Protein AF-0000000084342469 (afdb_homodimer)

Radius of gyration: 22.3 Å; Cα contacts (8 Å, |Δi|>4): 717; chains: 2; bounding box: 52×63×47 Å

Structure (mmCIF, N/CA/C/O backbone):
data_AF-0000000084342469-model_v1
#
loop_
_entity.id
_entity.type
_entity.pdbx_description
1 polymer 'Glutathione S-transferase'
#
loop_
_atom_site.group_PDB
_atom_site.id
_atom_site.type_symbol
_atom_site.label_atom_id
_atom_site.label_alt_id
_atom_site.label_comp_id
_atom_site.label_asym_id
_atom_site.label_entity_id
_atom_site.label_seq_id
_atom_site.pdbx_PDB_ins_code
_atom_site.Cartn_x
_atom_site.Cartn_y
_atom_site.Cartn_z
_atom_site.occupancy
_atom_site.B_iso_or_equiv
_atom_site.auth_seq_id
_atom_site.auth_comp_id
_atom_site.auth_asym_id
_atom_site.auth_atom_id
_atom_site.pdbx_PDB_model_num
ATOM 1 N N . MET A 1 1 ? -5.625 32.531 -3.549 1 92.88 1 MET A N 1
ATOM 2 C CA . MET A 1 1 ? -4.93 31.734 -2.551 1 92.88 1 MET A CA 1
ATOM 3 C C . MET A 1 1 ? -5.465 30.297 -2.545 1 92.88 1 MET A C 1
ATOM 5 O O . MET A 1 1 ? -6.641 30.062 -2.826 1 92.88 1 MET A O 1
ATOM 9 N N . ILE A 1 2 ? -4.566 29.328 -2.324 1 98.06 2 ILE A N 1
ATOM 10 C CA . ILE A 1 2 ? -4.965 27.938 -2.293 1 98.06 2 ILE A CA 1
ATOM 11 C C . ILE A 1 2 ? -5.77 27.656 -1.026 1 98.06 2 ILE A C 1
ATOM 13 O O . ILE A 1 2 ? -5.359 28.031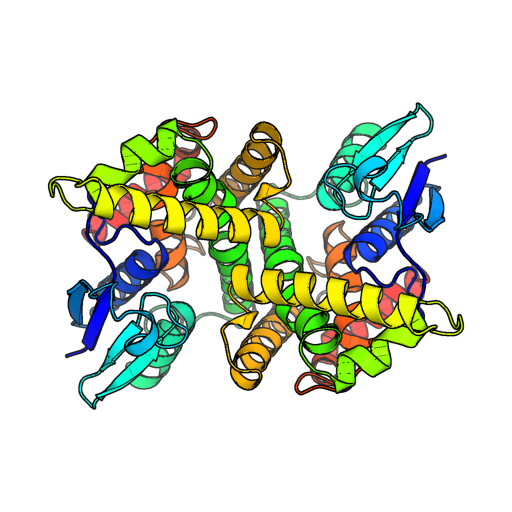 0.074 1 98.06 2 ILE A O 1
ATOM 17 N N . THR A 1 3 ? -6.941 27.078 -1.182 1 98.56 3 THR A N 1
ATOM 18 C CA . THR A 1 3 ? -7.719 26.625 -0.034 1 98.56 3 THR A CA 1
ATOM 19 C C . THR A 1 3 ? -7.637 25.109 0.113 1 98.56 3 THR A C 1
ATOM 21 O O . THR A 1 3 ? -7.938 24.375 -0.827 1 98.56 3 THR A O 1
ATOM 24 N N . VAL A 1 4 ? -7.184 24.688 1.25 1 98.5 4 VAL A N 1
ATOM 25 C CA . VAL A 1 4 ? -7.105 23.281 1.583 1 98.5 4 VAL A CA 1
ATOM 26 C C . VAL A 1 4 ? -8.305 22.875 2.443 1 98.5 4 VAL A C 1
ATOM 28 O O . VAL A 1 4 ? -8.531 23.453 3.51 1 98.5 4 VAL A O 1
ATOM 31 N N . TYR A 1 5 ? -9.07 21.938 1.986 1 98.19 5 TYR A N 1
ATOM 32 C CA . TYR A 1 5 ? -10.195 21.422 2.758 1 98.19 5 TYR A CA 1
ATOM 33 C C . TYR A 1 5 ? -9.812 20.125 3.457 1 98.19 5 TYR A C 1
ATOM 35 O O . TYR A 1 5 ? -9.32 19.188 2.822 1 98.19 5 TYR A O 1
ATOM 43 N N . GLY A 1 6 ? -9.969 20.094 4.758 1 97 6 GLY A N 1
ATOM 44 C CA . GLY A 1 6 ? -9.672 18.953 5.598 1 97 6 GLY A CA 1
ATOM 45 C C . GLY A 1 6 ? -10.727 18.703 6.664 1 97 6 GLY A C 1
ATOM 46 O O . GLY A 1 6 ? -11.867 19.141 6.523 1 97 6 GLY A O 1
ATOM 47 N N . TYR A 1 7 ? -10.383 17.891 7.609 1 94.56 7 TYR A N 1
ATOM 48 C CA . TYR A 1 7 ? -11.258 17.594 8.742 1 94.56 7 TYR A CA 1
ATOM 49 C C . TYR A 1 7 ? -11.078 18.625 9.852 1 94.56 7 TYR A C 1
ATOM 51 O O . TYR A 1 7 ? -11.352 19.812 9.664 1 94.56 7 TYR A O 1
ATOM 59 N N . VAL A 1 8 ? -10.586 18.219 10.977 1 93.25 8 VAL A N 1
ATOM 60 C CA . VAL A 1 8 ? -10.406 19.109 12.117 1 93.25 8 VAL A CA 1
ATOM 61 C C . VAL A 1 8 ? -9.023 18.891 12.734 1 93.25 8 VAL A C 1
ATOM 63 O O . VAL A 1 8 ? -8.453 17.797 12.617 1 93.25 8 VAL A O 1
ATOM 66 N N . PRO A 1 9 ? -8.461 19.922 13.336 1 93.69 9 PRO A N 1
ATOM 67 C CA . PRO A 1 9 ? -7.199 19.75 14.062 1 93.69 9 PRO A CA 1
ATOM 68 C C . PRO A 1 9 ? -7.371 18.922 15.336 1 93.69 9 PRO A C 1
ATOM 70 O O . PRO A 1 9 ? -8.469 18.859 15.891 1 93.69 9 PRO A O 1
ATOM 73 N N . ALA A 1 10 ? -6.348 18.188 15.711 1 92.12 10 ALA A N 1
ATOM 74 C CA . ALA A 1 10 ? -6.336 17.453 16.969 1 92.12 10 ALA A CA 1
ATOM 75 C C . ALA A 1 10 ? -4.91 17.094 17.375 1 92.12 10 ALA A C 1
ATOM 77 O O . ALA A 1 10 ? -4.027 16.953 16.531 1 92.12 10 ALA A O 1
ATOM 78 N N . TRP A 1 11 ? -4.633 17 18.703 1 90 11 TRP A N 1
ATOM 79 C CA . TRP A 1 11 ? -3.416 16.469 19.312 1 90 11 TRP A CA 1
ATOM 80 C C . TRP A 1 11 ? -2.186 17.219 18.812 1 90 11 TRP A C 1
ATOM 82 O O . TRP A 1 11 ? -1.151 16.609 18.531 1 90 11 TRP A O 1
ATOM 92 N N . GLY A 1 12 ? -2.355 18.438 18.469 1 90.94 12 GLY A N 1
ATOM 93 C CA . GLY A 1 12 ? -1.229 19.25 18.031 1 90.94 12 GLY A CA 1
ATOM 94 C C . GLY A 1 12 ? -0.952 19.109 16.531 1 90.94 12 GLY A C 1
ATOM 95 O O . GLY A 1 12 ? 0.059 19.594 16.047 1 90.94 12 GLY A O 1
ATOM 96 N N . LEU A 1 13 ? -1.823 18.359 15.852 1 95.12 13 LEU A N 1
ATOM 97 C CA . LEU A 1 13 ? -1.713 18.203 14.398 1 95.12 13 LEU A CA 1
ATOM 98 C C . LEU A 1 13 ? -2.697 19.125 13.68 1 95.12 13 LEU A C 1
ATOM 100 O O . LEU A 1 13 ? -3.764 19.438 14.211 1 95.12 13 LEU A O 1
ATOM 104 N N . PRO A 1 14 ? -2.307 19.531 12.523 1 95.38 14 PRO A N 1
ATOM 105 C CA . PRO A 1 14 ? -3.201 20.438 11.797 1 95.38 14 PRO A CA 1
ATOM 106 C C . PRO A 1 14 ? -4.508 19.766 11.375 1 95.38 14 PRO A C 1
ATOM 108 O O . PRO A 1 14 ? -5.492 20.453 11.086 1 95.38 14 PRO A O 1
ATOM 111 N N . ASP A 1 15 ? -4.477 18.5 11.352 1 96.81 15 ASP A N 1
ATOM 112 C CA . ASP A 1 15 ? -5.66 17.734 10.953 1 96.81 15 ASP A CA 1
ATOM 113 C C . ASP A 1 15 ? -5.59 16.297 11.484 1 96.81 15 ASP A C 1
ATOM 115 O O . ASP A 1 15 ? -4.5 15.758 11.656 1 96.81 15 ASP A O 1
ATOM 119 N N . ILE A 1 16 ? -6.734 15.641 11.68 1 94.88 16 ILE A N 1
ATOM 120 C CA . ILE A 1 16 ? -6.797 14.281 12.195 1 94.88 16 ILE A CA 1
ATOM 121 C C . ILE A 1 16 ? -6.441 13.289 11.094 1 94.88 16 ILE A C 1
ATOM 123 O O . ILE A 1 16 ? -6.227 12.102 11.367 1 94.88 16 ILE A O 1
ATOM 127 N N . SER A 1 17 ? -6.375 13.75 9.852 1 96.44 17 SER A N 1
ATOM 128 C CA . SER A 1 17 ? -6.02 12.906 8.711 1 96.44 17 SER A CA 1
ATOM 129 C C . SER A 1 17 ? -4.547 13.062 8.344 1 96.44 17 SER A C 1
ATOM 131 O O . SER A 1 17 ? -4.086 14.18 8.078 1 96.44 17 SER A O 1
ATOM 133 N N . PRO A 1 18 ? -3.816 11.977 8.266 1 98 18 PRO A N 1
ATOM 134 C CA . PRO A 1 18 ? -2.42 12.086 7.836 1 98 18 PRO A CA 1
ATOM 135 C C . PRO A 1 18 ? -2.281 12.586 6.402 1 98 18 PRO A C 1
ATOM 137 O O . PRO A 1 18 ? -1.241 13.141 6.039 1 98 18 PRO A O 1
ATOM 140 N N . TYR A 1 19 ? -3.293 12.445 5.605 1 98.25 19 TYR A N 1
ATOM 141 C CA . TYR A 1 19 ? -3.238 12.883 4.215 1 98.25 19 TYR A CA 1
ATOM 142 C C . TYR A 1 19 ? -3.398 14.398 4.113 1 98.25 19 TYR A C 1
ATOM 144 O O . TYR A 1 19 ? -2.754 15.039 3.281 1 98.25 19 TYR A O 1
ATOM 152 N N . VAL A 1 20 ? -4.281 14.93 4.961 1 98.38 20 VAL A N 1
ATOM 153 C CA . VAL A 1 20 ? -4.406 16.375 5.016 1 98.38 20 VAL A CA 1
ATOM 154 C C . VAL A 1 20 ? -3.145 16.984 5.629 1 98.38 20 VAL A C 1
ATOM 156 O O . VAL A 1 20 ? -2.611 17.969 5.117 1 98.38 20 VAL A O 1
ATOM 159 N N . THR A 1 21 ? -2.678 16.359 6.691 1 98.5 21 THR A N 1
ATOM 160 C CA . THR A 1 21 ? -1.466 16.828 7.355 1 98.5 21 THR A CA 1
ATOM 161 C C . THR A 1 21 ? -0.282 16.812 6.395 1 98.5 21 THR A C 1
ATOM 163 O O . THR A 1 21 ? 0.52 17.75 6.375 1 98.5 21 THR A O 1
ATOM 166 N N . LYS A 1 22 ? -0.146 15.773 5.594 1 98.75 22 LYS A N 1
ATOM 167 C CA . LYS A 1 22 ? 0.888 15.68 4.566 1 98.75 22 LYS A CA 1
ATOM 168 C C . LYS A 1 22 ? 0.844 16.891 3.639 1 98.75 22 LYS A C 1
ATOM 170 O O . LYS A 1 22 ? 1.885 17.453 3.299 1 98.75 22 LYS A O 1
ATOM 175 N N . LEU A 1 23 ? -0.344 17.234 3.205 1 98.69 23 LEU A N 1
ATOM 176 C CA . LEU A 1 23 ? -0.505 18.344 2.283 1 98.69 23 LEU A CA 1
ATOM 177 C C . LEU A 1 23 ? -0.127 19.656 2.953 1 98.69 23 LEU A C 1
ATOM 179 O O . LEU A 1 23 ? 0.561 20.5 2.355 1 98.69 23 LEU A O 1
ATOM 183 N N . VAL A 1 24 ? -0.57 19.828 4.184 1 98.44 24 VAL A N 1
ATOM 184 C CA . VAL A 1 24 ? -0.22 21.016 4.949 1 98.44 24 VAL A CA 1
ATOM 185 C C . VAL A 1 24 ? 1.298 21.109 5.102 1 98.44 24 VAL A C 1
ATOM 187 O O . VAL A 1 24 ? 1.886 22.172 4.895 1 98.44 24 VAL A O 1
ATOM 190 N N . ASN A 1 25 ? 1.95 19.969 5.465 1 98.62 25 ASN A N 1
ATOM 191 C CA . ASN A 1 25 ? 3.406 19.938 5.547 1 98.62 25 ASN A CA 1
ATOM 192 C C . ASN A 1 25 ? 4.055 20.344 4.23 1 98.62 25 ASN A C 1
ATOM 194 O O . ASN A 1 25 ? 4.949 21.203 4.215 1 98.62 25 ASN A O 1
ATOM 198 N N . TYR A 1 26 ? 3.57 19.812 3.111 1 98.75 26 TYR A N 1
ATOM 199 C CA . TYR A 1 26 ? 4.156 20.094 1.806 1 98.75 26 TYR A CA 1
ATOM 200 C C . TYR A 1 26 ? 4.062 21.578 1.476 1 98.75 26 TYR A C 1
ATOM 202 O O . TYR A 1 26 ? 5.039 22.188 1.028 1 98.75 26 TYR A O 1
ATOM 210 N N . LEU A 1 27 ? 2.865 22.125 1.712 1 98.62 27 LEU A N 1
ATOM 211 C CA . LEU A 1 27 ? 2.658 23.531 1.435 1 98.62 27 LEU A CA 1
ATOM 212 C C . LEU A 1 27 ? 3.553 24.406 2.314 1 98.62 27 LEU A C 1
ATOM 214 O O . LEU A 1 27 ? 4.094 25.406 1.857 1 98.62 27 LEU A O 1
ATOM 218 N N . THR A 1 28 ? 3.709 23.984 3.52 1 98.38 28 THR A N 1
ATOM 219 C CA . THR A 1 28 ? 4.59 24.703 4.438 1 98.38 28 THR A CA 1
ATOM 220 C C . THR A 1 28 ? 6.043 24.609 3.979 1 98.38 28 THR A C 1
ATOM 222 O O . THR A 1 28 ? 6.754 25.609 3.934 1 98.38 28 THR A O 1
ATOM 225 N N . PHE A 1 29 ? 6.504 23.375 3.596 1 98.56 29 PHE A N 1
ATOM 226 C CA . PHE A 1 29 ? 7.875 23.156 3.152 1 98.56 29 PHE A CA 1
ATOM 227 C C . PHE A 1 29 ? 8.203 24 1.934 1 98.56 29 PHE A C 1
ATOM 229 O O . PHE A 1 29 ? 9.336 24.469 1.776 1 98.56 29 PHE A O 1
ATOM 236 N N . THR A 1 30 ? 7.191 24.234 1.056 1 98.19 30 THR A N 1
ATOM 237 C CA . THR A 1 30 ? 7.426 24.922 -0.217 1 98.19 30 THR A CA 1
ATOM 238 C C . THR A 1 30 ? 7.152 26.406 -0.098 1 98.19 30 THR A C 1
ATOM 240 O O . THR A 1 30 ? 7.418 27.172 -1.029 1 98.19 30 THR A O 1
ATOM 243 N N . GLY A 1 31 ? 6.516 26.812 0.972 1 97.44 31 GLY A N 1
ATOM 244 C CA . GLY A 1 31 ? 6.234 28.219 1.194 1 97.44 31 GLY A CA 1
ATOM 245 C C . GLY A 1 31 ? 5.012 28.703 0.445 1 97.44 31 GLY A C 1
ATOM 246 O O . GLY A 1 31 ? 4.797 29.906 0.318 1 97.44 31 GLY A O 1
ATOM 247 N N . LEU A 1 32 ? 4.285 27.828 -0.09 1 97.69 32 LEU A N 1
ATOM 248 C CA . LEU A 1 32 ? 3.051 28.219 -0.766 1 97.69 32 LEU A CA 1
ATOM 249 C C . LEU A 1 32 ? 1.986 28.641 0.242 1 97.69 32 LEU A C 1
ATOM 251 O O . LEU A 1 32 ? 1.704 27.906 1.194 1 97.69 32 LEU A O 1
ATOM 255 N N . GLU A 1 33 ? 1.442 29.766 0.036 1 97.38 33 GLU A N 1
ATOM 256 C CA . GLU A 1 33 ? 0.39 30.25 0.919 1 97.38 33 GLU A CA 1
ATOM 257 C C . GLU A 1 33 ? -0.906 29.469 0.723 1 97.38 33 GLU A C 1
ATOM 259 O O . GLU A 1 33 ? -1.264 29.125 -0.406 1 97.38 33 GLU A O 1
ATOM 264 N N . PHE A 1 34 ? -1.545 29.234 1.806 1 98.12 34 PHE A N 1
ATOM 265 C CA . PHE A 1 34 ? -2.812 28.516 1.733 1 98.12 34 PHE A CA 1
ATOM 266 C C . PHE A 1 34 ? -3.689 28.844 2.936 1 98.12 34 PHE A C 1
ATOM 268 O O . PHE A 1 34 ? -3.201 29.359 3.945 1 98.12 34 PHE A O 1
ATOM 275 N N . GLU A 1 35 ? -4.918 28.625 2.779 1 97.44 35 GLU A N 1
ATOM 276 C CA . GLU A 1 35 ? -5.891 28.609 3.869 1 97.44 35 GLU A CA 1
ATOM 277 C C . GLU A 1 35 ? -6.422 27.203 4.125 1 97.44 35 GLU A C 1
ATOM 279 O O . GLU A 1 35 ? -6.664 26.453 3.186 1 97.44 35 GLU A O 1
ATOM 284 N N . HIS A 1 36 ? -6.504 26.828 5.332 1 96.06 36 HIS A N 1
ATOM 285 C CA . HIS A 1 36 ? -7.047 25.531 5.727 1 96.06 36 HIS A CA 1
ATOM 286 C C . HIS A 1 36 ? -8.477 25.672 6.238 1 96.06 36 HIS A C 1
ATOM 288 O O . HIS A 1 36 ? -8.75 26.484 7.125 1 96.06 36 HIS A O 1
ATOM 294 N N . ARG A 1 37 ? -9.383 24.938 5.688 1 95.75 37 ARG A N 1
ATOM 295 C CA . ARG A 1 37 ? -10.789 24.969 6.066 1 95.75 37 ARG A CA 1
ATOM 296 C C . ARG A 1 37 ? -11.297 23.578 6.41 1 95.75 37 ARG A C 1
ATOM 298 O O . ARG A 1 37 ? -10.922 22.594 5.758 1 95.75 37 ARG A O 1
ATOM 305 N N . THR A 1 38 ? -12.141 23.531 7.379 1 93.88 38 THR A N 1
ATOM 306 C CA . THR A 1 38 ? -12.82 22.281 7.727 1 93.88 38 THR A CA 1
ATOM 307 C C . THR A 1 38 ? -13.992 22.016 6.793 1 93.88 38 THR A C 1
ATOM 309 O O . THR A 1 38 ? -14.82 22.906 6.566 1 93.88 38 THR A O 1
ATOM 312 N N . GLN A 1 39 ? -14.016 20.859 6.238 1 93 39 GLN A N 1
ATOM 313 C CA . GLN A 1 39 ? -15.102 20.438 5.352 1 93 39 GLN A CA 1
ATOM 314 C C . GLN A 1 39 ? -16.312 19.969 6.148 1 93 39 GLN A C 1
ATOM 316 O O . GLN A 1 39 ? -16.172 19.234 7.125 1 93 39 GLN A O 1
ATOM 321 N N . ASP A 1 40 ? -17.516 20.453 5.773 1 86.5 40 ASP A N 1
ATOM 322 C CA . ASP A 1 40 ? -18.75 19.859 6.281 1 86.5 40 ASP A CA 1
ATOM 323 C C . ASP A 1 40 ? -18.906 18.422 5.789 1 86.5 40 ASP A C 1
ATOM 325 O O . ASP A 1 40 ? -19.125 18.188 4.598 1 86.5 40 ASP A O 1
ATOM 329 N N . LEU A 1 41 ? -18.891 17.484 6.723 1 83.06 41 LEU A N 1
ATOM 330 C CA . LEU A 1 41 ? -18.891 16.078 6.363 1 83.06 41 LEU A CA 1
ATOM 331 C C . LEU A 1 41 ? -20.234 15.656 5.789 1 83.06 41 LEU A C 1
ATOM 333 O O . LEU A 1 41 ? -20.328 14.664 5.066 1 83.06 41 LEU A O 1
ATOM 337 N N . ALA A 1 42 ? -21.266 16.406 6.094 1 83.44 42 ALA A N 1
ATOM 338 C CA . ALA A 1 42 ? -22.609 16.109 5.574 1 83.44 42 ALA A CA 1
ATOM 339 C C . ALA A 1 42 ? -22.641 16.25 4.059 1 83.44 42 ALA A C 1
ATOM 341 O O . ALA A 1 42 ? -23.469 15.609 3.393 1 83.44 42 ALA A O 1
ATOM 342 N N . THR A 1 43 ? -21.719 17 3.496 1 89.75 43 THR A N 1
ATOM 343 C CA . THR A 1 43 ? -21.734 17.25 2.057 1 89.75 43 THR A CA 1
ATOM 344 C C . THR A 1 43 ? -20.422 16.75 1.424 1 89.75 43 THR A C 1
ATOM 346 O O . THR A 1 43 ? -20.094 17.156 0.307 1 89.75 43 THR A O 1
ATOM 349 N N . LEU A 1 44 ? -19.703 15.945 2.105 1 87.94 44 LEU A N 1
ATOM 350 C CA . LEU A 1 44 ? -18.391 15.484 1.661 1 87.94 44 LEU A CA 1
ATOM 351 C C . LEU A 1 44 ? -18.484 14.828 0.29 1 87.94 44 LEU A C 1
ATOM 353 O O . LEU A 1 44 ? -17.734 15.164 -0.619 1 87.94 44 LEU A O 1
ATOM 357 N N . ASP A 1 45 ? -19.406 13.938 0.081 1 85.44 45 ASP A N 1
ATOM 358 C CA . ASP A 1 45 ? -19.516 13.188 -1.165 1 85.44 45 ASP A CA 1
ATOM 359 C C . ASP A 1 45 ? -19.875 14.109 -2.33 1 85.44 45 ASP A C 1
ATOM 361 O O . ASP A 1 45 ? -19.5 13.836 -3.477 1 85.44 45 ASP A O 1
ATOM 365 N N . GLN A 1 46 ? -20.516 15.219 -2.004 1 88.94 46 GLN A N 1
ATOM 366 C CA . GLN A 1 46 ? -20.906 16.188 -3.025 1 88.94 46 GLN A CA 1
ATOM 367 C C . GLN A 1 46 ? -19.781 17.172 -3.316 1 88.94 46 GLN A C 1
ATOM 369 O O . GLN A 1 46 ? -19.562 17.547 -4.469 1 88.94 46 GLN A O 1
ATOM 374 N N . ASP A 1 47 ? -19.047 17.469 -2.303 1 91.12 47 ASP A N 1
ATOM 375 C CA . ASP A 1 47 ? -18.094 18.578 -2.41 1 91.12 47 ASP A CA 1
ATOM 376 C C . ASP A 1 47 ? -16.719 18.078 -2.852 1 91.12 47 ASP A C 1
ATOM 378 O O . ASP A 1 47 ? -16.016 18.781 -3.584 1 91.12 47 ASP A O 1
ATOM 382 N N . SER A 1 48 ? -16.328 16.922 -2.312 1 91.44 48 SER A N 1
ATOM 383 C CA . SER A 1 48 ? -14.953 16.469 -2.508 1 91.44 48 SER A CA 1
ATOM 384 C C . SER A 1 48 ? -14.859 15.523 -3.705 1 91.44 48 SER A C 1
ATOM 386 O O . SER A 1 48 ? -15.672 14.609 -3.852 1 91.44 48 SER A O 1
ATOM 388 N N . PRO A 1 49 ? -13.781 15.828 -4.445 1 88.62 49 PRO A N 1
ATOM 389 C CA . PRO A 1 49 ? -13.523 14.797 -5.453 1 88.62 49 PRO A CA 1
ATOM 390 C C . PRO A 1 49 ? -13.289 13.414 -4.84 1 88.62 49 PRO A C 1
ATOM 392 O O . PRO A 1 49 ? -12.578 13.289 -3.842 1 88.62 49 PRO A O 1
ATOM 395 N N . TYR A 1 50 ? -13.891 12.398 -5.211 1 88.25 50 TYR A N 1
ATOM 396 C CA . TYR A 1 50 ? -13.758 10.992 -4.844 1 88.25 50 TYR A CA 1
ATOM 397 C C . TYR A 1 50 ? -14.305 10.742 -3.441 1 88.25 50 TYR A C 1
ATOM 399 O O . TYR A 1 50 ? -13.992 9.727 -2.82 1 88.25 50 TYR A O 1
ATOM 407 N N . GLY A 1 51 ? -14.852 11.797 -2.742 1 88.06 51 GLY A N 1
ATOM 408 C CA . GLY A 1 51 ? -15.547 11.625 -1.476 1 88.06 51 GLY A CA 1
ATOM 409 C C . GLY A 1 51 ? -14.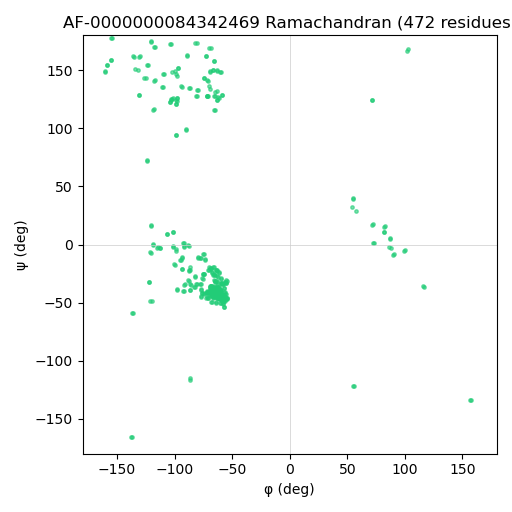602 11.539 -0.288 1 88.06 51 GLY A C 1
ATOM 410 O O . GLY A 1 51 ? -14.977 11.031 0.772 1 88.06 51 GLY A O 1
ATOM 411 N N . LYS A 1 52 ? -13.383 11.914 -0.469 1 90.75 52 LYS A N 1
ATOM 412 C CA . LYS A 1 52 ? -12.383 11.883 0.601 1 90.75 52 LYS A CA 1
ATOM 413 C C . LYS A 1 52 ? -11.656 13.219 0.713 1 90.75 52 LYS A C 1
ATOM 415 O O . LYS A 1 52 ? -11.797 14.078 -0.156 1 90.75 52 LYS A O 1
ATOM 420 N N . LEU A 1 53 ? -11.062 13.375 1.797 1 95.44 53 LEU A N 1
ATOM 421 C CA . LEU A 1 53 ? -10.227 14.547 2.033 1 95.44 53 LEU A CA 1
ATOM 422 C C . LEU A 1 53 ? -8.75 14.156 2.076 1 95.44 53 LEU A C 1
ATOM 424 O O . LEU A 1 53 ? -8.406 13.023 2.41 1 95.44 53 LEU A O 1
ATOM 428 N N . PRO A 1 54 ? -7.828 15.062 1.606 1 97.69 54 PRO A N 1
ATOM 429 C CA . PRO A 1 54 ? -8.047 16.484 1.296 1 97.69 54 PRO A CA 1
ATOM 430 C C . PRO A 1 54 ? -8.484 16.703 -0.151 1 97.69 54 PRO A C 1
ATOM 432 O O . PRO A 1 54 ? -8.344 15.812 -0.988 1 97.69 54 PRO A O 1
ATOM 435 N N . TYR A 1 55 ? -9.031 17.875 -0.391 1 98.12 55 TYR A N 1
ATOM 436 C CA . TYR A 1 55 ? -9.023 18.5 -1.704 1 98.12 55 TYR A CA 1
ATOM 437 C C . TYR A 1 55 ? -8.68 19.984 -1.59 1 98.12 55 TYR A C 1
ATOM 439 O O . TYR A 1 55 ? -8.703 20.562 -0.495 1 98.12 55 TYR A O 1
ATOM 447 N N . ILE A 1 56 ? -8.273 20.594 -2.725 1 98.56 56 ILE A N 1
ATOM 448 C CA . ILE A 1 56 ? -7.98 22.031 -2.727 1 98.56 56 ILE A CA 1
ATOM 449 C C . ILE A 1 56 ? -8.828 22.719 -3.791 1 98.56 56 ILE A C 1
ATOM 451 O O . ILE A 1 56 ? -9.297 22.094 -4.734 1 98.56 56 ILE A O 1
ATOM 455 N N . VAL A 1 57 ? -9.055 23.922 -3.572 1 98.25 57 VAL A N 1
ATOM 456 C CA . VAL A 1 57 ? -9.523 24.859 -4.59 1 98.25 57 VAL A CA 1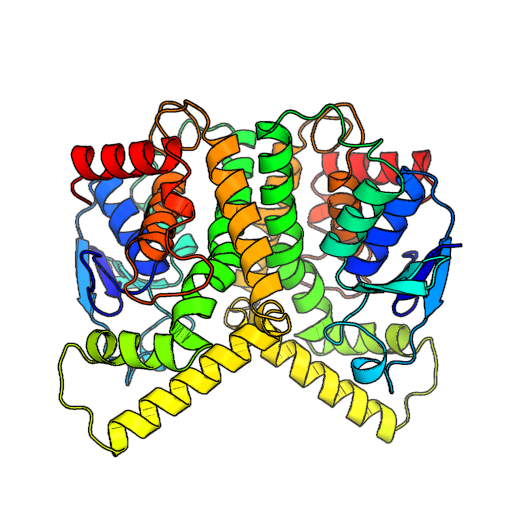
ATOM 457 C C . VAL A 1 57 ? -8.492 25.969 -4.781 1 98.25 57 VAL A C 1
ATOM 459 O O . VAL A 1 57 ? -8.188 26.703 -3.846 1 98.25 57 VAL A O 1
ATOM 462 N N . ASP A 1 58 ? -7.953 26.031 -5.941 1 98.12 58 ASP A N 1
ATOM 463 C CA . ASP A 1 58 ? -6.922 27.016 -6.238 1 98.12 58 ASP A CA 1
ATOM 464 C C . ASP A 1 58 ? -7.539 28.375 -6.578 1 98.12 58 ASP A C 1
ATOM 466 O O . ASP A 1 58 ? -8.766 28.484 -6.684 1 98.12 58 ASP A O 1
ATOM 470 N N . GLU A 1 59 ? -6.703 29.344 -6.73 1 95.94 59 GLU A N 1
ATOM 471 C CA . GLU A 1 59 ? -7.133 30.719 -6.961 1 95.94 59 GLU A CA 1
ATOM 472 C C . GLU A 1 59 ? -8.008 30.828 -8.211 1 95.94 59 GLU A C 1
ATOM 474 O O . GLU A 1 59 ? -8.938 31.641 -8.25 1 95.94 59 GLU A O 1
ATOM 479 N N . ASP A 1 60 ? -7.742 30.047 -9.203 1 97.19 60 ASP A N 1
ATOM 480 C CA . ASP A 1 60 ? -8.477 30.109 -10.461 1 97.19 60 ASP A CA 1
ATOM 481 C C . ASP A 1 60 ? -9.719 29.234 -10.43 1 97.19 60 ASP A C 1
ATOM 483 O O . ASP A 1 60 ? -10.391 29.062 -11.445 1 97.19 60 ASP A O 1
ATOM 487 N N . GLY A 1 61 ? -9.922 28.547 -9.312 1 96.81 61 GLY A N 1
ATOM 488 C CA . GLY A 1 61 ? -11.125 27.75 -9.164 1 96.81 61 GLY A CA 1
ATOM 489 C C . GLY A 1 61 ? -10.891 26.266 -9.422 1 96.81 61 GLY A C 1
ATOM 490 O O . GLY A 1 61 ? -11.781 25.453 -9.195 1 96.81 61 GLY A O 1
ATOM 491 N N . THR A 1 62 ? -9.703 25.906 -9.828 1 97.56 62 THR A N 1
ATOM 492 C CA . THR A 1 62 ? -9.383 24.516 -10.094 1 97.56 62 THR A CA 1
ATOM 493 C C . THR A 1 62 ? -9.484 23.688 -8.82 1 97.56 62 THR A C 1
ATOM 495 O O . THR A 1 62 ? -8.875 24.016 -7.801 1 97.56 62 THR A O 1
ATOM 498 N N . LYS A 1 63 ? -10.297 22.672 -8.945 1 97.75 63 LYS A N 1
ATOM 499 C CA . LYS A 1 63 ? -10.5 21.75 -7.824 1 97.75 63 LYS A CA 1
ATOM 500 C C . LYS A 1 63 ? -9.734 20.453 -8.039 1 97.75 63 LYS A C 1
ATOM 502 O O . LYS A 1 63 ? -9.844 19.828 -9.094 1 97.75 63 LYS A O 1
ATOM 507 N N . VAL A 1 64 ? -8.859 20.062 -7.055 1 97.56 64 VAL A N 1
ATOM 508 C CA . VAL A 1 64 ? -8.062 18.844 -7.152 1 97.56 64 VAL A CA 1
ATOM 509 C C . VAL A 1 64 ? -8.195 18.031 -5.859 1 97.56 64 VAL A C 1
ATOM 511 O O . VAL A 1 64 ? -8.078 18.594 -4.762 1 97.56 64 VAL A O 1
ATOM 514 N N . GLY A 1 65 ? -8.508 16.766 -5.953 1 96.19 65 GLY A N 1
ATOM 515 C CA . GLY A 1 65 ? -8.578 15.867 -4.816 1 96.19 65 GLY A CA 1
ATOM 516 C C . GLY A 1 65 ? -7.391 14.93 -4.73 1 96.19 65 GLY A C 1
ATOM 517 O O . GLY A 1 65 ? -6.547 14.898 -5.633 1 96.19 65 GLY A O 1
ATOM 518 N N . ASP A 1 66 ? -7.34 14.195 -3.609 1 94.81 66 ASP A N 1
ATOM 519 C CA . ASP A 1 66 ? -6.273 13.227 -3.369 1 94.81 66 ASP A CA 1
ATOM 520 C C . ASP A 1 66 ? -4.949 13.922 -3.072 1 94.81 66 ASP A C 1
ATOM 522 O O . ASP A 1 66 ? -4.457 14.703 -3.891 1 94.81 66 ASP A O 1
ATOM 526 N N . SER A 1 67 ? -4.391 13.602 -1.991 1 97.38 67 SER A N 1
ATOM 527 C CA . SER A 1 67 ? -3.223 14.344 -1.523 1 97.38 67 SER A CA 1
ATOM 528 C C . SER A 1 67 ? -2.055 14.203 -2.492 1 97.38 67 SER A C 1
ATOM 530 O O . SER A 1 67 ? -1.323 15.164 -2.734 1 97.38 67 SER A O 1
ATOM 532 N N . ASN A 1 68 ? -1.842 13.047 -3.117 1 97.12 68 ASN A N 1
ATOM 533 C CA . ASN A 1 68 ? -0.763 12.844 -4.078 1 97.12 68 ASN A CA 1
ATOM 534 C C . ASN A 1 68 ? -1.008 13.633 -5.363 1 97.12 68 ASN A C 1
ATOM 536 O O . ASN A 1 68 ? -0.084 14.234 -5.914 1 97.12 68 ASN A O 1
ATOM 540 N N . MET A 1 69 ? -2.223 13.633 -5.82 1 96.81 69 MET A N 1
ATOM 541 C CA . MET A 1 69 ? -2.574 14.352 -7.043 1 96.81 69 MET A CA 1
ATOM 542 C C . MET A 1 69 ? -2.502 15.859 -6.82 1 96.81 69 MET A C 1
ATOM 544 O O . MET A 1 69 ? -2.135 16.609 -7.73 1 96.81 69 MET A O 1
ATOM 548 N N . ILE A 1 70 ? -2.891 16.312 -5.629 1 98.31 70 ILE A N 1
ATOM 549 C CA . ILE A 1 70 ? -2.789 17.719 -5.285 1 98.31 70 ILE A CA 1
ATOM 550 C C . ILE A 1 70 ? -1.33 18.172 -5.359 1 98.31 70 ILE A C 1
ATOM 552 O O . ILE A 1 70 ? -1.016 19.188 -5.984 1 98.31 70 ILE A O 1
ATOM 556 N N . ILE A 1 71 ? -0.429 17.375 -4.785 1 98.56 71 ILE A N 1
ATOM 557 C CA . ILE A 1 71 ? 0.985 17.734 -4.758 1 98.56 71 ILE A CA 1
ATOM 558 C C . ILE A 1 71 ? 1.544 17.734 -6.18 1 98.56 71 ILE A C 1
ATOM 560 O O . ILE A 1 71 ? 2.309 18.625 -6.555 1 98.56 71 ILE A O 1
ATOM 564 N N . ALA A 1 72 ? 1.139 16.781 -7.012 1 97.75 72 ALA A N 1
ATOM 565 C CA . ALA A 1 72 ? 1.552 16.766 -8.414 1 97.75 72 ALA A CA 1
ATOM 566 C C . ALA A 1 72 ? 1.071 18.016 -9.141 1 97.75 72 ALA A C 1
ATOM 568 O O . ALA A 1 72 ? 1.825 18.641 -9.898 1 97.75 72 ALA A O 1
ATOM 569 N N . TYR A 1 73 ? -0.168 18.359 -8.898 1 98.12 73 TYR A N 1
ATOM 570 C CA . TYR A 1 73 ? -0.75 19.562 -9.484 1 98.12 73 TYR A CA 1
ATOM 571 C C . TYR A 1 73 ? 0.031 20.812 -9.07 1 98.12 73 TYR A C 1
ATOM 573 O O . TYR A 1 73 ? 0.358 21.656 -9.906 1 98.12 73 TYR A O 1
ATOM 581 N N . LEU A 1 74 ? 0.343 20.906 -7.809 1 98.5 74 LEU A N 1
ATOM 582 C CA . LEU A 1 74 ? 1.051 22.062 -7.281 1 98.5 74 LEU A CA 1
ATOM 583 C C . LEU A 1 74 ? 2.455 22.172 -7.867 1 98.5 74 LEU A C 1
ATOM 585 O O . LEU A 1 74 ? 2.93 23.266 -8.18 1 98.5 74 LEU A O 1
ATOM 589 N N . LYS A 1 75 ? 3.127 20.984 -7.996 1 98.19 75 LYS A N 1
ATOM 590 C CA . LYS A 1 75 ? 4.453 20.969 -8.609 1 98.19 75 LYS A CA 1
ATOM 591 C C . LYS A 1 75 ? 4.402 21.5 -10.039 1 98.19 75 LYS A C 1
ATOM 593 O O . LYS A 1 75 ? 5.273 22.266 -10.453 1 98.19 75 LYS A O 1
ATOM 598 N N . GLU A 1 76 ? 3.414 21.078 -10.734 1 97.5 76 GLU A N 1
ATOM 599 C CA . GLU A 1 76 ? 3.281 21.469 -12.133 1 97.5 76 GLU A CA 1
ATOM 600 C C . GLU A 1 76 ? 2.988 22.969 -12.266 1 97.5 76 GLU A C 1
ATOM 602 O O . GLU A 1 76 ? 3.551 23.641 -13.133 1 97.5 76 GLU A O 1
ATOM 607 N N . LYS A 1 77 ? 2.207 23.438 -11.445 1 97.75 77 LYS A N 1
ATOM 608 C CA . LYS A 1 77 ? 1.714 24.812 -11.586 1 97.75 77 LYS A CA 1
ATOM 609 C C . LYS A 1 77 ? 2.666 25.812 -10.938 1 97.75 77 LYS A C 1
ATOM 611 O O . LYS A 1 77 ? 2.875 26.906 -11.461 1 97.75 77 LYS A O 1
ATOM 616 N N . TYR A 1 78 ? 3.213 25.453 -9.82 1 97.44 78 TYR A N 1
ATOM 617 C CA . TYR A 1 78 ? 3.936 26.453 -9.031 1 97.44 78 TYR A CA 1
ATOM 618 C C . TYR A 1 78 ? 5.422 26.109 -8.961 1 97.44 78 TYR A C 1
ATOM 620 O O . TYR A 1 78 ? 6.207 26.859 -8.383 1 97.44 78 TYR A O 1
ATOM 628 N N . GLY A 1 79 ? 5.828 24.984 -9.547 1 97.38 79 GLY A N 1
ATOM 629 C CA . GLY A 1 79 ? 7.219 24.562 -9.531 1 97.38 79 GLY A CA 1
ATOM 630 C C . GLY A 1 79 ? 7.492 23.469 -8.523 1 97.38 79 GLY A C 1
ATOM 631 O O . GLY A 1 79 ? 6.645 23.156 -7.68 1 97.38 79 GLY A O 1
ATOM 632 N N . ASP A 1 80 ? 8.703 22.812 -8.625 1 97.19 80 ASP A N 1
ATOM 633 C CA . ASP A 1 80 ? 9.07 21.688 -7.785 1 97.19 80 ASP A CA 1
ATOM 634 C C . ASP A 1 80 ? 10.383 21.953 -7.043 1 97.19 80 ASP A C 1
ATOM 636 O O . ASP A 1 80 ? 11.375 21.266 -7.266 1 97.19 80 ASP A O 1
ATOM 640 N N . PRO A 1 81 ? 10.328 22.797 -6.098 1 97.12 81 PRO A N 1
ATOM 641 C CA . PRO A 1 81 ? 11.562 23.188 -5.426 1 97.12 81 PRO A CA 1
ATOM 642 C C . PRO A 1 81 ? 12.172 22.062 -4.59 1 97.12 81 PRO A C 1
ATOM 644 O O . PRO A 1 81 ? 13.375 22.078 -4.305 1 97.12 81 PRO A O 1
ATOM 647 N N . LEU A 1 82 ? 11.438 21.109 -4.227 1 98.38 82 LEU A N 1
ATOM 648 C CA . LEU A 1 82 ? 11.93 20.094 -3.303 1 98.38 82 LEU A CA 1
ATOM 649 C C . LEU A 1 82 ? 12.555 18.922 -4.059 1 98.38 82 LEU A C 1
ATOM 651 O O . LEU A 1 82 ? 13.516 18.312 -3.584 1 98.38 82 LEU A O 1
ATOM 655 N N . ASP A 1 83 ? 11.977 18.594 -5.285 1 98.38 83 ASP A N 1
ATOM 656 C CA . ASP A 1 83 ? 12.367 17.328 -5.906 1 98.38 83 ASP A CA 1
ATOM 657 C C . ASP A 1 83 ? 13.023 17.562 -7.266 1 98.38 83 ASP A C 1
ATOM 659 O O . ASP A 1 83 ? 13.383 16.625 -7.965 1 98.38 83 ASP A O 1
ATOM 663 N N . ALA A 1 84 ? 13.188 18.734 -7.723 1 97.44 84 ALA A N 1
ATOM 664 C CA . ALA A 1 84 ? 13.586 19.062 -9.086 1 97.44 84 ALA A CA 1
ATOM 665 C C . ALA A 1 84 ? 14.906 18.391 -9.453 1 97.44 84 ALA A C 1
ATOM 667 O O . ALA A 1 84 ? 15.141 18.062 -10.617 1 97.44 84 ALA A O 1
ATOM 668 N N . ASP A 1 85 ? 15.789 18.203 -8.539 1 97.56 85 ASP A N 1
ATOM 669 C CA . ASP A 1 85 ? 17.125 17.703 -8.852 1 97.56 85 ASP A CA 1
ATOM 670 C C . ASP A 1 85 ? 17.25 16.219 -8.531 1 97.56 85 ASP A C 1
ATOM 672 O O . ASP A 1 85 ? 18.359 15.672 -8.531 1 97.56 85 ASP A O 1
ATOM 676 N N . MET A 1 86 ? 16.172 15.602 -8.266 1 97.94 86 MET A N 1
ATOM 677 C CA . MET A 1 86 ? 16.219 14.164 -7.988 1 97.94 86 MET A CA 1
ATOM 678 C C . MET A 1 86 ? 16.438 13.375 -9.273 1 97.9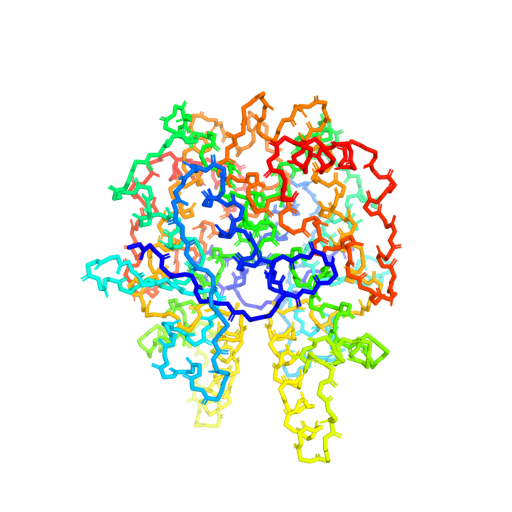4 86 MET A C 1
ATOM 680 O O . MET A 1 86 ? 15.883 13.727 -10.32 1 97.94 86 MET A O 1
ATOM 684 N N . THR A 1 87 ? 17.203 12.305 -9.195 1 97.88 87 THR A N 1
ATOM 685 C CA . THR A 1 87 ? 17.312 11.367 -10.312 1 97.88 87 THR A CA 1
ATOM 686 C C . THR A 1 87 ? 16.047 10.539 -10.453 1 97.88 87 THR A C 1
ATOM 688 O O . THR A 1 87 ? 15.25 10.445 -9.516 1 97.88 87 THR A O 1
ATOM 691 N N . PRO A 1 88 ? 15.852 9.938 -11.586 1 97.94 88 PRO A N 1
ATOM 692 C CA . PRO A 1 88 ? 14.688 9.062 -11.758 1 97.94 88 PRO A CA 1
ATOM 693 C C . PRO A 1 88 ? 14.641 7.938 -10.727 1 97.94 88 PRO A C 1
ATOM 695 O O . PRO A 1 88 ? 13.57 7.613 -10.203 1 97.94 88 PRO A O 1
ATOM 698 N N . ALA A 1 89 ? 15.758 7.418 -10.383 1 97.88 89 ALA A N 1
ATOM 699 C CA . ALA A 1 89 ? 15.812 6.332 -9.414 1 97.88 89 ALA A CA 1
ATOM 700 C C . ALA A 1 89 ? 15.43 6.824 -8.016 1 97.88 89 ALA A C 1
ATOM 702 O O . ALA A 1 89 ? 14.766 6.113 -7.262 1 97.88 89 ALA A O 1
ATOM 703 N N . GLU A 1 90 ? 15.883 8.023 -7.676 1 97.94 90 GLU A N 1
ATOM 704 C CA . GLU A 1 90 ? 15.531 8.609 -6.387 1 97.94 90 GLU A CA 1
ATOM 705 C C . GLU A 1 90 ? 14.023 8.867 -6.289 1 97.94 90 GLU A C 1
ATOM 707 O O . GLU A 1 90 ? 13.406 8.586 -5.258 1 97.94 90 GLU A O 1
ATOM 712 N N . ARG A 1 91 ? 13.469 9.383 -7.355 1 98.38 91 ARG A N 1
ATOM 713 C CA . ARG A 1 91 ? 12.031 9.625 -7.402 1 98.38 91 ARG A CA 1
ATOM 714 C C . ARG A 1 91 ? 11.25 8.32 -7.285 1 98.38 91 ARG A C 1
ATOM 716 O O . ARG A 1 91 ? 10.219 8.266 -6.605 1 98.38 91 ARG A O 1
ATOM 723 N N . ALA A 1 92 ? 11.742 7.328 -7.984 1 98.69 92 ALA A N 1
ATOM 724 C CA . ALA A 1 92 ? 11.117 6.012 -7.93 1 98.69 92 ALA A CA 1
ATOM 725 C C . ALA A 1 92 ? 11.133 5.453 -6.508 1 98.69 92 ALA A C 1
ATOM 727 O O . ALA A 1 92 ? 10.125 4.938 -6.027 1 98.69 92 ALA A O 1
ATOM 728 N N . ASN A 1 93 ? 12.25 5.582 -5.906 1 98.25 93 ASN A N 1
ATOM 729 C CA . ASN A 1 93 ? 12.383 5.09 -4.539 1 98.25 93 ASN A CA 1
ATOM 730 C C . ASN A 1 93 ? 11.477 5.855 -3.578 1 98.25 93 ASN A C 1
ATOM 732 O O . ASN A 1 93 ? 10.891 5.266 -2.67 1 98.25 93 ASN A O 1
ATOM 736 N N . ALA A 1 94 ? 11.383 7.148 -3.719 1 98.69 94 ALA A N 1
ATOM 737 C CA . ALA A 1 94 ? 10.469 7.961 -2.92 1 98.69 94 ALA A CA 1
ATOM 738 C C . ALA A 1 94 ? 9.031 7.473 -3.062 1 98.69 94 ALA A C 1
ATOM 740 O O . ALA A 1 94 ? 8.281 7.422 -2.082 1 98.69 94 ALA A O 1
ATOM 741 N N . LEU A 1 95 ? 8.688 7.125 -4.254 1 98.75 95 LEU A N 1
ATOM 742 C CA . LEU A 1 95 ? 7.328 6.641 -4.5 1 98.75 95 LEU A CA 1
ATOM 743 C C . LEU A 1 95 ? 7.078 5.324 -3.773 1 98.75 95 LEU A C 1
ATOM 745 O O . LEU A 1 95 ? 6.008 5.121 -3.201 1 98.75 95 LEU A O 1
ATOM 749 N N . ALA A 1 96 ? 8.047 4.441 -3.814 1 98.81 96 ALA A N 1
ATOM 750 C CA . ALA A 1 96 ? 7.91 3.178 -3.1 1 98.81 96 ALA A CA 1
ATOM 751 C C . ALA A 1 96 ? 7.688 3.412 -1.607 1 98.81 96 ALA A C 1
ATOM 753 O O . ALA A 1 96 ? 6.812 2.791 -1 1 98.81 96 ALA A O 1
ATOM 754 N N . TRP A 1 97 ? 8.438 4.305 -1.035 1 98.88 97 TRP A N 1
ATOM 755 C CA . TRP A 1 97 ? 8.281 4.621 0.383 1 98.88 97 TRP A CA 1
ATOM 756 C C . TRP A 1 97 ? 6.941 5.289 0.653 1 98.88 97 TRP A C 1
ATOM 758 O O . TRP A 1 97 ? 6.309 5.031 1.681 1 98.88 97 TRP A O 1
ATOM 768 N N . ASN A 1 98 ? 6.566 6.145 -0.268 1 98.81 98 ASN A N 1
ATOM 769 C CA . ASN A 1 98 ? 5.238 6.738 -0.146 1 98.81 98 ASN A CA 1
ATOM 770 C C . ASN A 1 98 ? 4.152 5.668 -0.063 1 98.81 98 ASN A C 1
ATOM 772 O O . ASN A 1 98 ? 3.225 5.781 0.742 1 98.81 98 ASN A O 1
ATOM 776 N N . ARG A 1 99 ? 4.312 4.648 -0.916 1 98.75 99 ARG A N 1
ATOM 777 C CA . ARG A 1 99 ? 3.324 3.574 -0.898 1 98.75 99 ARG A CA 1
ATOM 778 C C . ARG A 1 99 ? 3.357 2.82 0.427 1 98.75 99 ARG A C 1
ATOM 780 O O . ARG A 1 99 ? 2.312 2.434 0.954 1 98.75 99 ARG A O 1
ATOM 787 N N . LEU A 1 100 ? 4.531 2.568 0.998 1 98.81 100 LEU A N 1
ATOM 788 C CA . LEU A 1 100 ? 4.609 1.926 2.305 1 98.81 100 LEU A CA 1
ATOM 789 C C . LEU A 1 100 ? 3.859 2.738 3.355 1 98.81 100 LEU A C 1
ATOM 791 O O . LEU A 1 100 ? 3.107 2.18 4.156 1 98.81 100 LEU A O 1
ATOM 795 N N . LEU A 1 101 ? 4.023 3.982 3.336 1 98.81 101 LEU A N 1
ATOM 796 C CA . LEU A 1 101 ? 3.422 4.871 4.328 1 98.81 101 LEU A CA 1
ATOM 797 C C . LEU A 1 101 ? 1.905 4.906 4.176 1 98.81 101 LEU A C 1
ATOM 799 O O . LEU A 1 101 ? 1.176 4.668 5.141 1 98.81 101 LEU A O 1
ATOM 803 N N . GLU A 1 102 ? 1.488 5.113 2.949 1 97.94 102 GLU A N 1
ATOM 804 C CA . GLU A 1 102 ? 0.106 5.527 2.729 1 97.94 102 GLU A CA 1
ATOM 805 C C . GLU A 1 102 ? -0.798 4.328 2.471 1 97.94 102 GLU A C 1
ATOM 807 O O . GLU A 1 102 ? -2.01 4.395 2.691 1 97.94 102 GLU A O 1
ATOM 812 N N . GLU A 1 103 ? -0.114 3.199 2.039 1 97.38 103 GLU A N 1
ATOM 813 C CA . GLU A 1 103 ? -0.924 2.061 1.616 1 97.38 103 GLU A CA 1
ATOM 814 C C . GLU A 1 103 ? -0.762 0.883 2.574 1 97.38 103 GLU A C 1
ATOM 816 O O . GLU A 1 103 ? -1.413 -0.15 2.41 1 97.38 103 GLU A O 1
ATOM 821 N N . HIS A 1 104 ? 0.099 1.009 3.58 1 98.44 104 HIS A N 1
ATOM 822 C CA . HIS A 1 104 ? 0.295 -0.089 4.52 1 98.44 104 HIS A CA 1
ATOM 823 C C . HIS A 1 104 ? 0.351 0.419 5.957 1 98.44 104 HIS A C 1
ATOM 825 O O . HIS A 1 104 ? -0.513 0.088 6.77 1 98.44 104 HIS A O 1
ATOM 831 N N . LEU A 1 105 ? 1.274 1.293 6.266 1 98.75 105 LEU A N 1
ATOM 832 C CA . LEU A 1 105 ? 1.454 1.804 7.621 1 98.75 105 LEU A CA 1
ATOM 833 C C . LEU A 1 105 ? 0.221 2.574 8.078 1 98.75 105 LEU A C 1
ATOM 835 O O . LEU A 1 105 ? -0.133 2.541 9.258 1 98.75 105 LEU A O 1
ATOM 839 N N . TYR A 1 106 ? -0.431 3.193 7.195 1 98.12 106 TYR A N 1
ATOM 840 C CA . TYR A 1 106 ? -1.674 3.895 7.5 1 98.12 106 TYR A CA 1
ATOM 841 C C . TYR A 1 106 ? -2.691 2.955 8.133 1 98.12 106 TYR A C 1
ATOM 843 O O . TYR A 1 106 ? -3.307 3.289 9.148 1 98.12 106 TYR A O 1
ATOM 851 N N . TRP A 1 107 ? -2.822 1.809 7.562 1 97.94 107 TRP A N 1
ATOM 852 C CA . TRP A 1 107 ? -3.838 0.87 8.023 1 97.94 107 TRP A CA 1
ATOM 853 C C . TRP A 1 107 ? -3.463 0.292 9.383 1 97.94 107 TRP A C 1
ATOM 855 O O . TRP A 1 107 ? -4.305 0.2 10.281 1 97.94 107 TRP A O 1
ATOM 865 N N . SER A 1 108 ? -2.209 -0.015 9.555 1 97.94 108 SER A N 1
ATOM 866 C CA . SER A 1 108 ? -1.782 -0.637 10.805 1 97.94 108 SER A CA 1
ATOM 867 C C . SER A 1 108 ? -1.596 0.403 11.898 1 97.94 108 SER A C 1
ATOM 869 O O . SER A 1 108 ? -1.884 0.137 13.07 1 97.94 108 SER A O 1
ATOM 871 N N . GLY A 1 109 ? -1.148 1.577 11.508 1 97.25 109 GLY A N 1
ATOM 872 C CA . GLY A 1 109 ? -0.721 2.537 12.516 1 97.25 109 GLY A CA 1
ATOM 873 C C . GLY A 1 109 ? -1.767 3.594 12.812 1 97.25 109 GLY A C 1
ATOM 874 O O . GLY A 1 109 ? -1.689 4.281 13.828 1 97.25 109 GLY A O 1
ATOM 875 N N . VAL A 1 110 ? -2.75 3.764 11.922 1 96.56 110 VAL A N 1
ATOM 876 C CA . VAL A 1 110 ? -3.746 4.812 12.109 1 96.56 110 VAL A CA 1
ATOM 877 C C . VAL A 1 110 ? -5.141 4.191 12.203 1 96.56 110 VAL A C 1
ATOM 879 O O . VAL A 1 110 ? -5.867 4.434 13.172 1 96.56 110 VAL A O 1
ATOM 882 N N . ILE A 1 111 ? -5.504 3.312 11.312 1 96.75 111 ILE A N 1
ATOM 883 C CA . ILE A 1 111 ? -6.848 2.742 11.273 1 96.75 111 ILE A CA 1
ATOM 884 C C . ILE A 1 111 ? -7.023 1.765 12.438 1 96.75 111 ILE A C 1
ATOM 886 O O . ILE A 1 111 ? -8.008 1.831 13.172 1 96.75 111 ILE A O 1
ATOM 890 N N . GLU A 1 112 ? -6.035 0.923 12.633 1 97.25 112 GLU A N 1
ATOM 891 C CA . GLU A 1 112 ? -6.102 -0.098 13.672 1 97.25 112 GLU A CA 1
ATOM 892 C C . GLU A 1 112 ? -6.332 0.528 15.047 1 97.25 112 GLU A C 1
ATOM 894 O O . GLU A 1 112 ? -7.324 0.229 15.711 1 97.25 112 GLU A O 1
ATOM 899 N N . PRO A 1 113 ? -5.57 1.439 15.477 1 96 113 PRO A N 1
ATOM 900 C CA . PRO A 1 113 ? -5.723 1.932 16.844 1 96 113 PRO A CA 1
ATOM 901 C C . PRO A 1 113 ? -6.926 2.855 17.016 1 96 113 PRO A C 1
ATOM 903 O O . PRO A 1 113 ? -7.473 2.977 18.109 1 96 113 PRO A O 1
ATOM 906 N N . ARG A 1 114 ? -7.391 3.525 15.953 1 95 114 ARG A N 1
ATOM 907 C CA . ARG A 1 114 ? -8.453 4.523 16.078 1 95 114 ARG A CA 1
ATOM 908 C C . ARG A 1 114 ? -9.828 3.873 15.961 1 95 114 ARG A C 1
ATOM 910 O O . ARG A 1 114 ? -10.781 4.305 16.609 1 95 114 ARG A O 1
ATOM 917 N N . TRP A 1 115 ? -9.859 2.74 15.141 1 95.44 115 TRP A N 1
ATOM 918 C CA . TRP A 1 115 ? -11.195 2.383 14.68 1 95.44 115 TRP A CA 1
ATOM 919 C C . TRP A 1 115 ? -11.555 0.959 15.094 1 95.44 115 TRP A C 1
ATOM 921 O O . TRP A 1 115 ? -12.727 0.645 15.32 1 95.44 115 TRP A O 1
ATOM 931 N N . ARG A 1 116 ? -10.594 0.157 15.156 1 95.06 116 ARG A N 1
ATOM 932 C CA . ARG A 1 116 ? -10.906 -1.262 15.289 1 95.06 116 ARG A CA 1
ATOM 933 C C . ARG A 1 116 ? -11.383 -1.588 16.703 1 95.06 116 ARG A C 1
ATOM 935 O O . ARG A 1 116 ? -12.359 -2.318 16.875 1 95.06 116 ARG A O 1
ATOM 942 N N . HIS A 1 117 ? -10.711 -1.009 17.719 1 91.56 117 HIS A N 1
ATOM 943 C CA . HIS A 1 117 ? -11.023 -1.354 19.094 1 91.56 117 HIS A CA 1
ATOM 944 C C . HIS A 1 117 ? -11.961 -0.325 19.719 1 91.56 117 HIS A C 1
ATOM 946 O O . HIS A 1 117 ? -11.82 0.875 19.469 1 91.56 117 HIS A O 1
ATOM 952 N N . ASP A 1 118 ? -12.805 -0.857 20.547 1 92.81 118 ASP A N 1
ATOM 953 C CA . ASP A 1 118 ? -13.766 0.027 21.203 1 92.81 118 ASP A CA 1
ATOM 954 C C . ASP A 1 118 ? -13.047 1.102 22.016 1 92.81 118 ASP A C 1
ATOM 956 O O . ASP A 1 118 ? -13.43 2.273 21.984 1 92.81 118 ASP A O 1
ATOM 960 N N . GLU A 1 119 ? -12.094 0.712 22.703 1 91.06 119 GLU A N 1
ATOM 961 C CA . GLU A 1 119 ? -11.375 1.664 23.547 1 91.06 119 GLU A CA 1
ATOM 962 C C . GLU A 1 119 ? -10.781 2.795 22.719 1 91.06 119 GLU A C 1
ATOM 964 O O . GLU A 1 119 ? -10.867 3.965 23.094 1 91.06 119 GLU A O 1
ATOM 969 N N . GLY A 1 120 ? -10.172 2.461 21.594 1 91.62 120 GLY A N 1
ATOM 970 C CA . GLY A 1 120 ? -9.625 3.473 20.703 1 91.62 120 GLY A CA 1
ATOM 971 C C . GLY A 1 120 ? -10.688 4.391 20.141 1 91.62 120 GLY A C 1
ATOM 972 O O . GLY A 1 120 ? -10.516 5.613 20.109 1 91.62 120 GLY A O 1
ATOM 973 N N . TRP A 1 121 ? -11.797 3.756 19.797 1 94.12 121 TRP A N 1
ATOM 974 C CA . TRP A 1 121 ? -12.898 4.508 19.203 1 94.12 121 TRP A CA 1
ATOM 975 C C . TRP A 1 121 ? -13.461 5.52 20.188 1 94.12 121 TRP A C 1
ATOM 977 O O . TRP A 1 121 ? -13.68 6.684 19.844 1 94.12 121 TRP A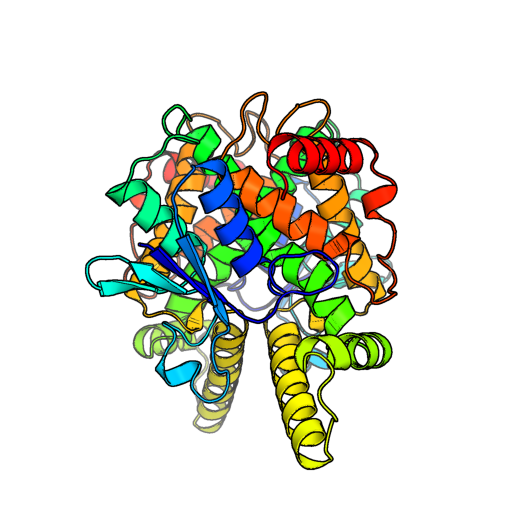 O 1
ATOM 987 N N . GLU A 1 122 ? -13.656 5.16 21.422 1 94.31 122 GLU A N 1
ATOM 988 C CA . GLU A 1 122 ? -14.211 6.035 22.453 1 94.31 122 GLU A CA 1
ATOM 989 C C . GLU A 1 122 ? -13.273 7.203 22.75 1 94.31 122 GLU A C 1
ATOM 991 O O . GLU A 1 122 ? -13.727 8.305 23.062 1 94.31 122 GLU A O 1
ATOM 996 N N . VAL A 1 123 ? -12 6.953 22.609 1 93.69 123 VAL A N 1
ATOM 997 C CA . VAL A 1 123 ? -11 7.988 22.859 1 93.69 123 VAL A CA 1
ATOM 998 C C . VAL A 1 123 ? -10.977 8.969 21.688 1 93.69 123 VAL A C 1
ATOM 1000 O O . VAL A 1 123 ? -10.758 10.164 21.875 1 93.69 123 VAL A O 1
ATOM 1003 N N . TYR A 1 124 ? -11.328 8.422 20.531 1 91.88 124 TYR A N 1
ATOM 1004 C CA . TYR A 1 124 ? -11.211 9.172 19.297 1 91.88 124 TYR A CA 1
ATOM 1005 C C . TYR A 1 124 ? -12.414 10.086 19.094 1 91.88 124 TYR A C 1
ATOM 1007 O O . TYR A 1 124 ? -12.281 11.203 18.578 1 91.88 124 TYR A O 1
ATOM 1015 N N . ILE A 1 125 ? -13.562 9.781 19.609 1 92.81 125 ILE A N 1
ATOM 1016 C CA . ILE A 1 125 ? -14.852 10.422 19.328 1 92.81 125 ILE A CA 1
ATOM 1017 C C . ILE A 1 125 ? -14.805 11.883 19.766 1 92.81 125 ILE A C 1
ATOM 1019 O O . ILE A 1 125 ? -15.156 12.781 19 1 92.81 125 ILE A O 1
ATOM 1023 N N . PRO A 1 126 ? -14.297 12.219 20.969 1 91.31 126 PRO A N 1
ATOM 1024 C CA . PRO A 1 126 ? -14.328 13.609 21.406 1 91.31 126 PRO A CA 1
ATOM 1025 C C . PRO A 1 126 ? -13.523 14.539 20.484 1 91.31 126 PRO A C 1
ATOM 1027 O O . PRO A 1 126 ? -13.844 15.719 20.359 1 91.31 126 PRO A O 1
ATOM 1030 N N . TYR A 1 127 ? -12.594 13.992 19.812 1 88.81 127 TYR A N 1
ATOM 1031 C CA . TYR A 1 127 ? -11.758 14.805 18.938 1 88.81 127 TYR A CA 1
ATOM 1032 C C . TYR A 1 127 ? -12.445 15.023 17.594 1 88.81 127 TYR A C 1
ATOM 1034 O O . TYR A 1 127 ? -12.344 16.109 17 1 88.81 127 TYR A O 1
ATOM 1042 N N . ILE A 1 128 ? -13.102 14.016 17.188 1 87.81 128 ILE A N 1
ATOM 1043 C CA . ILE A 1 128 ? -13.812 14.125 15.922 1 87.81 128 ILE A CA 1
ATOM 1044 C C . ILE A 1 128 ? -14.922 15.172 16.031 1 87.81 128 ILE A C 1
ATOM 1046 O O . ILE A 1 128 ? -15.148 15.945 15.109 1 87.81 128 ILE A O 1
ATOM 1050 N N . VAL A 1 129 ? -15.609 15.188 17.203 1 89.56 129 VAL A N 1
ATOM 1051 C CA . VAL A 1 129 ? -16.781 16.062 17.328 1 89.56 129 VAL A CA 1
ATOM 1052 C C . VAL A 1 129 ? -16.359 17.406 17.906 1 89.56 129 VAL A C 1
ATOM 1054 O O . VAL A 1 129 ? -17.188 18.297 18.094 1 89.56 129 VAL A O 1
ATOM 1057 N N . GLN A 1 130 ? -15.055 17.531 18.156 1 86.62 130 GLN A N 1
ATOM 1058 C CA . GLN A 1 130 ? -14.453 18.781 18.625 1 86.62 130 GLN A CA 1
ATOM 1059 C C . GLN A 1 130 ? -15.148 19.281 19.891 1 86.62 130 GLN A C 1
ATOM 1061 O O . GLN A 1 130 ? -15.5 20.469 19.984 1 86.62 130 GLN A O 1
ATOM 1066 N N . GLY A 1 131 ? -15.469 18.312 20.75 1 83.31 131 GLY A N 1
ATOM 1067 C CA . GLY A 1 131 ? -15.984 18.672 22.062 1 83.31 131 GLY A CA 1
ATOM 1068 C C . GLY A 1 131 ? -17.484 18.859 22.078 1 83.31 131 GLY A C 1
ATOM 1069 O O . GLY A 1 131 ? -18.078 19.141 23.125 1 83.31 131 GLY A O 1
ATOM 1070 N N . ALA A 1 132 ? -18.078 18.734 20.938 1 88.12 132 ALA A N 1
ATOM 1071 C CA . ALA A 1 132 ? -19.531 18.828 20.922 1 88.12 132 ALA A CA 1
ATOM 1072 C C . ALA A 1 132 ? -20.172 17.703 21.734 1 88.12 132 ALA A C 1
ATOM 1074 O O . ALA A 1 132 ? -19.578 16.641 21.906 1 88.12 132 ALA A O 1
ATOM 1075 N N . GLU A 1 133 ? -21.344 18.031 22.281 1 92 133 GLU A N 1
ATOM 1076 C CA . GLU A 1 133 ? -22.109 16.969 22.953 1 92 133 GLU A CA 1
ATOM 1077 C C . GLU A 1 133 ? -22.547 15.898 21.953 1 92 133 GLU A C 1
ATOM 1079 O O . GLU A 1 133 ? -23.062 16.219 20.875 1 92 133 GLU A O 1
ATOM 1084 N N . VAL A 1 134 ? -22.297 14.711 22.328 1 93.31 134 VAL A N 1
ATOM 1085 C CA . VAL A 1 134 ? -22.656 13.602 21.453 1 93.31 134 VAL A CA 1
ATOM 1086 C C . VAL A 1 134 ? -24.078 13.133 21.766 1 93.31 134 VAL A C 1
ATOM 1088 O O . VAL A 1 134 ? -24.297 12.328 22.672 1 93.31 134 VAL A O 1
ATOM 1091 N N . THR A 1 135 ? -24.969 13.594 20.969 1 95.31 135 THR A N 1
ATOM 1092 C CA . THR A 1 135 ? -26.344 13.133 21.094 1 95.31 135 THR A CA 1
ATOM 1093 C C . THR A 1 135 ? -26.469 11.672 20.688 1 95.31 135 THR A C 1
ATOM 1095 O O . THR A 1 135 ? -25.531 11.094 20.125 1 95.31 135 THR A O 1
ATOM 1098 N N . SER A 1 136 ? -27.625 11.109 20.984 1 95 136 SER A N 1
ATOM 1099 C CA . SER A 1 136 ? -27.875 9.719 20.594 1 95 136 SER A CA 1
ATOM 1100 C C . SER A 1 136 ? -27.844 9.555 19.078 1 95 136 SER A C 1
ATOM 1102 O O . SER A 1 136 ? -27.344 8.555 18.562 1 95 136 SER A O 1
ATOM 1104 N N . GLU A 1 137 ? -28.391 10.57 18.453 1 93.75 137 GLU A N 1
ATOM 1105 C CA . GLU A 1 137 ? -28.422 10.539 16.984 1 93.75 137 GLU A CA 1
ATOM 1106 C C . GLU A 1 137 ? -27.016 10.641 16.406 1 93.75 137 GLU A C 1
ATOM 1108 O O . GLU A 1 137 ? -26.672 9.922 15.461 1 93.75 137 GLU A O 1
ATOM 1113 N N . MET A 1 138 ? -26.297 11.492 16.969 1 92 138 MET A N 1
ATOM 1114 C CA . MET A 1 138 ? -24.906 11.664 16.516 1 92 138 MET A CA 1
ATOM 1115 C C . MET A 1 138 ? -24.094 10.406 16.797 1 92 138 MET A C 1
ATOM 1117 O O . MET A 1 138 ? -23.297 9.984 15.953 1 92 138 MET A O 1
ATOM 1121 N N . ARG A 1 139 ? -24.281 9.836 17.922 1 94.31 139 ARG A N 1
ATOM 1122 C CA . ARG A 1 139 ? -23.594 8.609 18.281 1 94.31 139 ARG A CA 1
ATOM 1123 C C . ARG A 1 139 ? -23.859 7.5 17.281 1 94.31 139 ARG A C 1
ATOM 1125 O O . ARG A 1 139 ? -22.938 6.805 16.844 1 94.31 139 ARG A O 1
ATOM 1132 N N . ALA A 1 140 ? -25.094 7.375 16.891 1 94.62 140 ALA A N 1
ATOM 1133 C CA . ALA A 1 140 ? -25.484 6.359 15.914 1 94.62 140 ALA A CA 1
ATOM 1134 C C . ALA A 1 140 ? -24.797 6.594 14.57 1 94.62 140 ALA A C 1
ATOM 1136 O O . ALA A 1 140 ? -24.344 5.645 13.922 1 94.62 140 ALA A O 1
ATOM 1137 N N . ALA A 1 141 ? -24.781 7.812 14.211 1 91.12 141 ALA A N 1
ATOM 1138 C CA . ALA A 1 141 ? -24.141 8.164 12.945 1 91.12 141 ALA A CA 1
ATOM 1139 C C . ALA A 1 141 ? -22.641 7.883 13 1 91.12 141 ALA A C 1
ATOM 1141 O O . ALA A 1 141 ? -22.078 7.355 12.039 1 91.12 141 ALA A O 1
ATOM 1142 N N . LEU A 1 142 ? -22.016 8.227 14.086 1 92.88 142 LEU A N 1
ATOM 1143 C CA . LEU A 1 142 ? -20.594 7.988 14.281 1 92.88 142 LEU A CA 1
ATOM 1144 C C . LEU A 1 142 ? -20.281 6.496 14.266 1 92.88 142 LEU A C 1
ATOM 1146 O O . LEU A 1 142 ? -19.328 6.062 13.617 1 92.88 142 LEU A O 1
ATOM 1150 N N . ASP A 1 143 ? -21.094 5.738 14.891 1 95.12 143 ASP A N 1
ATOM 1151 C CA . ASP A 1 143 ? -20.875 4.293 14.953 1 95.12 143 ASP A CA 1
ATOM 1152 C C . ASP A 1 143 ? -21.078 3.65 13.586 1 95.12 143 ASP A C 1
ATOM 1154 O O . ASP A 1 143 ? -20.359 2.705 13.227 1 95.12 143 ASP A O 1
ATOM 1158 N N . ALA A 1 144 ? -22.031 4.176 12.852 1 93.75 144 ALA A N 1
ATOM 1159 C CA . ALA A 1 144 ? -22.234 3.689 11.484 1 93.75 144 ALA A CA 1
ATOM 1160 C C . ALA A 1 144 ? -21.016 3.994 10.609 1 93.75 144 ALA A C 1
ATOM 1162 O O . ALA A 1 144 ? -20.609 3.164 9.797 1 93.75 144 ALA A O 1
ATOM 1163 N N . PHE A 1 145 ? -20.516 5.129 10.805 1 90 145 PHE A N 1
ATOM 1164 C CA . PHE A 1 145 ? -19.312 5.527 10.086 1 90 145 PHE A CA 1
ATOM 1165 C C . PHE A 1 145 ? -18.141 4.625 10.461 1 90 145 PHE A C 1
ATOM 1167 O O . PHE A 1 145 ? -17.391 4.184 9.586 1 90 145 PHE A O 1
ATOM 1174 N N . ARG A 1 146 ? -18.016 4.359 11.695 1 94.75 146 ARG A N 1
ATOM 1175 C CA . ARG A 1 146 ? -16.984 3.449 12.18 1 94.75 146 ARG A CA 1
ATOM 1176 C C . ARG A 1 146 ? -17.078 2.09 11.5 1 94.75 146 ARG A C 1
ATOM 1178 O O . ARG A 1 146 ? -16.078 1.519 11.07 1 94.75 146 ARG A O 1
ATOM 1185 N N . GLU A 1 147 ? -18.266 1.585 11.414 1 95.31 147 GLU A N 1
ATOM 1186 C CA . GLU A 1 147 ? -18.484 0.271 10.82 1 95.31 147 GLU A CA 1
ATOM 1187 C C . GLU A 1 147 ? -18.047 0.251 9.352 1 95.31 147 GLU A C 1
ATOM 1189 O O . GLU A 1 147 ? -17.516 -0.749 8.875 1 95.31 147 GLU A O 1
ATOM 1194 N N . ARG A 1 148 ? -18.281 1.305 8.734 1 92.38 148 ARG A N 1
ATOM 1195 C CA . ARG A 1 148 ? -17.859 1.416 7.34 1 92.38 148 ARG A CA 1
ATOM 1196 C C . ARG A 1 148 ? -16.344 1.391 7.234 1 92.38 148 ARG A C 1
ATOM 1198 O O . ARG A 1 148 ? -15.781 0.695 6.379 1 92.38 148 ARG A O 1
ATOM 1205 N N . ILE A 1 149 ? -15.688 2.109 8.062 1 93.94 149 ILE A N 1
ATOM 1206 C CA . ILE A 1 149 ? -14.227 2.178 8.055 1 93.94 149 ILE A CA 1
ATOM 1207 C C . ILE A 1 149 ? -13.641 0.807 8.391 1 93.94 149 ILE A C 1
ATOM 1209 O O . ILE A 1 149 ? -12.68 0.364 7.758 1 93.94 149 ILE A O 1
ATOM 1213 N N . VAL A 1 150 ? -14.234 0.136 9.352 1 95.88 150 VAL A N 1
ATOM 1214 C CA . VAL A 1 150 ? -13.758 -1.182 9.758 1 95.88 150 VAL A CA 1
ATOM 1215 C C . VAL A 1 150 ? -13.977 -2.184 8.625 1 95.88 150 VAL A C 1
ATOM 1217 O O . VAL A 1 150 ? -13.141 -3.061 8.391 1 95.88 150 VAL A O 1
ATOM 1220 N N . ALA A 1 151 ? -15.078 -2.021 7.914 1 94.5 151 ALA A N 1
ATOM 1221 C CA . ALA A 1 151 ? -15.328 -2.875 6.754 1 94.5 151 ALA A CA 1
ATOM 1222 C C . ALA A 1 151 ? -14.281 -2.652 5.672 1 94.5 151 ALA A C 1
ATOM 1224 O O . ALA A 1 151 ? -13.828 -3.604 5.031 1 94.5 151 ALA A O 1
ATOM 1225 N N . GLU A 1 152 ? -13.945 -1.425 5.492 1 94.19 152 GLU A N 1
ATOM 1226 C CA . GLU A 1 152 ? -12.891 -1.097 4.535 1 94.19 152 GLU A CA 1
ATOM 1227 C C . GLU A 1 152 ? -11.547 -1.666 4.98 1 94.19 152 GLU A C 1
ATOM 1229 O O . GLU A 1 152 ? -10.773 -2.154 4.16 1 94.19 152 GLU A O 1
ATOM 1234 N N . PHE A 1 153 ? -11.289 -1.619 6.273 1 96.12 153 PHE A N 1
ATOM 1235 C CA . PHE A 1 153 ? -10.078 -2.166 6.883 1 96.12 153 PHE A CA 1
ATOM 1236 C C . PHE A 1 153 ? -9.984 -3.666 6.637 1 96.12 153 PHE A C 1
ATOM 1238 O O . PHE A 1 153 ? -8.906 -4.176 6.301 1 96.12 153 PHE A O 1
ATOM 1245 N N . ASN A 1 154 ? -11.117 -4.383 6.703 1 93.56 154 ASN A N 1
ATOM 1246 C CA . ASN A 1 154 ? -11.18 -5.809 6.402 1 93.56 154 ASN A CA 1
ATOM 1247 C C . ASN A 1 154 ? -11.023 -6.078 4.91 1 93.56 154 ASN A C 1
ATOM 1249 O O . ASN A 1 154 ? -10.312 -7.004 4.512 1 93.56 154 ASN A O 1
ATOM 1253 N N . GLY A 1 155 ? -11.664 -5.254 4.168 1 91.25 155 GLY A N 1
ATOM 1254 C CA . GLY A 1 155 ? -11.617 -5.418 2.723 1 91.25 155 GLY A CA 1
ATOM 1255 C C . GLY A 1 155 ? -10.227 -5.211 2.146 1 91.25 155 GLY A C 1
ATOM 1256 O O . GLY A 1 155 ? -9.844 -5.887 1.19 1 91.25 155 GLY A O 1
ATOM 1257 N N . GLN A 1 156 ? -9.531 -4.277 2.717 1 92.88 156 GLN A N 1
ATOM 1258 C CA . GLN A 1 156 ? -8.164 -4.004 2.301 1 92.88 156 GLN A CA 1
ATOM 1259 C C . GLN A 1 156 ? -7.234 -5.164 2.656 1 92.88 156 GLN A C 1
ATOM 1261 O O . GLN A 1 156 ? -6.195 -5.352 2.025 1 92.88 156 GLN A O 1
ATOM 1266 N N . GLY A 1 157 ? -7.625 -5.941 3.637 1 92.19 157 GLY A N 1
ATOM 1267 C CA . GLY A 1 157 ? -6.871 -7.137 3.98 1 92.19 157 GLY A CA 1
ATOM 1268 C C . GLY A 1 157 ? -6.273 -7.082 5.375 1 92.19 157 GLY A C 1
ATOM 1269 O O . GLY A 1 157 ? -6.312 -8.07 6.109 1 92.19 157 GLY A O 1
ATOM 1270 N N . MET A 1 158 ? -5.812 -5.918 5.852 1 94.81 158 MET A N 1
ATOM 1271 C CA . MET A 1 158 ? -5.137 -5.773 7.137 1 94.81 158 MET A CA 1
ATOM 1272 C C . MET A 1 158 ? -6.047 -6.211 8.281 1 94.81 158 MET A C 1
ATOM 1274 O O . MET A 1 158 ? -5.605 -6.91 9.195 1 94.81 158 MET A O 1
ATOM 1278 N N . GLY A 1 159 ? -7.285 -5.867 8.188 1 94.81 159 GLY A N 1
ATOM 1279 C CA . GLY A 1 159 ? -8.227 -6.062 9.273 1 94.81 159 GLY A CA 1
ATOM 1280 C C . GLY A 1 159 ? -8.656 -7.512 9.445 1 94.81 159 GLY A C 1
ATOM 1281 O O . GLY A 1 159 ? -9.328 -7.855 10.414 1 94.81 159 GLY A O 1
ATOM 1282 N N . ARG A 1 160 ? -8.242 -8.359 8.484 1 93 160 ARG A N 1
ATOM 1283 C CA . ARG A 1 160 ? -8.57 -9.781 8.562 1 93 160 ARG A CA 1
ATOM 1284 C C . ARG A 1 160 ? -7.637 -10.5 9.531 1 93 160 ARG A C 1
ATOM 1286 O O . ARG A 1 160 ? -7.898 -11.648 9.922 1 93 160 ARG A O 1
ATOM 1293 N N . ARG A 1 161 ? -6.586 -9.797 9.93 1 94.25 161 ARG A N 1
ATOM 1294 C CA . ARG A 1 161 ? -5.57 -10.383 10.797 1 94.25 161 ARG A CA 1
ATOM 1295 C C . ARG A 1 161 ? -5.824 -10.023 12.258 1 94.25 161 ARG A C 1
ATOM 1297 O O . ARG A 1 161 ? -6.355 -8.953 12.555 1 94.25 161 ARG A O 1
ATOM 1304 N N . PRO A 1 162 ? -5.371 -10.914 13.164 1 95 162 PRO A N 1
ATOM 1305 C CA . PRO A 1 162 ? -5.473 -10.531 14.57 1 95 162 PRO A CA 1
ATOM 1306 C C . PRO A 1 162 ? -4.582 -9.344 14.93 1 95 162 PRO A C 1
ATOM 1308 O O . PRO A 1 162 ? -3.58 -9.094 14.258 1 95 162 PRO A O 1
ATOM 1311 N N . PRO A 1 163 ? -4.926 -8.633 16.031 1 96.12 163 PRO A N 1
ATOM 1312 C CA . PRO A 1 163 ? -4.203 -7.418 16.406 1 96.12 163 PRO A CA 1
ATOM 1313 C C . PRO A 1 163 ? -2.703 -7.648 16.562 1 96.12 163 PRO A C 1
ATOM 1315 O O . PRO A 1 163 ? -1.9 -6.777 16.219 1 96.12 163 PRO A O 1
ATOM 1318 N N . GLU A 1 164 ? -2.324 -8.82 17.016 1 96.56 164 GLU A N 1
ATOM 1319 C CA . GLU A 1 164 ? -0.909 -9.102 17.234 1 96.56 164 GLU A CA 1
ATOM 1320 C C . GLU A 1 164 ? -0.147 -9.172 15.914 1 96.56 164 GLU A C 1
ATOM 1322 O O . GLU A 1 164 ? 1.009 -8.75 15.836 1 96.56 164 GLU A O 1
ATOM 1327 N N . VAL A 1 165 ? -0.824 -9.703 14.914 1 95.81 165 VAL A N 1
ATOM 1328 C CA . VAL A 1 165 ? -0.214 -9.781 13.594 1 95.81 165 VAL A CA 1
ATOM 1329 C C . VAL A 1 165 ? -0.129 -8.391 12.977 1 95.81 165 VAL A C 1
ATOM 1331 O O . VAL A 1 165 ? 0.894 -8.023 12.391 1 95.81 165 VAL A O 1
ATOM 1334 N N . VAL A 1 166 ? -1.17 -7.582 13.148 1 97.31 166 VAL A N 1
ATOM 1335 C CA . VAL A 1 166 ? -1.173 -6.211 12.648 1 97.31 166 VAL A CA 1
ATOM 1336 C C . VAL A 1 166 ? -0.044 -5.418 13.305 1 97.31 166 VAL A C 1
ATOM 1338 O O . VAL A 1 166 ? 0.632 -4.625 12.641 1 97.31 166 VAL A O 1
ATOM 1341 N N . TYR A 1 167 ? 0.172 -5.691 14.586 1 97.75 167 TYR A N 1
ATOM 1342 C CA . TYR A 1 167 ? 1.256 -5.039 15.312 1 97.75 167 TYR A CA 1
ATOM 1343 C C . TYR A 1 167 ? 2.609 -5.406 14.719 1 97.75 167 TYR A C 1
ATOM 1345 O O . TYR A 1 167 ? 3.49 -4.555 14.594 1 97.75 167 TYR A O 1
ATOM 1353 N N . GLU A 1 168 ? 2.791 -6.633 14.328 1 97.5 168 GLU A N 1
ATOM 1354 C CA . GLU A 1 168 ? 4.047 -7.055 13.711 1 97.5 168 GLU A CA 1
ATOM 1355 C C . GLU A 1 168 ? 4.27 -6.352 12.375 1 97.5 168 GLU A C 1
ATOM 1357 O O . GLU A 1 168 ? 5.398 -5.988 12.039 1 97.5 168 GLU A O 1
ATOM 1362 N N . PHE A 1 169 ? 3.225 -6.164 11.641 1 97.75 169 PHE A N 1
ATOM 1363 C CA . PHE A 1 169 ? 3.307 -5.434 10.375 1 97.75 169 PHE A CA 1
ATOM 1364 C C . PHE A 1 169 ? 3.691 -3.979 10.617 1 97.75 169 PHE A C 1
ATOM 1366 O O . PHE A 1 169 ? 4.543 -3.432 9.914 1 97.75 169 PHE A O 1
ATOM 1373 N N . PHE A 1 170 ? 3.07 -3.387 11.633 1 98.5 170 PHE A N 1
ATOM 1374 C CA . PHE A 1 170 ? 3.363 -2.018 12.039 1 98.5 170 PHE A CA 1
ATOM 1375 C C . PHE A 1 170 ? 4.832 -1.866 12.414 1 98.5 170 PHE A C 1
ATOM 1377 O O . PHE A 1 170 ? 5.52 -0.973 11.914 1 98.5 170 PHE A O 1
ATOM 1384 N N . ARG A 1 171 ? 5.316 -2.773 13.227 1 98.56 171 ARG A N 1
ATOM 1385 C CA . ARG A 1 171 ? 6.695 -2.721 13.703 1 98.56 171 ARG A CA 1
ATOM 1386 C C . ARG A 1 171 ? 7.684 -2.848 12.547 1 98.56 171 ARG A C 1
ATOM 1388 O O . ARG A 1 171 ? 8.695 -2.143 12.508 1 98.56 171 ARG A O 1
ATOM 1395 N N . ALA A 1 172 ? 7.371 -3.725 11.672 1 98.56 172 ALA A N 1
ATOM 1396 C CA . ALA A 1 172 ? 8.258 -3.936 10.531 1 98.56 172 ALA A CA 1
ATOM 1397 C C . ALA A 1 172 ? 8.398 -2.66 9.703 1 98.56 172 ALA A C 1
ATOM 1399 O O . ALA A 1 172 ? 9.5 -2.328 9.25 1 98.56 172 ALA A O 1
ATOM 1400 N N . ASP A 1 173 ? 7.27 -1.957 9.516 1 98.88 173 ASP A N 1
ATOM 1401 C CA . ASP A 1 173 ? 7.309 -0.724 8.734 1 98.88 173 ASP A CA 1
ATOM 1402 C C . ASP A 1 173 ? 8.086 0.367 9.469 1 98.88 173 ASP A C 1
ATOM 1404 O O . ASP A 1 173 ? 8.875 1.092 8.859 1 98.88 173 ASP A O 1
ATOM 1408 N N . ILE A 1 174 ? 7.898 0.474 10.781 1 98.88 174 ILE A N 1
ATOM 1409 C CA . ILE A 1 174 ? 8.609 1.467 11.578 1 98.88 174 ILE A CA 1
ATOM 1410 C C . ILE A 1 174 ? 10.102 1.154 11.578 1 98.88 174 ILE A C 1
ATOM 1412 O O . ILE A 1 174 ? 10.93 2.051 11.406 1 98.88 174 ILE A O 1
ATOM 1416 N N . ASP A 1 175 ? 10.406 -0.125 11.742 1 98.88 175 ASP A N 1
ATOM 1417 C CA . ASP A 1 175 ? 11.805 -0.531 11.703 1 98.88 175 ASP A CA 1
ATOM 1418 C C . ASP A 1 175 ? 12.43 -0.201 10.352 1 98.88 175 ASP A C 1
ATOM 1420 O O . ASP A 1 175 ? 13.578 0.246 10.281 1 98.88 175 ASP A O 1
ATOM 1424 N N . ALA A 1 176 ? 11.695 -0.41 9.305 1 98.94 176 ALA A N 1
ATOM 1425 C CA . ALA A 1 176 ? 12.203 -0.118 7.969 1 98.94 176 ALA A CA 1
ATOM 1426 C C . ALA A 1 176 ? 12.477 1.373 7.797 1 98.94 176 ALA A C 1
ATOM 1428 O O . ALA A 1 176 ? 13.492 1.763 7.227 1 98.94 176 ALA A O 1
ATOM 1429 N N . LEU A 1 177 ? 11.539 2.213 8.281 1 98.94 177 LEU A N 1
ATOM 1430 C CA . LEU A 1 177 ? 11.742 3.656 8.227 1 98.94 177 LEU A CA 1
ATOM 1431 C C . LEU A 1 177 ? 13.023 4.051 8.961 1 98.94 177 LEU A C 1
ATOM 1433 O O . LEU A 1 177 ? 13.82 4.84 8.445 1 98.94 177 LEU A O 1
ATOM 1437 N N . SER A 1 178 ? 13.172 3.461 10.109 1 98.94 178 SER A N 1
ATOM 1438 C CA . SER A 1 178 ? 14.352 3.754 10.914 1 98.94 178 SER A CA 1
ATOM 1439 C C . SER A 1 178 ? 15.633 3.309 10.211 1 98.94 178 SER A C 1
ATOM 1441 O O . SER A 1 178 ? 16.578 4.082 10.094 1 98.94 178 SER A O 1
ATOM 1443 N N . ASP A 1 179 ? 15.656 2.082 9.734 1 98.88 179 ASP A N 1
ATOM 1444 C CA . ASP A 1 179 ? 16.828 1.492 9.109 1 98.88 179 ASP A CA 1
ATOM 1445 C C . ASP A 1 179 ? 17.219 2.246 7.84 1 98.88 179 ASP A C 1
ATOM 1447 O O . ASP A 1 179 ? 18.406 2.406 7.543 1 98.88 179 ASP A O 1
ATOM 1451 N N . PHE A 1 180 ? 16.234 2.695 7.086 1 98.81 180 PHE A N 1
ATOM 1452 C CA . PHE A 1 180 ? 16.516 3.402 5.84 1 98.81 180 PHE A CA 1
ATOM 1453 C C . PHE A 1 180 ? 16.984 4.824 6.117 1 98.81 180 PHE A C 1
ATOM 1455 O O . PHE A 1 180 ? 17.891 5.328 5.449 1 98.81 180 PHE A O 1
ATOM 1462 N N . LEU A 1 181 ? 16.328 5.48 7.07 1 98.75 181 LEU A N 1
ATOM 1463 C CA . LEU A 1 181 ? 16.766 6.82 7.457 1 98.75 181 LEU A CA 1
ATOM 1464 C C . LEU A 1 181 ? 18.219 6.816 7.91 1 98.75 181 LEU A C 1
ATOM 1466 O O . LEU A 1 181 ? 19.016 7.656 7.477 1 98.75 181 LEU A O 1
ATOM 1470 N N . GLY A 1 182 ? 18.5 5.82 8.781 1 98.38 182 GLY A N 1
ATOM 1471 C CA . GLY A 1 182 ? 19.844 5.766 9.305 1 98.38 182 GLY A CA 1
ATOM 1472 C C . GLY A 1 182 ? 20.281 7.059 9.969 1 98.38 182 GLY A C 1
ATOM 1473 O O . GLY A 1 182 ? 19.594 7.574 10.852 1 98.38 182 GLY A O 1
ATOM 1474 N N . ASP A 1 183 ? 21.359 7.57 9.414 1 97.69 183 ASP A N 1
ATOM 1475 C CA . ASP A 1 183 ? 21.906 8.789 10.008 1 97.69 183 ASP A CA 1
ATOM 1476 C C . ASP A 1 183 ? 21.625 10 9.133 1 97.69 183 ASP A C 1
ATOM 1478 O O . ASP A 1 183 ? 22.141 11.094 9.383 1 97.69 183 ASP A O 1
ATOM 1482 N N . LYS A 1 184 ? 20.828 9.883 8.109 1 98 184 LYS A N 1
ATOM 1483 C CA . LYS A 1 184 ? 20.531 10.977 7.195 1 98 184 LYS A CA 1
ATOM 1484 C C . LYS A 1 184 ? 19.734 12.078 7.898 1 98 184 LYS A C 1
ATOM 1486 O O . LYS A 1 184 ? 18.906 11.797 8.758 1 98 184 LYS A O 1
ATOM 1491 N N . GLU A 1 185 ? 19.891 13.234 7.484 1 98.06 185 GLU A N 1
ATOM 1492 C CA . GLU A 1 185 ? 19.188 14.375 8.055 1 98.06 185 GLU A CA 1
ATOM 1493 C C . GLU A 1 185 ? 17.703 14.352 7.684 1 98.06 185 GLU A C 1
ATOM 1495 O O . GLU A 1 185 ? 16.844 14.664 8.508 1 98.06 185 GLU A O 1
ATOM 1500 N N . TYR A 1 186 ? 17.5 14.094 6.426 1 98.56 186 TYR A N 1
ATOM 1501 C CA . TYR A 1 186 ? 16.156 13.914 5.91 1 98.56 186 TYR A CA 1
ATOM 1502 C C . TYR A 1 186 ? 15.984 12.539 5.285 1 98.56 186 TYR A C 1
ATOM 1504 O O . TYR A 1 186 ? 16.938 11.766 5.203 1 98.56 186 TYR A O 1
ATOM 1512 N N . PHE A 1 187 ? 14.859 12.18 4.879 1 98.5 187 PHE A N 1
ATOM 1513 C CA . PHE A 1 187 ? 14.516 10.781 4.645 1 98.5 187 PHE A CA 1
ATOM 1514 C C . PHE A 1 187 ? 15.359 10.203 3.514 1 98.5 187 PHE A C 1
ATOM 1516 O O . PHE A 1 187 ? 15.758 9.039 3.568 1 98.5 187 PHE A O 1
ATOM 1523 N N . LEU A 1 188 ? 15.594 11.023 2.465 1 97.94 188 LEU A N 1
ATOM 1524 C CA . LEU A 1 188 ? 16.344 10.508 1.324 1 97.94 188 LEU A CA 1
ATOM 1525 C C . LEU A 1 188 ? 17.781 10.984 1.355 1 97.94 188 LEU A C 1
ATOM 1527 O O . LEU A 1 188 ? 18.578 10.648 0.467 1 97.94 188 LEU A O 1
ATOM 1531 N N . GLY A 1 189 ? 18.141 11.781 2.348 1 97.5 189 GLY A N 1
ATOM 1532 C CA . GLY A 1 189 ? 19.5 12.297 2.398 1 97.5 189 GLY A CA 1
ATOM 1533 C C . GLY A 1 189 ? 19.625 13.586 3.195 1 97.5 189 GLY A C 1
ATOM 1534 O O . GLY A 1 189 ? 19.094 13.688 4.305 1 97.5 189 GLY A O 1
ATOM 1535 N N . ASP A 1 190 ? 20.328 14.484 2.588 1 97.25 190 ASP A N 1
ATOM 1536 C CA . ASP A 1 190 ? 20.672 15.695 3.332 1 97.25 190 ASP A CA 1
ATOM 1537 C C . ASP A 1 190 ? 19.734 16.844 2.986 1 97.25 190 ASP A C 1
ATOM 1539 O O . ASP A 1 190 ? 19.812 17.922 3.576 1 97.25 190 ASP A O 1
ATOM 1543 N N . LYS A 1 191 ? 18.859 16.578 2.041 1 97.31 191 LYS A N 1
ATOM 1544 C CA . LYS A 1 191 ? 17.906 17.609 1.634 1 97.31 191 LYS A CA 1
ATOM 1545 C C . LYS A 1 191 ? 16.469 17.156 1.899 1 97.31 191 LYS A C 1
ATOM 1547 O O . LYS A 1 191 ? 16.125 16 1.68 1 97.31 191 LYS A O 1
ATOM 1552 N N . LEU A 1 192 ? 15.688 18.141 2.361 1 98.31 192 LEU A N 1
ATOM 1553 C CA . LEU A 1 192 ? 14.25 17.906 2.494 1 98.31 192 LEU A CA 1
ATOM 1554 C C . LEU A 1 192 ? 13.602 17.688 1.13 1 98.31 192 LEU A C 1
ATOM 1556 O O . LEU A 1 192 ? 13.891 18.438 0.182 1 98.31 192 LEU A O 1
ATOM 1560 N N . ARG A 1 193 ? 12.891 16.641 0.992 1 98.62 193 ARG A N 1
ATOM 1561 C CA . ARG A 1 193 ? 12.148 16.312 -0.221 1 98.62 193 ARG A CA 1
ATOM 1562 C C . ARG A 1 193 ? 10.648 16.266 0.057 1 98.62 193 ARG A C 1
ATOM 1564 O O . ARG A 1 193 ? 10.227 16.281 1.215 1 98.62 193 ARG A O 1
ATOM 1571 N N . SER A 1 194 ? 9.828 16.172 -1.015 1 98.69 194 SER A N 1
ATOM 1572 C CA . SER A 1 194 ? 8.383 16.078 -0.859 1 98.69 194 SER A CA 1
ATOM 1573 C C . SER A 1 194 ? 7.988 14.852 -0.053 1 98.69 194 SER A C 1
ATOM 1575 O O . SER A 1 194 ? 7.004 14.875 0.69 1 98.69 194 SER A O 1
ATOM 1577 N N . ILE A 1 195 ? 8.789 13.781 -0.106 1 98.75 195 ILE A N 1
ATOM 1578 C CA . ILE A 1 195 ? 8.477 12.547 0.604 1 98.75 195 ILE A CA 1
ATOM 1579 C C . ILE A 1 195 ? 8.539 12.789 2.111 1 98.75 195 ILE A C 1
ATOM 1581 O O . ILE A 1 195 ? 7.867 12.102 2.885 1 98.75 195 ILE A O 1
ATOM 1585 N N . ASP A 1 196 ? 9.312 13.75 2.557 1 98.88 196 ASP A N 1
ATOM 1586 C CA . ASP A 1 196 ? 9.391 14.07 3.979 1 98.88 196 ASP A CA 1
ATOM 1587 C C . ASP A 1 196 ? 8.047 14.555 4.508 1 98.88 196 ASP A C 1
ATOM 1589 O O . ASP A 1 196 ? 7.746 14.406 5.691 1 98.88 196 ASP A O 1
ATOM 1593 N N . ALA A 1 197 ? 7.184 15.156 3.631 1 98.81 197 ALA A N 1
ATOM 1594 C CA . ALA A 1 197 ? 5.848 15.57 4.043 1 98.81 197 ALA A CA 1
ATOM 1595 C C . ALA A 1 197 ? 5.012 14.367 4.477 1 98.81 197 ALA A C 1
ATOM 1597 O O . ALA A 1 197 ? 4.285 14.438 5.469 1 98.81 197 ALA A O 1
ATOM 1598 N N . SER A 1 198 ? 5.172 13.312 3.746 1 98.75 198 SER A N 1
ATOM 1599 C CA . SER A 1 198 ? 4.426 12.094 4.051 1 98.75 198 SER A CA 1
ATOM 1600 C C . SER A 1 198 ? 5.031 11.359 5.234 1 98.75 198 SER A C 1
ATOM 1602 O O . SER A 1 198 ? 4.309 10.891 6.117 1 98.75 198 SER A O 1
ATOM 1604 N N . VAL A 1 199 ? 6.344 11.227 5.262 1 98.88 199 VAL A N 1
ATOM 1605 C CA . VAL A 1 199 ? 7.02 10.516 6.34 1 98.88 199 VAL A CA 1
ATOM 1606 C C . VAL A 1 199 ? 6.719 11.188 7.676 1 98.88 199 VAL A C 1
ATOM 1608 O O . VAL A 1 199 ? 6.285 10.531 8.625 1 98.88 199 VAL A O 1
ATOM 1611 N N . TYR A 1 200 ? 6.914 12.484 7.707 1 98.81 200 TYR A N 1
ATOM 1612 C CA . TYR A 1 200 ? 6.711 13.242 8.938 1 98.81 200 TYR A CA 1
ATOM 1613 C C . TYR A 1 200 ? 5.254 13.188 9.375 1 98.81 200 TYR A C 1
ATOM 1615 O O . TYR A 1 200 ? 4.961 12.945 10.547 1 98.81 200 TYR A O 1
ATOM 1623 N N . SER A 1 201 ? 4.348 13.391 8.406 1 98.69 201 SER A N 1
ATOM 1624 C CA . SER A 1 201 ? 2.924 13.328 8.719 1 98.69 201 SER A CA 1
ATOM 1625 C C . SER A 1 201 ? 2.551 11.977 9.32 1 98.69 201 SER A C 1
ATOM 1627 O O . SER A 1 201 ? 1.936 11.914 10.383 1 98.69 201 SER A O 1
ATOM 1629 N N . THR A 1 202 ? 2.93 10.922 8.68 1 98.75 202 THR A N 1
ATOM 1630 C CA . THR A 1 202 ? 2.555 9.578 9.125 1 98.75 202 THR A CA 1
ATOM 1631 C C . THR A 1 202 ? 3.164 9.273 10.492 1 98.75 202 THR A C 1
ATOM 1633 O O . THR A 1 202 ? 2.482 8.75 11.375 1 98.75 202 THR A O 1
ATOM 1636 N N . LEU A 1 203 ? 4.438 9.625 10.656 1 98.69 203 LEU A N 1
ATOM 1637 C CA . LEU A 1 203 ? 5.098 9.367 11.938 1 98.69 203 LEU A CA 1
ATOM 1638 C C . LEU A 1 203 ? 4.402 10.125 13.062 1 98.69 203 LEU A C 1
ATOM 1640 O O . LEU A 1 203 ? 4.203 9.578 14.148 1 98.69 203 LEU A O 1
ATOM 1644 N N . ARG A 1 204 ? 3.996 11.352 12.82 1 97.94 204 ARG A N 1
ATOM 1645 C CA . ARG A 1 204 ? 3.291 12.117 13.836 1 97.94 204 ARG A CA 1
ATOM 1646 C C . ARG A 1 204 ? 1.943 11.492 14.172 1 97.94 204 ARG A C 1
ATOM 1648 O O . ARG A 1 204 ? 1.543 11.438 15.336 1 97.94 204 ARG A O 1
ATOM 1655 N N . HIS A 1 205 ? 1.286 10.977 13.195 1 97.38 205 HIS A N 1
ATOM 1656 C CA . HIS A 1 205 ? -0.043 10.406 13.398 1 97.38 205 HIS A CA 1
ATOM 1657 C C . HIS A 1 205 ? 0.035 9.062 14.117 1 97.38 205 HIS A C 1
ATOM 1659 O O . HIS A 1 205 ? -0.92 8.648 14.773 1 97.38 205 HIS A O 1
ATOM 1665 N N . VAL A 1 206 ? 1.199 8.359 13.977 1 96.88 206 VAL A N 1
ATOM 1666 C CA . VAL A 1 206 ? 1.329 7.082 14.68 1 96.88 206 VAL A CA 1
ATOM 1667 C C . VAL A 1 206 ? 1.839 7.324 16.094 1 96.88 206 VAL A C 1
ATOM 1669 O O . VAL A 1 206 ? 1.567 6.531 17 1 96.88 206 VAL A O 1
ATOM 1672 N N . THR A 1 207 ? 2.488 8.453 16.312 1 96.12 207 THR A N 1
ATOM 1673 C CA . THR A 1 207 ? 3.145 8.703 17.594 1 96.12 207 THR A CA 1
ATOM 1674 C C . THR A 1 207 ? 2.256 9.555 18.5 1 96.12 207 THR A C 1
ATOM 1676 O O . THR A 1 207 ? 2.195 9.32 19.703 1 96.12 207 THR A O 1
ATOM 1679 N N . ASP A 1 208 ? 1.568 10.516 17.875 1 93.88 208 ASP A N 1
ATOM 1680 C CA . ASP A 1 208 ? 0.938 11.547 18.688 1 93.88 208 ASP A CA 1
ATOM 1681 C C . ASP A 1 208 ? -0.511 11.188 19.016 1 93.88 208 ASP A C 1
ATOM 1683 O O . ASP A 1 208 ? -1.15 11.844 19.844 1 93.88 208 ASP A O 1
ATOM 1687 N N . GLN A 1 209 ? -1.033 10.203 18.391 1 90.44 209 GLN A N 1
ATOM 1688 C CA . GLN A 1 209 ? -2.416 9.812 18.641 1 90.44 209 GLN A CA 1
ATOM 1689 C C . GLN A 1 209 ? -2.609 9.414 20.109 1 90.44 209 GLN A C 1
ATOM 1691 O O . GLN A 1 209 ? -1.714 8.828 20.719 1 90.44 209 GLN A O 1
ATOM 1696 N N . PRO A 1 210 ? -3.752 9.641 20.609 1 90.94 210 PRO A N 1
ATOM 1697 C CA . PRO A 1 210 ? -3.955 9.516 22.062 1 90.94 210 PRO A CA 1
ATOM 1698 C C . PRO A 1 210 ? -4.324 8.094 22.484 1 90.94 210 PRO A C 1
ATOM 1700 O O . PRO A 1 210 ? -4.207 7.746 23.656 1 90.94 210 PRO A O 1
ATOM 1703 N N . GLN A 1 211 ? -4.832 7.344 21.609 1 89.56 211 GLN A N 1
ATOM 1704 C CA . GLN A 1 211 ? -5.285 6.004 21.969 1 89.56 211 GLN A CA 1
ATOM 1705 C C . GLN A 1 211 ? -4.105 5.082 22.266 1 89.56 211 GLN A C 1
ATOM 1707 O O . GLN A 1 211 ? -3.08 5.141 21.578 1 89.56 211 GLN A O 1
ATOM 1712 N N . ARG A 1 212 ? -4.266 4.324 23.344 1 92.69 212 ARG A N 1
ATOM 1713 C CA . ARG A 1 212 ? -3.27 3.303 23.641 1 92.69 212 ARG A CA 1
ATOM 1714 C C . ARG A 1 212 ? -3.588 1.997 22.922 1 92.69 212 ARG A C 1
ATOM 1716 O O . ARG A 1 212 ? -4.754 1.615 22.812 1 92.69 212 ARG A O 1
ATOM 1723 N N . TRP A 1 213 ? -2.58 1.429 22.344 1 95.12 213 TRP A N 1
ATOM 1724 C CA . TRP A 1 213 ? -2.699 0.155 21.641 1 95.12 213 TRP A CA 1
ATOM 1725 C C . TRP A 1 213 ? -1.366 -0.585 21.609 1 95.12 213 TRP A C 1
ATOM 1727 O O . TRP A 1 213 ? -0.377 -0.106 22.172 1 95.12 213 TRP A O 1
ATOM 1737 N N . LEU A 1 214 ? -1.219 -1.743 21.094 1 95.81 214 LEU A N 1
ATOM 1738 C CA . LEU A 1 214 ? -0.033 -2.594 21.109 1 95.81 214 LEU A CA 1
ATOM 1739 C C . LEU A 1 214 ? 1.179 -1.855 20.562 1 95.81 214 LEU A C 1
ATOM 1741 O O . LEU A 1 214 ? 2.307 -2.086 21 1 95.81 214 LEU A O 1
ATOM 1745 N N . GLY A 1 215 ? 0.937 -0.968 19.656 1 96.81 215 GLY A N 1
ATOM 1746 C CA . GLY A 1 215 ? 2.027 -0.285 18.969 1 96.81 215 GLY A CA 1
ATOM 1747 C C . GLY A 1 215 ? 2.434 1.011 19.641 1 96.81 215 GLY A C 1
ATOM 1748 O O . GLY A 1 215 ? 3.381 1.67 19.219 1 96.81 215 GLY A O 1
ATOM 1749 N N . SER A 1 216 ? 1.707 1.361 20.734 1 96.38 216 SER A N 1
ATOM 1750 C CA . SER A 1 216 ? 1.976 2.623 21.406 1 96.38 216 SER A CA 1
ATOM 1751 C C . SER A 1 216 ? 3.396 2.658 21.969 1 96.38 216 SER A C 1
ATOM 1753 O O . SER A 1 216 ? 3.824 1.727 22.656 1 96.38 216 SER A O 1
ATOM 1755 N N . GLY A 1 217 ? 4.113 3.709 21.609 1 97 217 GLY A N 1
ATOM 1756 C CA . GLY A 1 217 ? 5.441 3.92 22.156 1 97 217 GLY A CA 1
ATOM 1757 C C . GLY A 1 217 ? 6.539 3.266 21.344 1 97 217 GLY A C 1
ATOM 1758 O O . GLY A 1 217 ? 7.727 3.518 21.578 1 97 217 GLY A O 1
ATOM 1759 N N . TYR A 1 218 ? 6.199 2.441 20.359 1 98.25 218 TYR A N 1
ATOM 1760 C CA . TYR A 1 218 ? 7.215 1.69 19.625 1 98.25 218 TYR A CA 1
ATOM 1761 C C . TYR A 1 218 ? 8.102 2.623 18.812 1 98.25 218 TYR A C 1
ATOM 1763 O O . TYR A 1 218 ? 9.328 2.457 18.781 1 98.25 218 TYR A O 1
ATOM 1771 N N . THR A 1 219 ? 7.512 3.621 18.125 1 98.31 219 THR A N 1
ATOM 1772 C CA . THR A 1 219 ? 8.281 4.539 17.297 1 98.31 219 THR A CA 1
ATOM 1773 C C . THR A 1 219 ? 9.328 5.277 18.125 1 98.31 219 THR A C 1
ATOM 1775 O O . THR A 1 219 ? 10.43 5.543 17.656 1 98.31 219 THR A O 1
ATOM 1778 N N . ALA A 1 220 ? 9.023 5.551 19.344 1 97.31 220 ALA A N 1
ATOM 1779 C CA . ALA A 1 220 ? 9.906 6.293 20.234 1 97.31 220 ALA A CA 1
ATOM 1780 C C . ALA A 1 220 ? 11.148 5.473 20.578 1 97.31 220 ALA A C 1
ATOM 1782 O O . ALA A 1 220 ? 12.148 6.02 21.062 1 97.31 220 ALA A O 1
ATOM 1783 N N . THR A 1 221 ? 11.055 4.18 20.422 1 98.31 221 THR A N 1
ATOM 1784 C CA . THR A 1 221 ? 12.211 3.336 20.688 1 98.31 221 THR A CA 1
ATOM 1785 C C . THR A 1 221 ? 13.25 3.492 19.578 1 98.31 221 THR A C 1
ATOM 1787 O O . THR A 1 221 ? 14.383 3.021 19.703 1 98.31 221 THR A O 1
ATOM 1790 N N . ARG A 1 222 ? 12.914 4.098 18.469 1 98.56 222 ARG A N 1
ATOM 1791 C CA . ARG A 1 222 ? 13.836 4.422 17.375 1 98.56 222 ARG A CA 1
ATOM 1792 C C . ARG A 1 222 ? 14.281 5.879 17.453 1 98.56 222 ARG A C 1
ATOM 1794 O O . ARG A 1 222 ? 13.641 6.758 16.875 1 98.56 222 ARG A O 1
ATOM 1801 N N . GLN A 1 223 ? 15.352 6.105 18.047 1 98.62 223 GLN A N 1
ATOM 1802 C CA . GLN A 1 223 ? 15.781 7.461 18.375 1 98.62 223 GLN A CA 1
ATOM 1803 C C . GLN A 1 223 ? 16.016 8.289 17.125 1 98.62 223 GLN A C 1
ATOM 1805 O O . GLN A 1 223 ? 15.758 9.5 17.109 1 98.62 223 GLN A O 1
ATOM 1810 N N . ASN A 1 224 ? 16.5 7.656 16.109 1 98.81 224 ASN A N 1
ATOM 1811 C CA . ASN A 1 224 ? 16.766 8.422 14.898 1 98.81 224 ASN A CA 1
ATOM 1812 C C . ASN A 1 224 ? 15.477 8.953 14.281 1 98.81 224 ASN A C 1
ATOM 1814 O O . ASN A 1 224 ? 15.477 10.016 13.648 1 98.81 224 ASN A O 1
ATOM 1818 N N . LEU A 1 225 ? 14.375 8.258 14.438 1 98.81 225 LEU A N 1
ATOM 1819 C CA . LEU A 1 225 ? 13.094 8.766 13.969 1 98.81 225 LEU A CA 1
ATOM 1820 C C . LEU A 1 225 ? 12.617 9.922 14.844 1 98.81 225 LEU A C 1
ATOM 1822 O O . LEU A 1 225 ? 12.062 10.898 14.336 1 98.81 225 LEU A O 1
ATOM 1826 N N . VAL A 1 226 ? 12.789 9.781 16.109 1 98.56 226 VAL A N 1
ATOM 1827 C CA . VAL A 1 226 ? 12.438 10.852 17.031 1 98.56 226 VAL A CA 1
ATOM 1828 C C . VAL A 1 226 ? 13.219 12.117 16.672 1 98.56 226 VAL A C 1
ATOM 1830 O O . VAL A 1 226 ? 12.641 13.195 16.547 1 98.56 226 VAL A O 1
ATOM 1833 N N . ASP A 1 227 ? 14.516 11.961 16.484 1 98.75 227 ASP A N 1
ATOM 1834 C CA . ASP A 1 227 ? 15.375 13.078 16.125 1 98.75 227 ASP A CA 1
ATOM 1835 C C . ASP A 1 227 ? 14.938 13.703 14.797 1 98.75 227 ASP A C 1
ATOM 1837 O O . ASP A 1 227 ? 14.953 14.93 14.648 1 98.75 227 ASP A O 1
ATOM 1841 N N . TYR A 1 228 ? 14.602 12.883 13.836 1 98.75 228 TYR A N 1
ATOM 1842 C CA . TYR A 1 228 ? 14.125 13.305 12.523 1 98.75 228 TYR A CA 1
ATOM 1843 C C . TYR A 1 228 ? 12.883 14.172 12.648 1 98.75 228 TYR A C 1
ATOM 1845 O O . TYR A 1 228 ? 12.812 15.266 12.07 1 98.75 228 TYR A O 1
ATOM 1853 N N . MET A 1 229 ? 11.891 13.727 13.461 1 98.38 229 MET A N 1
ATOM 1854 C CA . MET A 1 229 ? 10.656 14.477 13.664 1 98.38 229 MET A CA 1
ATOM 1855 C C . MET A 1 229 ? 10.93 15.797 14.383 1 98.38 229 MET A C 1
ATOM 1857 O O . MET A 1 229 ? 10.375 16.828 14.023 1 98.38 229 MET A O 1
ATOM 1861 N N . ASP A 1 230 ? 11.766 15.766 15.367 1 98.12 230 ASP A N 1
ATOM 1862 C CA . ASP A 1 230 ? 12.117 16.969 16.125 1 98.12 230 ASP A CA 1
ATOM 1863 C C . ASP A 1 230 ? 12.781 18 15.219 1 98.12 230 ASP A C 1
ATOM 1865 O O . ASP A 1 230 ? 12.516 19.203 15.344 1 98.12 230 ASP A O 1
ATOM 1869 N N . ARG A 1 231 ? 13.672 17.531 14.375 1 98.19 231 ARG A N 1
ATOM 1870 C CA . ARG A 1 231 ? 14.359 18.422 13.453 1 98.19 231 ARG A CA 1
ATOM 1871 C C . ARG A 1 231 ? 13.367 19.141 12.547 1 98.19 231 ARG A C 1
ATOM 1873 O O . ARG A 1 231 ? 13.445 20.359 12.359 1 98.19 231 ARG A O 1
ATOM 1880 N N . ILE A 1 232 ? 12.438 18.422 11.984 1 98.25 232 ILE A N 1
ATOM 1881 C CA . ILE A 1 232 ? 11.461 19.016 11.078 1 98.25 232 ILE A CA 1
ATOM 1882 C C . ILE A 1 232 ? 10.555 19.969 11.852 1 98.25 232 ILE A C 1
ATOM 1884 O O . ILE A 1 232 ? 10.258 21.062 11.375 1 98.25 232 ILE A O 1
ATOM 1888 N N . ARG A 1 233 ? 10.125 19.547 12.992 1 96.88 233 ARG A N 1
ATOM 1889 C CA . ARG A 1 233 ? 9.281 20.406 13.82 1 96.88 233 ARG A CA 1
ATOM 1890 C C . ARG A 1 233 ? 9.984 21.719 14.141 1 96.88 233 ARG A C 1
ATOM 1892 O O . ARG A 1 233 ? 9.375 22.797 14.039 1 96.88 233 ARG A O 1
ATOM 1899 N N . LYS A 1 234 ? 11.188 21.656 14.547 1 97.25 234 LYS A N 1
ATOM 1900 C CA . LYS A 1 234 ? 11.961 22.844 14.914 1 97.25 234 LYS A CA 1
ATOM 1901 C C . LYS A 1 234 ? 12.18 23.75 13.711 1 97.25 234 LYS A C 1
ATOM 1903 O O . LYS A 1 234 ? 12.039 24.969 13.812 1 97.25 234 LYS A O 1
ATOM 1908 N N . GLU A 1 235 ? 12.492 23.203 12.594 1 97 235 GLU A N 1
ATOM 1909 C CA . GLU A 1 235 ? 12.883 23.969 11.414 1 97 235 GLU A CA 1
ATOM 1910 C C . GLU A 1 235 ? 11.664 24.594 10.727 1 97 235 GLU A C 1
ATOM 1912 O O . GLU A 1 235 ? 11.742 25.688 10.188 1 97 235 GLU A O 1
ATOM 1917 N N . TYR A 1 236 ? 10.516 23.875 10.773 1 95.75 236 TYR A N 1
ATOM 1918 C CA . TYR A 1 236 ? 9.414 24.312 9.922 1 95.75 236 TYR A CA 1
ATOM 1919 C C . TYR A 1 236 ? 8.172 24.641 10.758 1 95.75 236 TYR A C 1
ATOM 1921 O O . TYR A 1 236 ? 7.172 25.125 10.227 1 95.75 236 TYR A O 1
ATOM 1929 N N . GLY A 1 237 ? 8.172 24.375 12.039 1 92.81 237 GLY A N 1
ATOM 1930 C CA . GLY A 1 237 ? 7.09 24.734 12.945 1 92.81 237 GLY A CA 1
ATOM 1931 C C . GLY A 1 237 ? 5.848 23.891 12.75 1 92.81 237 GLY A C 1
ATOM 1932 O O . GLY A 1 237 ? 4.734 24.328 13.016 1 92.81 237 GLY A O 1
ATOM 1933 N N . VAL A 1 238 ? 6.129 22.828 12.109 1 89.31 238 VAL A N 1
ATOM 1934 C CA . VAL A 1 238 ? 5.027 21.891 11.906 1 89.31 238 VAL A CA 1
ATOM 1935 C C . VAL A 1 238 ? 5.254 20.641 12.75 1 89.31 238 VAL A C 1
ATOM 1937 O O . VAL A 1 238 ? 6.391 20.328 13.117 1 89.31 238 VAL A O 1
ATOM 1940 N N . MET B 1 1 ? 7.285 -32.625 3.203 1 92.94 1 MET B N 1
ATOM 1941 C CA . MET B 1 1 ? 7.375 -31.688 2.098 1 92.94 1 MET B CA 1
ATOM 1942 C C . MET B 1 1 ? 6.391 -30.531 2.289 1 92.94 1 MET B C 1
ATOM 1944 O O . MET B 1 1 ? 5.316 -30.719 2.861 1 92.94 1 MET B O 1
ATOM 1948 N N . ILE B 1 2 ? 6.812 -29.328 1.889 1 98.06 2 ILE B N 1
ATOM 1949 C CA . ILE B 1 2 ? 5.953 -28.156 2.023 1 98.06 2 ILE B CA 1
ATOM 1950 C C . ILE B 1 2 ? 4.812 -28.234 1.012 1 98.06 2 ILE B C 1
ATOM 1952 O O . ILE B 1 2 ? 5.039 -28.484 -0.172 1 98.06 2 ILE B O 1
ATOM 1956 N N . THR B 1 3 ? 3.592 -28.094 1.485 1 98.56 3 THR B N 1
ATOM 1957 C CA . THR B 1 3 ? 2.445 -28 0.589 1 98.56 3 THR B CA 1
ATOM 1958 C C . THR B 1 3 ? 1.952 -26.562 0.498 1 98.56 3 THR B C 1
ATOM 1960 O O . THR B 1 3 ? 1.655 -25.938 1.519 1 98.56 3 THR B O 1
ATOM 1963 N N . VAL B 1 4 ? 1.93 -26.062 -0.698 1 98.5 4 VAL B N 1
ATOM 1964 C CA . VAL B 1 4 ? 1.418 -24.734 -0.974 1 98.5 4 VAL B CA 1
ATOM 1965 C C . VAL B 1 4 ? -0.017 -24.812 -1.487 1 98.5 4 VAL B C 1
ATOM 1967 O O . VAL B 1 4 ? -0.284 -25.5 -2.486 1 98.5 4 VAL B O 1
ATOM 1970 N N . TYR B 1 5 ? -0.921 -24.188 -0.809 1 98.25 5 TYR B N 1
ATOM 1971 C CA . TYR B 1 5 ? -2.311 -24.125 -1.249 1 98.25 5 TYR B CA 1
ATOM 1972 C C . TYR B 1 5 ? -2.598 -22.812 -1.965 1 98.25 5 TYR B C 1
ATOM 1974 O O . TYR B 1 5 ? -2.328 -21.734 -1.429 1 98.25 5 TYR B O 1
ATOM 1982 N N . GLY B 1 6 ? -3.066 -22.906 -3.182 1 97.12 6 GLY B N 1
ATOM 1983 C CA . GLY B 1 6 ? -3.412 -21.766 -4.016 1 97.12 6 GLY B CA 1
ATOM 1984 C C . GLY B 1 6 ? -4.715 -21.953 -4.773 1 97.12 6 GLY B C 1
ATOM 1985 O O . GLY B 1 6 ? -5.559 -22.75 -4.375 1 97.12 6 GLY B O 1
ATOM 1986 N N . TYR B 1 7 ? -4.922 -21.109 -5.73 1 94.75 7 TYR B N 1
ATOM 1987 C CA . TYR B 1 7 ? -6.09 -21.203 -6.594 1 94.75 7 TYR B CA 1
ATOM 1988 C C . TYR B 1 7 ? -5.832 -22.141 -7.766 1 94.75 7 TYR B C 1
ATOM 1990 O O . TYR B 1 7 ? -5.566 -23.328 -7.566 1 94.75 7 TYR B O 1
ATOM 1998 N N . VAL B 1 8 ? -5.859 -21.656 -8.969 1 93.44 8 VAL B N 1
ATOM 1999 C CA . VAL B 1 8 ? -5.672 -22.469 -10.156 1 93.44 8 VAL B CA 1
ATOM 2000 C C . VAL B 1 8 ? -4.652 -21.812 -11.086 1 93.44 8 VAL B C 1
ATOM 2002 O O . VAL B 1 8 ? -4.492 -20.594 -11.07 1 93.44 8 VAL B O 1
ATOM 2005 N N . PRO B 1 9 ? -3.924 -22.609 -11.859 1 93.75 9 PRO B N 1
ATOM 2006 C CA . PRO B 1 9 ? -3.037 -22.031 -12.875 1 93.75 9 PRO B CA 1
ATOM 2007 C C . PRO B 1 9 ? -3.801 -21.391 -14.031 1 93.75 9 PRO B C 1
ATOM 2009 O O . PRO B 1 9 ? -4.949 -21.75 -14.297 1 93.75 9 PRO B O 1
ATOM 2012 N N . ALA B 1 10 ? -3.221 -20.375 -14.617 1 92.19 10 ALA B N 1
ATOM 2013 C CA . ALA B 1 10 ? -3.791 -19.75 -15.812 1 92.19 10 ALA B CA 1
ATOM 2014 C C . ALA B 1 10 ? -2.742 -18.938 -16.562 1 92.19 10 ALA B C 1
ATOM 2016 O O . ALA B 1 10 ? -1.782 -18.453 -15.953 1 92.19 10 ALA B O 1
ATOM 2017 N N . TRP B 1 11 ? -2.879 -18.859 -17.922 1 89.75 11 TRP B N 1
ATOM 2018 C CA . TRP B 1 11 ? -2.135 -17.984 -18.828 1 89.75 11 TRP B CA 1
ATOM 2019 C C . TRP B 1 11 ? -0.631 -18.172 -18.641 1 89.75 11 TRP B C 1
ATOM 2021 O O . TRP B 1 11 ? 0.121 -17.188 -18.641 1 89.75 11 TRP B O 1
ATOM 2031 N N . GLY B 1 12 ? -0.231 -19.328 -18.312 1 90.88 12 GLY B N 1
ATOM 2032 C CA . GLY B 1 12 ? 1.186 -19.641 -18.188 1 90.88 12 GLY B CA 1
ATOM 2033 C C . GLY B 1 12 ? 1.753 -19.328 -16.812 1 90.88 12 GLY B C 1
ATOM 2034 O O . GLY B 1 12 ? 2.965 -19.406 -16.609 1 90.88 12 GLY B O 1
ATOM 2035 N N . LEU B 1 13 ? 0.883 -18.938 -15.883 1 95.12 13 LEU B N 1
ATOM 2036 C CA . LEU B 1 13 ? 1.291 -18.688 -14.508 1 95.12 13 LEU B CA 1
ATOM 2037 C C . LEU B 1 13 ? 0.908 -19.844 -13.602 1 95.12 13 LEU B C 1
ATOM 2039 O O . LEU B 1 13 ? -0.076 -20.547 -13.867 1 95.12 13 LEU B O 1
ATOM 2043 N N . PRO B 1 14 ? 1.705 -20.047 -12.602 1 95.38 14 PRO B N 1
ATOM 2044 C CA . PRO B 1 14 ? 1.399 -21.172 -11.719 1 95.38 14 PRO B CA 1
ATOM 2045 C C . PRO B 1 14 ? 0.093 -20.984 -10.953 1 95.38 14 PRO B C 1
ATOM 2047 O O . PRO B 1 14 ? -0.479 -21.953 -10.453 1 95.38 14 PRO B O 1
ATOM 2050 N N . ASP B 1 15 ? -0.327 -19.781 -10.875 1 96.88 15 ASP B N 1
ATOM 2051 C CA . ASP B 1 15 ? -1.561 -19.469 -10.156 1 96.88 15 ASP B CA 1
ATOM 2052 C C . ASP B 1 15 ? -2.133 -18.125 -10.617 1 96.88 15 ASP B C 1
ATOM 2054 O O . ASP B 1 15 ? -1.389 -17.234 -11.031 1 96.88 15 ASP B O 1
ATOM 2058 N N . ILE B 1 16 ? -3.449 -17.922 -10.484 1 95 16 ILE B N 1
ATOM 2059 C CA . ILE B 1 16 ? -4.113 -16.688 -10.914 1 95 16 ILE B CA 1
ATOM 2060 C C . ILE B 1 16 ? -3.867 -15.594 -9.891 1 95 16 ILE B C 1
ATOM 2062 O O . ILE B 1 16 ? -4.16 -14.422 -10.148 1 95 16 ILE B O 1
ATOM 2066 N N . SER B 1 17 ? -3.342 -15.938 -8.719 1 96.5 17 SER B N 1
ATOM 2067 C CA . SER B 1 17 ? -3.031 -14.977 -7.668 1 96.5 17 SER B CA 1
ATOM 2068 C C . SER B 1 17 ? -1.557 -14.586 -7.688 1 96.5 17 SER B C 1
ATOM 2070 O O . SER B 1 17 ? -0.681 -15.453 -7.602 1 96.5 17 SER B O 1
ATOM 2072 N N . PRO B 1 18 ? -1.251 -13.312 -7.746 1 98 18 PRO B N 1
ATOM 2073 C CA . PRO B 1 18 ? 0.152 -12.898 -7.684 1 98 18 PRO B CA 1
ATOM 2074 C C . PRO B 1 18 ? 0.815 -13.258 -6.355 1 98 18 PRO B C 1
ATOM 2076 O O . PRO B 1 18 ? 2.039 -13.391 -6.289 1 98 18 PRO B O 1
ATOM 2079 N N . TYR B 1 19 ? 0.047 -13.445 -5.324 1 98.31 19 TYR B N 1
ATOM 2080 C CA . TYR B 1 19 ? 0.598 -13.773 -4.016 1 98.31 19 TYR B CA 1
ATOM 2081 C C . TYR B 1 19 ? 1.011 -15.234 -3.945 1 98.31 19 TYR B C 1
ATOM 2083 O O . TYR B 1 19 ? 2.027 -15.57 -3.334 1 98.31 19 TYR B O 1
ATOM 2091 N N . VAL B 1 20 ? 0.189 -16.078 -4.562 1 98.44 20 VAL B N 1
ATOM 2092 C CA . VAL B 1 20 ? 0.571 -17.484 -4.652 1 98.44 20 VAL B CA 1
ATOM 2093 C C . VAL B 1 20 ? 1.77 -17.625 -5.586 1 98.44 20 VAL B C 1
ATOM 2095 O O . VAL B 1 20 ? 2.725 -18.344 -5.273 1 98.44 20 VAL B O 1
ATOM 2098 N N . THR B 1 21 ? 1.707 -16.938 -6.707 1 98.5 21 THR B N 1
ATOM 2099 C CA . THR B 1 21 ? 2.799 -16.969 -7.676 1 98.5 21 THR B CA 1
ATOM 2100 C C . THR B 1 21 ? 4.105 -16.5 -7.035 1 98.5 21 THR B C 1
ATOM 2102 O O . THR B 1 21 ? 5.16 -17.094 -7.266 1 98.5 21 THR B O 1
ATOM 2105 N N . LYS B 1 22 ? 4.062 -15.445 -6.25 1 98.75 22 LYS B N 1
ATOM 2106 C CA . LYS B 1 22 ? 5.223 -14.953 -5.512 1 98.75 22 LYS B CA 1
ATOM 2107 C C . LYS B 1 22 ? 5.836 -16.062 -4.656 1 98.75 22 LYS B C 1
ATOM 2109 O O . LYS B 1 22 ? 7.059 -16.219 -4.613 1 98.75 22 LYS B O 1
ATOM 2114 N N . LEU B 1 23 ? 4.984 -16.766 -3.949 1 98.75 23 LEU B N 1
ATOM 2115 C CA . LEU B 1 23 ? 5.461 -17.828 -3.068 1 98.75 23 LEU B CA 1
ATOM 2116 C C . LEU B 1 23 ? 6.098 -18.969 -3.873 1 98.75 23 LEU B C 1
ATOM 2118 O O . LEU B 1 23 ? 7.156 -19.469 -3.504 1 98.75 23 LEU B O 1
ATOM 2122 N N . VAL B 1 24 ? 5.449 -19.328 -4.957 1 98.44 24 VAL B N 1
ATOM 2123 C CA . VAL B 1 24 ? 5.992 -20.344 -5.844 1 98.44 24 VAL B CA 1
ATOM 2124 C C . VAL B 1 24 ? 7.355 -19.906 -6.371 1 98.44 24 VAL B C 1
ATOM 2126 O O . VAL B 1 24 ? 8.312 -20.688 -6.367 1 98.44 24 VAL B O 1
ATOM 2129 N N . ASN B 1 25 ? 7.457 -18.641 -6.84 1 98.56 25 ASN B N 1
ATOM 2130 C CA . ASN B 1 25 ? 8.734 -18.094 -7.281 1 98.56 25 ASN B CA 1
ATOM 2131 C C . ASN B 1 25 ? 9.797 -18.188 -6.188 1 98.56 25 ASN B C 1
ATOM 2133 O O . ASN B 1 25 ? 10.906 -18.672 -6.438 1 98.56 25 ASN B O 1
ATOM 2137 N N . TYR B 1 26 ? 9.453 -17.797 -4.965 1 98.75 26 TYR B N 1
ATOM 2138 C CA . TYR B 1 26 ? 10.406 -17.797 -3.861 1 98.75 26 TYR B CA 1
ATOM 2139 C C . TYR B 1 26 ? 10.922 -19.203 -3.59 1 98.75 26 TYR B C 1
ATOM 2141 O O . TYR B 1 26 ? 12.125 -19.422 -3.432 1 98.75 26 TYR B O 1
ATOM 2149 N N . LEU B 1 27 ? 9.977 -20.141 -3.539 1 98.62 27 LEU B N 1
ATOM 2150 C CA . LEU B 1 27 ? 10.359 -21.531 -3.283 1 98.62 27 LEU B CA 1
ATOM 2151 C C . LEU B 1 27 ? 11.25 -22.062 -4.398 1 98.62 27 LEU B C 1
ATOM 2153 O O . LEU B 1 27 ? 12.203 -22.797 -4.137 1 98.62 27 LEU B O 1
ATOM 2157 N N . THR B 1 28 ? 10.938 -21.672 -5.586 1 98.31 28 THR B N 1
ATOM 2158 C CA . THR B 1 28 ? 11.75 -22.078 -6.727 1 98.31 28 THR B CA 1
ATOM 2159 C C . THR B 1 28 ? 13.141 -21.453 -6.645 1 98.31 28 THR B C 1
ATOM 2161 O O . THR B 1 28 ? 14.148 -22.141 -6.824 1 98.31 28 THR B O 1
ATOM 2164 N N . PHE B 1 29 ? 13.234 -20.141 -6.332 1 98.56 29 PHE B N 1
ATOM 2165 C CA . PHE B 1 29 ? 14.5 -19.422 -6.234 1 98.56 29 PHE B CA 1
ATOM 2166 C C . PHE B 1 29 ? 15.398 -20.047 -5.176 1 98.56 29 PHE B C 1
ATOM 2168 O O . PHE B 1 29 ? 16.625 -20.078 -5.332 1 98.56 29 PHE B O 1
ATOM 2175 N N . THR B 1 30 ? 14.797 -20.594 -4.078 1 98.19 30 THR B N 1
ATOM 2176 C CA . THR B 1 30 ? 15.562 -21.078 -2.936 1 98.19 30 THR B CA 1
ATOM 2177 C C . THR B 1 30 ? 15.812 -22.578 -3.049 1 98.19 30 THR B C 1
ATOM 2179 O O . THR B 1 30 ? 16.547 -23.141 -2.25 1 98.19 30 THR B O 1
ATOM 2182 N N . GLY B 1 31 ? 15.102 -23.219 -3.947 1 97.44 31 GLY B N 1
ATOM 2183 C CA . GLY B 1 31 ? 15.289 -24.641 -4.156 1 97.44 31 GLY B CA 1
ATOM 2184 C C . GLY B 1 31 ? 14.547 -25.5 -3.146 1 97.44 31 GLY B C 1
ATOM 2185 O O . GLY B 1 31 ? 14.812 -26.688 -3.023 1 97.44 31 GLY B O 1
ATOM 2186 N N . LEU B 1 32 ? 13.711 -24.906 -2.412 1 97.69 32 LEU B N 1
ATOM 2187 C CA . LEU B 1 32 ? 12.906 -25.656 -1.466 1 97.69 32 LEU B CA 1
ATOM 2188 C C . LEU B 1 32 ? 11.844 -26.484 -2.193 1 97.69 32 LEU B C 1
ATOM 2190 O O . LEU B 1 32 ? 11.094 -25.938 -3.012 1 97.69 32 LEU B O 1
ATOM 2194 N N . GLU B 1 33 ? 11.805 -27.719 -1.903 1 97.38 33 GLU B N 1
ATOM 2195 C CA . GLU B 1 33 ? 10.805 -28.594 -2.516 1 97.38 33 GLU B CA 1
ATOM 2196 C C . GLU B 1 33 ? 9.406 -28.297 -1.968 1 97.38 33 GLU B C 1
ATOM 2198 O O . GLU B 1 33 ? 9.25 -28.047 -0.771 1 97.38 33 GLU B O 1
ATOM 2203 N N . PHE B 1 34 ? 8.477 -28.344 -2.846 1 98.12 34 PHE B N 1
ATOM 2204 C CA . PHE B 1 34 ? 7.098 -28.125 -2.428 1 98.12 34 PHE B CA 1
ATOM 2205 C C . PHE B 1 34 ? 6.121 -28.781 -3.389 1 98.12 34 PHE B C 1
ATOM 2207 O O . PHE B 1 34 ? 6.492 -29.141 -4.512 1 98.12 34 PHE B O 1
ATOM 2214 N N . GLU B 1 35 ? 4.969 -29.016 -2.926 1 97.44 35 GLU B N 1
ATOM 2215 C CA . GLU B 1 35 ? 3.82 -29.391 -3.74 1 97.44 35 GLU B CA 1
ATOM 2216 C C . GLU B 1 35 ? 2.781 -28.281 -3.789 1 97.44 35 GLU B C 1
ATOM 2218 O O . GLU B 1 35 ? 2.533 -27.609 -2.783 1 97.44 35 GLU B O 1
ATOM 2223 N N . HIS B 1 36 ? 2.271 -28.016 -4.914 1 96 36 HIS B N 1
ATOM 2224 C CA . HIS B 1 36 ? 1.229 -27 -5.098 1 96 36 HIS B CA 1
ATOM 2225 C C . HIS B 1 36 ? -0.142 -27.656 -5.242 1 96 36 HIS B C 1
ATOM 2227 O O . HIS B 1 36 ? -0.326 -28.547 -6.07 1 96 36 HIS B O 1
ATOM 2233 N N . ARG B 1 37 ? -1.073 -27.281 -4.441 1 95.81 37 ARG B N 1
ATOM 2234 C CA . ARG B 1 37 ? -2.428 -27.828 -4.457 1 95.81 37 ARG B CA 1
ATOM 2235 C C . ARG B 1 37 ? -3.461 -26.703 -4.605 1 95.81 37 ARG B C 1
ATOM 2237 O O . ARG B 1 37 ? -3.309 -25.625 -4.027 1 95.81 37 ARG B O 1
ATOM 2244 N N . THR B 1 38 ? -4.484 -27.016 -5.328 1 94.06 38 THR B N 1
ATOM 2245 C CA . THR B 1 38 ? -5.613 -26.094 -5.453 1 94.06 38 THR B CA 1
ATOM 2246 C C . THR B 1 38 ? -6.539 -26.219 -4.242 1 94.06 38 THR B C 1
ATOM 2248 O O . THR B 1 38 ? -6.93 -27.312 -3.857 1 94.06 38 THR B O 1
ATOM 2251 N N . GLN B 1 39 ? -6.824 -25.109 -3.639 1 93.12 39 GLN B N 1
ATOM 2252 C CA . GLN B 1 39 ? -7.73 -25.047 -2.496 1 93.12 39 GLN B CA 1
ATOM 2253 C C . GLN B 1 39 ? -9.188 -25.078 -2.947 1 93.12 39 GLN B C 1
ATOM 2255 O O . GLN B 1 39 ? -9.57 -24.391 -3.896 1 93.12 39 GLN B O 1
ATOM 2260 N N . ASP B 1 40 ? -10.008 -25.922 -2.297 1 86.88 40 ASP B N 1
ATOM 2261 C CA . ASP B 1 40 ? -11.461 -25.844 -2.457 1 86.88 40 ASP B CA 1
ATOM 2262 C C . ASP B 1 40 ? -11.992 -24.531 -1.875 1 86.88 40 ASP B C 1
ATOM 2264 O O . ASP B 1 40 ? -11.977 -24.328 -0.658 1 86.88 40 ASP B O 1
ATOM 2268 N N . LEU B 1 41 ? -12.531 -23.703 -2.74 1 83.38 41 LEU B N 1
ATOM 2269 C CA . LEU B 1 41 ? -12.938 -22.375 -2.328 1 83.38 41 LEU B CA 1
ATOM 2270 C C . LEU B 1 41 ? -14.156 -22.438 -1.413 1 83.38 41 LEU B C 1
ATOM 2272 O O . LEU B 1 41 ? -14.414 -21.5 -0.649 1 83.38 41 LEU B O 1
ATOM 2276 N N . ALA B 1 42 ? -14.898 -23.516 -1.496 1 83.69 42 ALA B N 1
ATOM 2277 C CA . ALA B 1 42 ? -16.078 -23.688 -0.646 1 83.69 42 ALA B CA 1
ATOM 2278 C C . ALA B 1 42 ? -15.68 -23.75 0.827 1 83.69 42 ALA B C 1
ATOM 2280 O O . ALA B 1 42 ? -16.484 -23.422 1.704 1 83.69 42 ALA B O 1
ATOM 2281 N N . THR B 1 43 ? -14.438 -24.094 1.102 1 90.12 43 THR B N 1
ATOM 2282 C CA . THR B 1 43 ? -13.992 -24.25 2.482 1 90.12 43 THR B CA 1
ATOM 2283 C C . THR B 1 43 ? -12.844 -23.297 2.793 1 90.12 43 THR B C 1
ATOM 2285 O O . THR B 1 43 ? -12.117 -23.5 3.768 1 90.12 43 THR B O 1
ATOM 2288 N N . LEU B 1 44 ? -12.656 -22.328 1.989 1 88.12 44 LEU B N 1
ATOM 2289 C CA . LEU B 1 44 ? -11.523 -21.422 2.113 1 88.12 44 LEU B CA 1
ATOM 2290 C C . LEU B 1 44 ? -11.5 -20.766 3.492 1 88.12 44 LEU B C 1
ATOM 2292 O O . LEU B 1 44 ? -10.469 -20.781 4.168 1 88.12 44 LEU B O 1
ATOM 2296 N N . ASP B 1 45 ? -12.586 -20.25 3.961 1 85.88 45 ASP B N 1
ATOM 2297 C CA . ASP B 1 45 ? -12.648 -19.531 5.23 1 85.88 45 ASP B CA 1
ATOM 2298 C C . ASP B 1 45 ? -12.352 -20.453 6.402 1 85.88 45 ASP B C 1
ATOM 2300 O O . ASP B 1 45 ? -11.836 -20.016 7.434 1 85.88 45 ASP B O 1
ATOM 2304 N N . GLN B 1 46 ? -12.617 -21.734 6.203 1 89.38 46 GLN B N 1
ATOM 2305 C CA . GLN B 1 46 ? -12.375 -22.734 7.246 1 89.38 46 GLN B CA 1
ATOM 2306 C C . GLN B 1 46 ? -10.938 -23.234 7.203 1 89.38 46 GLN B C 1
ATOM 2308 O O . GLN B 1 46 ? -10.32 -23.453 8.242 1 89.38 46 GLN B O 1
ATOM 2313 N N . ASP B 1 47 ? -10.43 -23.312 6.02 1 91.38 47 ASP B N 1
ATOM 2314 C CA . ASP B 1 47 ? -9.156 -24.016 5.84 1 91.38 47 ASP B CA 1
ATOM 2315 C C . ASP B 1 47 ? -7.98 -23.047 5.953 1 91.38 47 ASP B C 1
ATOM 2317 O O . ASP B 1 47 ? -6.926 -23.406 6.473 1 91.38 47 ASP B O 1
ATOM 2321 N N . SER B 1 48 ? -8.164 -21.859 5.379 1 91.69 48 SER B N 1
ATOM 2322 C CA . SER B 1 48 ? -7.039 -20.922 5.246 1 91.69 48 SER B CA 1
ATOM 2323 C C . SER B 1 48 ? -6.988 -19.953 6.422 1 91.69 48 SER B C 1
ATOM 2325 O O . SER B 1 48 ? -8.008 -19.375 6.805 1 91.69 48 SER B O 1
ATOM 2327 N N . PRO B 1 49 ? -5.734 -19.828 6.863 1 88.94 49 PRO B N 1
ATOM 2328 C CA . PRO B 1 49 ? -5.613 -18.719 7.816 1 88.94 49 PRO B CA 1
ATOM 2329 C C . PRO B 1 49 ? -6.035 -17.375 7.227 1 88.94 49 PRO B C 1
ATOM 2331 O O . PRO B 1 49 ? -5.691 -17.062 6.086 1 88.94 49 PRO B O 1
ATOM 2334 N N . TYR B 1 50 ? -6.844 -16.625 7.781 1 88.38 50 TYR B N 1
ATOM 2335 C CA . TYR B 1 50 ? -7.305 -15.281 7.461 1 88.38 50 TYR B CA 1
ATOM 2336 C C . TYR B 1 50 ? -8.234 -15.297 6.254 1 88.38 50 TYR B C 1
ATOM 2338 O O . TYR B 1 50 ? -8.453 -14.266 5.617 1 88.38 50 TYR B O 1
ATOM 2346 N N . GLY B 1 51 ? -8.523 -16.516 5.668 1 88.25 51 GLY B N 1
ATOM 2347 C CA . GLY B 1 51 ? -9.523 -16.641 4.621 1 88.25 51 GLY B CA 1
ATOM 2348 C C . GLY B 1 51 ? -9 -16.281 3.244 1 88.25 51 GLY B C 1
ATOM 2349 O O . GLY B 1 51 ? -9.773 -15.969 2.338 1 88.25 51 GLY B O 1
ATOM 2350 N N . LYS B 1 52 ? -7.715 -16.219 3.096 1 90.75 52 LYS B N 1
ATOM 2351 C CA . LYS B 1 52 ? -7.094 -15.883 1.817 1 90.75 52 LYS B CA 1
ATOM 2352 C C . LYS B 1 52 ? -6 -16.875 1.46 1 90.75 52 LYS B C 1
ATOM 2354 O O . LYS B 1 52 ? -5.602 -17.703 2.293 1 90.75 52 LYS B O 1
ATOM 2359 N N . LEU B 1 53 ? -5.68 -16.875 0.255 1 95.5 53 LEU B N 1
ATOM 2360 C CA . LEU B 1 53 ? -4.574 -17.688 -0.238 1 95.5 53 LEU B CA 1
ATOM 2361 C C . LEU B 1 53 ? -3.389 -16.812 -0.632 1 95.5 53 LEU B C 1
ATOM 2363 O O . LEU B 1 53 ? -3.562 -15.648 -0.992 1 95.5 53 LEU B O 1
ATOM 2367 N N . PRO B 1 54 ? -2.115 -17.312 -0.452 1 97.75 54 PRO B N 1
ATOM 2368 C CA . PRO B 1 54 ? -1.743 -18.688 -0.159 1 97.75 54 PRO B CA 1
ATOM 2369 C C . PRO B 1 54 ? -1.698 -18.984 1.339 1 97.75 54 PRO B C 1
ATOM 2371 O O . PRO B 1 54 ? -1.68 -18.062 2.154 1 97.75 54 PRO B O 1
ATOM 2374 N N . TYR B 1 55 ? -1.726 -20.25 1.666 1 98.12 55 TYR B N 1
ATOM 2375 C CA . TYR B 1 55 ? -1.168 -20.797 2.904 1 98.12 55 TYR B CA 1
ATOM 2376 C C . TYR B 1 55 ? -0.366 -22.062 2.641 1 98.12 55 TYR B C 1
ATOM 2378 O O . TYR B 1 55 ? -0.465 -22.656 1.562 1 98.12 55 TYR B O 1
ATOM 2386 N N . ILE B 1 56 ? 0.498 -22.422 3.602 1 98.62 56 ILE B N 1
ATOM 2387 C CA . ILE B 1 56 ? 1.266 -23.656 3.465 1 98.62 56 ILE B CA 1
ATOM 2388 C C . ILE B 1 56 ? 1.015 -24.562 4.672 1 98.62 56 ILE B C 1
ATOM 2390 O O . ILE B 1 56 ? 0.599 -24.094 5.734 1 98.62 56 ILE B O 1
ATOM 2394 N N . VAL B 1 57 ? 1.179 -25.766 4.465 1 98.31 57 VAL B N 1
ATOM 2395 C CA . VAL B 1 57 ? 1.342 -26.766 5.523 1 98.31 57 VAL B CA 1
ATOM 2396 C C . VAL B 1 57 ? 2.709 -27.438 5.402 1 98.31 57 VAL B C 1
ATOM 2398 O O . VAL B 1 57 ? 3.01 -28.062 4.387 1 98.31 57 VAL B O 1
ATOM 2401 N N . ASP B 1 58 ? 3.502 -27.234 6.375 1 98.12 58 ASP B N 1
ATOM 2402 C CA . ASP B 1 58 ? 4.855 -27.781 6.363 1 98.12 58 ASP B CA 1
ATOM 2403 C C . ASP B 1 58 ? 4.859 -29.25 6.781 1 98.12 58 ASP B C 1
ATOM 2405 O O . ASP B 1 58 ? 3.824 -29.797 7.184 1 98.12 58 ASP B O 1
ATOM 2409 N N . GLU B 1 59 ? 5.996 -29.875 6.684 1 95.94 59 GLU B N 1
ATOM 2410 C CA . GLU B 1 59 ? 6.148 -31.297 6.949 1 95.94 59 GLU B CA 1
ATOM 2411 C C . GLU B 1 59 ? 5.707 -31.656 8.367 1 95.94 59 GLU B C 1
ATOM 2413 O O . GLU B 1 59 ? 5.16 -32.719 8.609 1 95.94 59 GLU B O 1
ATOM 2418 N N . ASP B 1 60 ? 5.918 -30.781 9.305 1 97.12 60 ASP B N 1
ATOM 2419 C CA . ASP B 1 60 ? 5.598 -31.047 10.703 1 97.12 60 ASP B CA 1
ATOM 2420 C C . ASP B 1 60 ? 4.156 -30.656 11.023 1 97.12 60 ASP B C 1
ATOM 2422 O O . ASP B 1 60 ? 3.738 -30.703 12.18 1 97.12 60 ASP B O 1
ATOM 2426 N N . GLY B 1 61 ? 3.461 -30.156 10.023 1 96.88 61 GLY B N 1
ATOM 2427 C CA . GLY B 1 61 ? 2.055 -29.828 10.219 1 96.88 61 GLY B CA 1
ATOM 2428 C C . GLY B 1 61 ? 1.811 -28.359 10.469 1 96.88 61 GLY B C 1
ATOM 2429 O O . GLY B 1 61 ? 0.662 -27.906 10.516 1 96.88 61 GLY B O 1
ATOM 2430 N N . THR B 1 62 ? 2.852 -27.578 10.586 1 97.62 62 THR B N 1
ATOM 2431 C CA . THR B 1 62 ? 2.711 -26.141 10.828 1 97.62 62 THR B CA 1
ATOM 2432 C C . THR B 1 62 ? 2.01 -25.469 9.656 1 97.62 62 THR B C 1
ATOM 2434 O O . THR B 1 62 ? 2.428 -25.609 8.508 1 97.62 62 THR B O 1
ATOM 2437 N N . LYS B 1 63 ? 0.945 -24.797 10.031 1 97.81 63 LYS B N 1
ATOM 2438 C CA . LYS B 1 63 ? 0.162 -24.062 9.039 1 97.81 63 LYS B CA 1
ATOM 2439 C C . LYS B 1 63 ? 0.443 -22.562 9.117 1 97.81 63 LYS B C 1
ATOM 2441 O O . LYS B 1 63 ? 0.385 -21.969 10.195 1 97.81 63 LYS B O 1
ATOM 2446 N N . VAL B 1 64 ? 0.855 -21.938 7.961 1 97.62 64 VAL B N 1
ATOM 2447 C CA . VAL B 1 64 ? 1.165 -20.516 7.914 1 97.62 64 VAL B CA 1
ATOM 2448 C C . VAL B 1 64 ? 0.443 -19.859 6.734 1 97.62 64 VAL B C 1
ATOM 2450 O O . VAL B 1 64 ? 0.477 -20.391 5.617 1 97.62 64 VAL B O 1
ATOM 2453 N N . GLY B 1 65 ? -0.26 -18.797 6.961 1 96.31 65 GLY B N 1
ATOM 2454 C CA . GLY B 1 65 ? -0.92 -18.016 5.918 1 96.31 65 GLY B CA 1
ATOM 2455 C C . GLY B 1 65 ? -0.2 -16.734 5.578 1 96.31 65 GLY B C 1
ATOM 2456 O O . GLY B 1 65 ? 0.782 -16.375 6.23 1 96.31 65 GLY B O 1
ATOM 2457 N N . ASP B 1 66 ? -0.693 -16.078 4.52 1 94.94 66 ASP B N 1
ATOM 2458 C CA . ASP B 1 66 ? -0.13 -14.805 4.07 1 94.94 66 ASP B CA 1
ATOM 2459 C C . ASP B 1 66 ? 1.236 -15.008 3.42 1 94.94 66 ASP B C 1
ATOM 2461 O O . ASP B 1 66 ? 2.16 -15.523 4.055 1 94.94 66 ASP B O 1
ATOM 2465 N N . SER B 1 67 ? 1.355 -14.562 2.246 1 97.44 67 SER B N 1
ATOM 2466 C CA . SER B 1 67 ? 2.551 -14.875 1.469 1 97.44 67 SER B CA 1
ATOM 2467 C C . SER B 1 67 ? 3.799 -14.281 2.119 1 97.44 67 SER B C 1
ATOM 2469 O O . SER B 1 67 ? 4.859 -14.914 2.127 1 97.44 67 SER B O 1
ATOM 2471 N N . ASN B 1 68 ? 3.748 -13.086 2.717 1 97.19 68 ASN B N 1
ATOM 2472 C CA . ASN B 1 68 ? 4.895 -12.484 3.387 1 97.19 68 ASN B CA 1
ATOM 2473 C C . ASN B 1 68 ? 5.27 -13.242 4.656 1 97.19 68 ASN B C 1
ATOM 2475 O O . ASN B 1 68 ? 6.449 -13.453 4.93 1 97.19 68 ASN B O 1
ATOM 2479 N N . MET B 1 69 ? 4.281 -13.648 5.41 1 96.88 69 MET B N 1
ATOM 2480 C CA . MET B 1 69 ? 4.523 -14.391 6.645 1 96.88 69 MET B CA 1
ATOM 2481 C C . MET B 1 69 ? 5.062 -15.781 6.344 1 96.88 69 MET B C 1
ATOM 2483 O O . MET B 1 69 ? 5.891 -16.312 7.094 1 96.88 69 MET B O 1
ATOM 2487 N N . ILE B 1 70 ? 4.574 -16.391 5.27 1 98.38 70 ILE B N 1
ATOM 2488 C CA . ILE B 1 70 ? 5.078 -17.688 4.848 1 98.38 70 ILE B CA 1
ATOM 2489 C C . ILE B 1 70 ? 6.566 -17.594 4.531 1 98.38 70 ILE B C 1
ATOM 2491 O O . ILE B 1 70 ? 7.363 -18.406 5.012 1 98.38 70 ILE B O 1
ATOM 2495 N N . ILE B 1 71 ? 6.961 -16.578 3.783 1 98.56 71 ILE B N 1
ATOM 2496 C CA . ILE B 1 71 ? 8.359 -16.406 3.387 1 98.56 71 ILE B CA 1
ATOM 2497 C C . ILE B 1 71 ? 9.219 -16.141 4.621 1 98.56 71 ILE B C 1
ATOM 2499 O O . ILE B 1 71 ? 10.312 -16.703 4.75 1 98.56 71 ILE B O 1
ATOM 2503 N N . ALA B 1 72 ? 8.727 -15.359 5.57 1 97.75 72 ALA B N 1
ATOM 2504 C CA . ALA B 1 72 ? 9.445 -15.133 6.82 1 97.75 72 ALA B CA 1
ATOM 2505 C C . ALA B 1 72 ? 9.633 -16.438 7.586 1 97.75 72 ALA B C 1
ATOM 2507 O O . ALA B 1 72 ? 10.719 -16.719 8.102 1 97.75 72 ALA B O 1
ATOM 2508 N N . TYR B 1 73 ? 8.57 -17.203 7.648 1 98.19 73 TYR B N 1
ATOM 2509 C CA . TYR B 1 73 ? 8.617 -18.516 8.305 1 98.19 73 TYR B CA 1
ATOM 2510 C C . TYR B 1 73 ? 9.656 -19.422 7.656 1 98.19 73 TYR B C 1
ATOM 2512 O O . TYR B 1 73 ? 10.453 -20.047 8.344 1 98.19 73 TYR B O 1
ATOM 2520 N N . LEU B 1 74 ? 9.656 -19.469 6.359 1 98.5 74 LEU B N 1
ATOM 2521 C CA . LEU B 1 74 ? 10.57 -20.328 5.617 1 98.5 74 LEU B CA 1
ATOM 2522 C C . LEU B 1 74 ? 12.016 -19.891 5.828 1 98.5 74 LEU B C 1
ATOM 2524 O O . LEU B 1 74 ? 12.906 -20.734 5.965 1 98.5 74 LEU B O 1
ATOM 2528 N N . LYS B 1 75 ? 12.242 -18.547 5.836 1 98.25 75 LYS B N 1
ATOM 2529 C CA . LYS B 1 75 ? 13.586 -18.031 6.105 1 98.25 75 LYS B CA 1
ATOM 2530 C C . LYS B 1 75 ? 14.086 -18.484 7.477 1 98.25 75 LYS B C 1
ATOM 2532 O O . LYS B 1 75 ? 15.242 -18.891 7.625 1 98.25 75 LYS B O 1
ATOM 2537 N N . GLU B 1 76 ? 13.211 -18.406 8.406 1 97.56 76 GLU B N 1
ATOM 2538 C CA . GLU B 1 76 ? 13.578 -18.75 9.781 1 97.56 76 GLU B CA 1
ATOM 2539 C C . GLU B 1 76 ? 13.867 -20.25 9.914 1 97.56 76 GLU B C 1
ATOM 2541 O O . GLU B 1 76 ? 14.828 -20.641 10.578 1 97.56 76 GLU B O 1
ATOM 2546 N N . LYS B 1 77 ? 13.117 -21 9.289 1 97.75 77 LYS B N 1
ATOM 2547 C CA . LYS B 1 77 ? 13.188 -22.453 9.484 1 97.75 77 LYS B CA 1
ATOM 2548 C C . LYS B 1 77 ? 14.234 -23.078 8.578 1 97.75 77 LYS B C 1
ATOM 2550 O O . LYS B 1 77 ? 14.938 -24.016 8.984 1 97.75 77 LYS B O 1
ATOM 2555 N N . TYR B 1 78 ? 14.336 -22.609 7.375 1 97.5 78 TYR B N 1
ATOM 2556 C CA . TYR B 1 78 ? 15.141 -23.328 6.387 1 97.5 78 TYR B CA 1
ATOM 2557 C C . TYR B 1 78 ? 16.344 -22.5 5.965 1 97.5 78 TYR B C 1
ATOM 2559 O O . TYR B 1 78 ? 17.172 -22.953 5.172 1 97.5 78 TYR B O 1
ATOM 2567 N N . GLY B 1 79 ? 16.469 -21.266 6.477 1 97.38 79 GLY B N 1
ATOM 2568 C CA . GLY B 1 79 ? 17.562 -20.375 6.133 1 97.38 79 GLY B CA 1
ATOM 2569 C C . GLY B 1 79 ? 17.172 -19.297 5.141 1 97.38 79 GLY B C 1
ATOM 2570 O O . GLY B 1 79 ? 16.094 -19.359 4.543 1 97.38 79 GLY B O 1
ATOM 2571 N N . ASP B 1 80 ? 18.062 -18.281 4.969 1 97.25 80 ASP B N 1
ATOM 2572 C CA . ASP B 1 80 ? 17.797 -17.125 4.109 1 97.25 80 ASP B CA 1
ATOM 2573 C C . ASP B 1 80 ? 18.891 -16.953 3.059 1 97.25 80 ASP B C 1
ATOM 2575 O O . ASP B 1 80 ? 19.609 -15.953 3.064 1 97.25 80 ASP B O 1
ATOM 2579 N N . PRO B 1 81 ? 18.891 -17.797 2.113 1 97.19 81 PRO B N 1
ATOM 2580 C CA . PRO B 1 81 ? 19.984 -17.766 1.136 1 97.19 81 PRO B CA 1
ATOM 2581 C C . PRO B 1 81 ? 19.938 -16.547 0.231 1 97.19 81 PRO B C 1
ATOM 2583 O O . PRO B 1 81 ? 20.953 -16.156 -0.352 1 97.19 81 PRO B O 1
ATOM 2586 N N . LEU B 1 82 ? 18.859 -15.906 0.112 1 98.38 82 LEU B N 1
ATOM 2587 C CA . LEU B 1 82 ? 18.703 -14.828 -0.855 1 98.38 82 LEU B CA 1
ATOM 2588 C C . LEU B 1 82 ? 19.047 -13.484 -0.222 1 98.38 82 LEU B C 1
ATOM 2590 O O . LEU B 1 82 ? 19.594 -12.602 -0.887 1 98.38 82 LEU B O 1
ATOM 2594 N N . ASP B 1 83 ? 18.719 -13.312 1.124 1 98.38 83 ASP B N 1
ATOM 2595 C CA . ASP B 1 83 ? 18.781 -11.969 1.685 1 98.38 83 ASP B CA 1
ATOM 2596 C C . ASP B 1 83 ? 19.797 -11.898 2.824 1 98.38 83 ASP B C 1
ATOM 2598 O O . ASP B 1 83 ? 19.953 -10.852 3.451 1 98.38 83 ASP B O 1
ATOM 2602 N N . ALA B 1 84 ? 20.453 -12.906 3.182 1 97.5 84 ALA B N 1
ATOM 2603 C CA . ALA B 1 84 ? 21.266 -13.016 4.395 1 97.5 84 ALA B CA 1
ATOM 2604 C C . ALA B 1 84 ? 22.312 -11.906 4.453 1 97.5 84 ALA B C 1
ATOM 2606 O O . ALA B 1 84 ? 22.703 -11.461 5.535 1 97.5 84 ALA B O 1
ATOM 2607 N N . ASP B 1 85 ? 22.812 -11.469 3.355 1 97.62 85 ASP B N 1
ATOM 2608 C CA . ASP B 1 85 ? 23.922 -10.523 3.346 1 97.62 85 ASP B CA 1
ATOM 2609 C C . ASP B 1 85 ? 23.438 -9.102 3.072 1 97.62 85 ASP B C 1
ATOM 2611 O O . ASP B 1 85 ? 24.25 -8.203 2.82 1 97.62 85 ASP B O 1
ATOM 2615 N N . MET B 1 86 ? 22.188 -8.914 3.104 1 97.94 86 MET B N 1
ATOM 2616 C CA . MET B 1 86 ? 21.656 -7.566 2.895 1 97.94 86 MET B CA 1
ATOM 2617 C C . MET B 1 86 ? 21.891 -6.691 4.121 1 97.94 86 MET B C 1
ATOM 2619 O O . MET B 1 86 ? 21.781 -7.16 5.254 1 97.94 86 MET B O 1
ATOM 2623 N N . THR B 1 87 ? 22.188 -5.422 3.914 1 97.88 87 THR B N 1
ATOM 2624 C CA . THR B 1 87 ? 22.234 -4.453 5 1 97.88 87 THR B CA 1
ATOM 2625 C C . THR B 1 87 ? 20.828 -4.113 5.492 1 97.88 87 THR B C 1
ATOM 2627 O O . THR B 1 87 ? 19.844 -4.352 4.793 1 97.88 87 THR B O 1
ATOM 2630 N N . PRO B 1 88 ? 20.734 -3.568 6.648 1 97.94 88 PRO B N 1
ATOM 2631 C CA . PRO B 1 88 ? 19.422 -3.148 7.145 1 97.94 88 PRO B CA 1
ATOM 2632 C C . PRO B 1 88 ? 18.719 -2.16 6.211 1 97.94 88 PRO B C 1
ATOM 2634 O O . PRO B 1 88 ? 17.516 -2.258 5.992 1 97.94 88 PRO B O 1
ATOM 2637 N N . ALA B 1 89 ? 19.469 -1.3 5.625 1 97.88 89 ALA B N 1
ATOM 2638 C CA . ALA B 1 89 ? 18.891 -0.31 4.719 1 97.88 89 ALA B CA 1
ATOM 2639 C C . ALA B 1 89 ? 18.375 -0.97 3.443 1 97.88 89 ALA B C 1
ATOM 2641 O O . ALA B 1 89 ? 17.344 -0.573 2.908 1 97.88 89 ALA B O 1
ATOM 2642 N N . GLU B 1 90 ? 19.109 -1.955 2.949 1 97.94 90 GLU B N 1
ATOM 2643 C CA . GLU B 1 90 ? 18.672 -2.688 1.765 1 97.94 90 GLU B CA 1
ATOM 2644 C C . GLU B 1 90 ? 17.391 -3.455 2.035 1 97.94 90 GLU B C 1
ATOM 2646 O O . GLU B 1 90 ? 16.469 -3.463 1.202 1 97.94 90 GLU B O 1
ATOM 2651 N N . ARG B 1 91 ? 17.328 -4.082 3.18 1 98.38 91 ARG B N 1
ATOM 2652 C CA . ARG B 1 91 ? 16.125 -4.816 3.572 1 98.38 91 ARG B CA 1
ATOM 2653 C C . ARG B 1 91 ? 14.93 -3.879 3.711 1 98.38 91 ARG B C 1
ATOM 2655 O O . ARG B 1 91 ? 13.812 -4.219 3.307 1 98.38 91 ARG B O 1
ATOM 2662 N N . ALA B 1 92 ? 15.203 -2.744 4.309 1 98.69 92 ALA B N 1
ATOM 2663 C CA . ALA B 1 92 ? 14.156 -1.736 4.473 1 98.69 92 ALA B CA 1
ATOM 2664 C C . ALA B 1 92 ? 13.625 -1.272 3.121 1 98.69 92 ALA B C 1
ATOM 2666 O O . ALA B 1 92 ? 12.414 -1.169 2.926 1 98.69 92 ALA B O 1
ATOM 2667 N N . ASN B 1 93 ? 14.531 -1.03 2.26 1 98.25 93 ASN B N 1
ATOM 2668 C CA . ASN B 1 93 ? 14.141 -0.584 0.927 1 98.25 93 ASN B CA 1
ATOM 2669 C C . ASN B 1 93 ? 13.359 -1.662 0.183 1 98.25 93 ASN B C 1
ATOM 2671 O O . ASN B 1 93 ? 12.398 -1.358 -0.527 1 98.25 93 ASN B O 1
ATOM 2675 N N . ALA B 1 94 ? 13.758 -2.896 0.281 1 98.69 94 ALA B N 1
ATOM 2676 C CA . ALA B 1 94 ? 13.023 -4.016 -0.306 1 98.69 94 ALA B CA 1
ATOM 2677 C C . ALA B 1 94 ? 11.586 -4.059 0.212 1 98.69 94 ALA B C 1
ATOM 2679 O O . ALA B 1 94 ? 10.656 -4.316 -0.551 1 98.69 94 ALA B O 1
ATOM 2680 N N . LEU B 1 95 ? 11.453 -3.801 1.469 1 98.75 95 LEU B N 1
ATOM 2681 C CA . LEU B 1 95 ? 10.117 -3.816 2.064 1 98.75 95 LEU B CA 1
ATOM 2682 C C . LEU B 1 95 ? 9.25 -2.707 1.483 1 98.75 95 LEU B C 1
ATOM 2684 O O . LEU B 1 95 ? 8.07 -2.92 1.203 1 98.75 95 LEU B O 1
ATOM 2688 N N . ALA B 1 96 ? 9.82 -1.538 1.321 1 98.81 96 ALA B N 1
ATOM 2689 C CA . ALA B 1 96 ? 9.078 -0.435 0.72 1 98.81 96 ALA B CA 1
ATOM 2690 C C . ALA B 1 96 ? 8.586 -0.802 -0.678 1 98.81 96 ALA B C 1
ATOM 2692 O O . ALA B 1 96 ? 7.43 -0.558 -1.021 1 98.81 96 ALA B O 1
ATOM 2693 N N . TRP B 1 97 ? 9.438 -1.406 -1.452 1 98.88 97 TRP B N 1
ATOM 2694 C CA . TRP B 1 97 ? 9.062 -1.816 -2.801 1 98.88 97 TRP B CA 1
ATOM 2695 C C . TRP B 1 97 ? 8.016 -2.926 -2.764 1 98.88 97 TRP B C 1
ATOM 2697 O O . TRP B 1 97 ? 7.102 -2.955 -3.59 1 98.88 97 TRP B O 1
ATOM 2707 N N . ASN B 1 98 ? 8.203 -3.814 -1.818 1 98.81 98 ASN B N 1
ATOM 2708 C CA . ASN B 1 98 ? 7.188 -4.844 -1.636 1 98.81 98 ASN B CA 1
ATOM 2709 C C . ASN B 1 98 ? 5.809 -4.23 -1.398 1 98.81 98 ASN B C 1
ATOM 2711 O O . ASN B 1 98 ? 4.812 -4.699 -1.953 1 98.81 98 ASN B O 1
ATOM 2715 N N . ARG B 1 99 ? 5.801 -3.184 -0.566 1 98.75 99 ARG B N 1
ATOM 2716 C CA . ARG B 1 99 ? 4.527 -2.525 -0.29 1 98.75 99 ARG B CA 1
ATOM 2717 C C . ARG B 1 99 ? 3.965 -1.871 -1.547 1 98.75 99 ARG B C 1
ATOM 2719 O O . ARG B 1 99 ? 2.756 -1.902 -1.782 1 98.75 99 ARG B O 1
ATOM 2726 N N . LEU B 1 100 ? 4.797 -1.242 -2.375 1 98.81 100 LEU B N 1
ATOM 2727 C CA . LEU B 1 100 ? 4.32 -0.674 -3.631 1 98.81 100 LEU B CA 1
ATOM 2728 C C . LEU B 1 100 ? 3.668 -1.745 -4.5 1 98.81 100 LEU B C 1
ATOM 2730 O O . LEU B 1 100 ? 2.598 -1.521 -5.07 1 98.81 100 LEU B O 1
ATOM 2734 N N . LEU B 1 101 ? 4.258 -2.855 -4.574 1 98.81 101 LEU B N 1
ATOM 2735 C CA . LEU B 1 101 ? 3.783 -3.941 -5.426 1 98.81 101 LEU B CA 1
ATOM 2736 C C . LEU B 1 101 ? 2.463 -4.5 -4.906 1 98.81 101 LEU B C 1
ATOM 2738 O O . LEU B 1 101 ? 1.48 -4.578 -5.648 1 98.81 101 LEU B O 1
ATOM 2742 N N . GLU B 1 102 ? 2.461 -4.781 -3.625 1 97.94 102 GLU B N 1
ATOM 2743 C CA . GLU B 1 102 ? 1.415 -5.645 -3.09 1 97.94 102 GLU B CA 1
ATOM 2744 C C . GLU B 1 102 ? 0.242 -4.828 -2.557 1 97.94 102 GLU B C 1
ATOM 2746 O O . GLU B 1 102 ? -0.882 -5.328 -2.473 1 97.94 102 GLU B O 1
ATOM 2751 N N . GLU B 1 103 ? 0.569 -3.516 -2.256 1 97.44 103 GLU B N 1
ATOM 2752 C CA . GLU B 1 103 ? -0.457 -2.717 -1.593 1 97.44 103 GLU B CA 1
ATOM 2753 C C . GLU B 1 103 ? -0.963 -1.603 -2.504 1 97.44 103 GLU B C 1
ATOM 2755 O O . GLU B 1 103 ? -1.874 -0.858 -2.135 1 97.44 103 GLU B O 1
ATOM 2760 N N . HIS B 1 104 ? -0.386 -1.464 -3.693 1 98.44 104 HIS B N 1
ATOM 2761 C CA . HIS B 1 104 ? -0.83 -0.412 -4.602 1 98.44 104 HIS B CA 1
ATOM 2762 C C . HIS B 1 104 ? -0.958 -0.934 -6.027 1 98.44 104 HIS B C 1
ATOM 2764 O O . HIS B 1 104 ? -2.059 -0.964 -6.586 1 98.44 104 HIS B O 1
ATOM 2770 N N . LEU B 1 105 ? 0.103 -1.439 -6.602 1 98.75 105 LEU B N 1
ATOM 2771 C CA . LEU B 1 105 ? 0.107 -1.914 -7.98 1 98.75 105 LEU B CA 1
ATOM 2772 C C . LEU B 1 105 ? -0.85 -3.088 -8.156 1 98.75 105 LEU B C 1
ATOM 2774 O O . LEU B 1 105 ? -1.476 -3.232 -9.211 1 98.75 105 LEU B O 1
ATOM 2778 N N . TYR B 1 106 ? -1.006 -3.857 -7.16 1 98.06 106 TYR B N 1
ATOM 2779 C CA . TYR B 1 106 ? -1.957 -4.965 -7.18 1 98.06 106 TYR B CA 1
ATOM 2780 C C . TYR B 1 106 ? -3.363 -4.469 -7.496 1 98.06 106 TYR B C 1
ATOM 2782 O O . TYR B 1 106 ? -4.055 -5.043 -8.336 1 98.06 106 TYR B O 1
ATOM 2790 N N . TRP B 1 107 ? -3.74 -3.416 -6.867 1 98 107 TRP B N 1
ATOM 2791 C CA . TRP B 1 107 ? -5.102 -2.914 -7.023 1 98 107 TRP B CA 1
ATOM 2792 C C . TRP B 1 107 ? -5.305 -2.309 -8.406 1 98 107 TRP B C 1
ATOM 2794 O O . TRP B 1 107 ? -6.32 -2.559 -9.062 1 98 107 TRP B O 1
ATOM 2804 N N . SER B 1 108 ? -4.32 -1.588 -8.867 1 97.94 108 SER B N 1
ATOM 2805 C CA . SER B 1 108 ? -4.461 -0.915 -10.148 1 97.94 108 SER B CA 1
ATOM 2806 C C . SER B 1 108 ? -4.207 -1.875 -11.312 1 97.94 108 SER B C 1
ATOM 2808 O O . SER B 1 108 ? -4.848 -1.778 -12.359 1 97.94 108 SER B O 1
ATOM 2810 N N . GLY B 1 109 ? -3.301 -2.805 -11.086 1 97.31 109 GLY B N 1
ATOM 2811 C CA . GLY B 1 109 ? -2.832 -3.6 -12.211 1 97.31 109 GLY B CA 1
ATOM 2812 C C . GLY B 1 109 ? -3.48 -4.969 -12.281 1 97.31 109 GLY B C 1
ATOM 2813 O O . GLY B 1 109 ? -3.416 -5.637 -13.32 1 97.31 109 GLY B O 1
ATOM 2814 N N . VAL B 1 110 ? -4.102 -5.43 -11.188 1 96.69 110 VAL B N 1
ATOM 2815 C CA . VAL B 1 110 ? -4.684 -6.766 -11.172 1 96.69 110 VAL B CA 1
ATOM 2816 C C . VAL B 1 110 ? -6.18 -6.676 -10.883 1 96.69 110 VAL B C 1
ATOM 2818 O O . VAL B 1 110 ? -6.996 -7.199 -11.648 1 96.69 110 VAL B O 1
ATOM 2821 N N . ILE B 1 111 ? -6.586 -5.941 -9.875 1 96.81 111 ILE B N 1
ATOM 2822 C CA . ILE B 1 111 ? -7.988 -5.867 -9.484 1 96.81 111 ILE B CA 1
ATOM 2823 C C . ILE B 1 111 ? -8.773 -5.066 -10.516 1 96.81 111 ILE B C 1
ATOM 2825 O O . ILE B 1 111 ? -9.836 -5.504 -10.977 1 96.81 111 ILE B O 1
ATOM 2829 N N . GLU B 1 112 ? -8.234 -3.947 -10.922 1 97.31 112 GLU B N 1
ATOM 2830 C CA . GLU B 1 112 ? -8.906 -3.062 -11.867 1 97.31 112 GLU B CA 1
ATOM 2831 C C . GLU B 1 112 ? -9.234 -3.791 -13.164 1 97.31 112 GLU B C 1
ATOM 2833 O O . GLU B 1 112 ? -10.406 -3.889 -13.547 1 97.31 112 GLU B O 1
ATOM 2838 N N . PRO B 1 113 ? -8.336 -4.395 -13.812 1 96.12 113 PRO B N 1
ATOM 2839 C CA . PRO B 1 113 ? -8.641 -4.977 -15.125 1 96.12 113 PRO B CA 1
ATOM 2840 C C . PRO B 1 113 ? -9.445 -6.273 -15.016 1 96.12 113 PRO B C 1
ATOM 2842 O O . PRO B 1 113 ? -10.172 -6.629 -15.945 1 96.12 113 PRO B O 1
ATOM 2845 N N . ARG B 1 114 ? -9.367 -7.02 -13.922 1 95.25 114 ARG B N 1
ATOM 2846 C CA . ARG B 1 114 ? -10 -8.328 -13.812 1 95.25 114 ARG B CA 1
ATOM 2847 C C . ARG B 1 114 ? -11.438 -8.203 -13.32 1 95.25 114 ARG B C 1
ATOM 2849 O O . ARG B 1 114 ? -12.312 -8.961 -13.742 1 95.25 114 ARG B O 1
ATOM 2856 N N . TRP B 1 115 ? -11.664 -7.133 -12.453 1 95.62 115 TRP B N 1
ATOM 2857 C CA . TRP B 1 115 ? -12.875 -7.246 -11.656 1 95.62 115 TRP B CA 1
ATOM 2858 C C . TRP B 1 115 ? -13.797 -6.055 -11.898 1 95.62 115 TRP B C 1
ATOM 2860 O O . TRP B 1 115 ? -15.023 -6.184 -11.812 1 95.62 115 TRP B O 1
ATOM 2870 N N . ARG B 1 116 ? -13.219 -4.969 -12.156 1 95.25 116 ARG B N 1
ATOM 2871 C CA . ARG B 1 116 ? -14.039 -3.76 -12.141 1 95.25 116 ARG B CA 1
ATOM 2872 C C . ARG B 1 116 ? -14.93 -3.689 -13.375 1 95.25 116 ARG B C 1
ATOM 2874 O O . ARG B 1 116 ? -16.109 -3.35 -13.273 1 95.25 116 ARG B O 1
ATOM 2881 N N . HIS B 1 117 ? -14.367 -4.039 -14.547 1 91.75 117 HIS B N 1
ATOM 2882 C CA . HIS B 1 117 ? -15.125 -3.887 -15.789 1 91.75 117 HIS B CA 1
ATOM 2883 C C . HIS B 1 117 ? -15.75 -5.211 -16.219 1 91.75 117 HIS B C 1
ATOM 2885 O O . HIS B 1 117 ? -15.141 -6.27 -16.047 1 91.75 117 HIS B O 1
ATOM 2891 N N . ASP B 1 118 ? -16.891 -5.062 -16.812 1 93 118 ASP B N 1
ATOM 2892 C CA . ASP B 1 118 ? -17.594 -6.262 -17.266 1 93 118 ASP B CA 1
ATOM 2893 C C . ASP B 1 118 ? -16.766 -7.051 -18.266 1 93 118 ASP B C 1
ATOM 2895 O O . ASP B 1 118 ? -16.688 -8.281 -18.188 1 93 118 ASP B O 1
ATOM 2899 N N . GLU B 1 119 ? -16.188 -6.383 -19.141 1 91.19 119 GLU B N 1
ATOM 2900 C CA . GLU B 1 119 ? -15.398 -7.059 -20.156 1 91.19 119 GLU B CA 1
ATOM 2901 C C . GLU B 1 119 ? -14.273 -7.875 -19.531 1 91.19 119 GLU B C 1
ATOM 2903 O O . GLU B 1 119 ? -14.039 -9.023 -19.922 1 91.19 119 GLU B O 1
ATOM 2908 N N . GLY B 1 120 ? -13.57 -7.293 -18.594 1 92.06 120 GLY B N 1
ATOM 2909 C CA . GLY B 1 120 ? -12.523 -8.016 -17.891 1 92.06 120 GLY B CA 1
ATOM 2910 C C . GLY B 1 120 ? -13.039 -9.219 -17.125 1 92.06 120 GLY B C 1
ATOM 2911 O O . GLY B 1 120 ? -12.453 -10.305 -17.203 1 92.06 120 GLY B O 1
ATOM 2912 N N . TRP B 1 121 ? -14.172 -8.992 -16.484 1 94.31 121 TRP B N 1
ATOM 2913 C CA . TRP B 1 121 ? -14.773 -10.047 -15.68 1 94.31 121 TRP B CA 1
ATOM 2914 C C . TRP B 1 121 ? -15.172 -11.234 -16.547 1 94.31 121 TRP B C 1
ATOM 2916 O O . TRP B 1 121 ? -14.883 -12.383 -16.219 1 94.31 121 TRP B O 1
ATOM 2926 N N . GLU B 1 122 ? -15.773 -11.016 -17.688 1 94.56 122 GLU B N 1
ATOM 2927 C CA . GLU B 1 122 ? -16.219 -12.062 -18.594 1 94.56 122 GLU B CA 1
ATOM 2928 C C . GLU B 1 122 ? -15.039 -12.852 -19.156 1 94.56 122 GLU B C 1
ATOM 2930 O O . GLU B 1 122 ? -15.141 -14.055 -19.391 1 94.56 122 GLU B O 1
ATOM 2935 N N . VAL B 1 123 ? -13.938 -12.172 -19.312 1 94 123 VAL B N 1
ATOM 2936 C CA . VAL B 1 123 ? -12.734 -12.805 -19.828 1 94 123 VAL B CA 1
ATOM 2937 C C . VAL B 1 123 ? -12.086 -13.664 -18.75 1 94 123 VAL B C 1
ATOM 2939 O O . VAL B 1 123 ? -11.508 -14.711 -19.031 1 94 123 VAL B O 1
ATOM 2942 N N . TYR B 1 124 ? -12.305 -13.211 -17.531 1 92.12 124 TYR B N 1
ATOM 2943 C CA . TYR B 1 124 ? -11.633 -13.82 -16.391 1 92.12 124 TYR B CA 1
ATOM 2944 C C . TYR B 1 124 ? -12.359 -15.086 -15.938 1 92.12 124 TYR B C 1
ATOM 2946 O O . TYR B 1 124 ? -11.727 -16.062 -15.523 1 92.12 124 TYR B O 1
ATOM 2954 N N . ILE B 1 125 ? -13.633 -15.227 -16.125 1 92.94 125 ILE B N 1
ATOM 2955 C CA . ILE B 1 125 ? -14.508 -16.25 -15.578 1 92.94 125 ILE B CA 1
ATOM 2956 C C . ILE B 1 125 ? -14.062 -17.625 -16.078 1 92.94 125 ILE B C 1
ATOM 2958 O O . ILE B 1 125 ? -13.883 -18.562 -15.281 1 92.94 125 ILE B O 1
ATOM 2962 N N . PRO B 1 126 ? -13.773 -17.812 -17.391 1 91.62 126 PRO B N 1
ATOM 2963 C CA . PRO B 1 126 ? -13.422 -19.156 -17.859 1 91.62 126 PRO B CA 1
ATOM 2964 C C . PRO B 1 126 ? -12.156 -19.703 -17.203 1 91.62 126 PRO B C 1
ATOM 2966 O O . PRO B 1 126 ? -12.008 -20.922 -17.062 1 91.62 126 PRO B O 1
ATOM 2969 N N . TYR B 1 127 ? -11.336 -18.844 -16.75 1 89.12 127 TYR B N 1
ATOM 2970 C CA . TYR B 1 127 ? -10.086 -19.266 -16.141 1 89.12 127 TYR B CA 1
ATOM 2971 C C . TYR B 1 127 ? -10.305 -19.656 -14.68 1 89.12 127 TYR B C 1
ATOM 2973 O O . TYR B 1 127 ? -9.711 -20.609 -14.188 1 89.12 127 TYR B O 1
ATOM 2981 N N . ILE B 1 128 ? -11.164 -18.922 -14.086 1 88.06 128 ILE B N 1
ATOM 2982 C CA . ILE B 1 128 ? -11.469 -19.219 -12.695 1 88.06 128 ILE B CA 1
ATOM 2983 C C . ILE B 1 128 ? -12.125 -20.594 -12.586 1 88.06 128 ILE B C 1
ATOM 2985 O O . ILE B 1 128 ? -11.828 -21.359 -11.664 1 88.06 128 ILE B O 1
ATOM 2989 N N . VAL B 1 129 ? -13.023 -20.891 -13.539 1 89.75 129 VAL B N 1
ATOM 2990 C CA . VAL B 1 129 ? -13.805 -22.109 -13.422 1 89.75 129 VAL B CA 1
ATOM 2991 C C . VAL B 1 129 ? -13.094 -23.25 -14.141 1 89.75 129 VAL B C 1
ATOM 2993 O O . VAL B 1 129 ? -13.594 -24.391 -14.172 1 89.75 129 VAL B O 1
ATOM 2996 N N . GLN B 1 130 ? -11.93 -22.938 -14.695 1 86.94 130 GLN B N 1
ATOM 2997 C CA . GLN B 1 130 ? -11.078 -23.922 -15.352 1 86.94 130 GLN B CA 1
ATOM 2998 C C . GLN B 1 130 ? -11.836 -24.672 -16.438 1 86.94 130 GLN B C 1
ATOM 3000 O O . GLN B 1 130 ? -11.773 -25.906 -16.516 1 86.94 130 GLN B O 1
ATOM 3005 N N . GLY B 1 131 ? -12.664 -23.906 -17.141 1 83.38 131 GLY B N 1
ATOM 3006 C CA . GLY B 1 131 ? -13.328 -24.469 -18.312 1 83.38 131 GLY B CA 1
ATOM 3007 C C . GLY B 1 131 ? -14.625 -25.188 -17.969 1 83.38 131 GLY B C 1
ATOM 3008 O O . GLY B 1 131 ? -15.312 -25.688 -18.859 1 83.38 131 GLY B O 1
ATOM 3009 N N . ALA B 1 132 ? -14.938 -25.234 -16.719 1 88 132 ALA B N 1
ATOM 3010 C CA . ALA B 1 132 ? -16.219 -25.828 -16.359 1 88 132 ALA B CA 1
ATOM 3011 C C . ALA B 1 132 ? -17.391 -25.047 -16.938 1 88 132 ALA B C 1
ATOM 3013 O O . ALA B 1 132 ? -17.266 -23.844 -17.203 1 88 132 ALA B O 1
ATOM 3014 N N . GLU B 1 133 ? -18.469 -25.781 -17.219 1 91.94 133 GLU B N 1
ATOM 3015 C CA . GLU B 1 133 ? -19.688 -25.078 -17.625 1 91.94 133 GLU B CA 1
ATOM 3016 C C . GLU B 1 133 ? -20.203 -24.188 -16.5 1 91.94 133 GLU B C 1
ATOM 3018 O O . GLU B 1 133 ? -20.312 -24.625 -15.352 1 91.94 133 GLU B O 1
ATOM 3023 N N . VAL B 1 134 ? -20.5 -23 -16.875 1 93.31 134 VAL B N 1
ATOM 3024 C CA . VAL B 1 134 ? -21 -22.047 -15.898 1 93.31 134 VAL B CA 1
ATOM 3025 C C . VAL B 1 134 ? -22.531 -22.125 -15.828 1 93.31 134 VAL B C 1
ATOM 3027 O O . VAL B 1 134 ? -23.219 -21.484 -16.625 1 93.31 134 VAL B O 1
ATOM 3030 N N . THR B 1 135 ? -22.969 -22.812 -14.852 1 95.25 135 THR B N 1
ATOM 3031 C CA . THR B 1 135 ? -24.406 -22.875 -14.625 1 95.25 135 THR B CA 1
ATOM 3032 C C . THR B 1 135 ? -24.938 -21.531 -14.125 1 95.25 135 THR B C 1
ATOM 3034 O O . THR B 1 135 ? -24.156 -20.641 -13.789 1 95.25 135 THR B O 1
ATOM 3037 N N . SER B 1 136 ? -26.25 -21.422 -14.109 1 95.06 136 SER B N 1
ATOM 3038 C CA . SER B 1 136 ? -26.859 -20.188 -13.609 1 95.06 136 SER B CA 1
ATOM 3039 C C . SER B 1 136 ? -26.516 -19.953 -12.141 1 95.06 136 SER B C 1
ATOM 3041 O O . SER B 1 136 ? -26.281 -18.812 -11.719 1 95.06 136 SER B O 1
ATOM 3043 N N . GLU B 1 137 ? -26.5 -21.047 -11.438 1 93.81 137 GLU B N 1
ATOM 3044 C CA . GLU B 1 137 ? -26.188 -20.969 -10.016 1 93.81 137 GLU B CA 1
ATOM 3045 C C . GLU B 1 137 ? -24.734 -20.547 -9.797 1 93.81 137 GLU B C 1
ATOM 3047 O O . GLU B 1 137 ? -24.453 -19.719 -8.938 1 93.81 137 GLU B O 1
ATOM 3052 N N . MET B 1 138 ? -23.922 -21.125 -10.562 1 92.12 138 MET B N 1
ATOM 3053 C CA . MET B 1 138 ? -22.516 -20.781 -10.469 1 92.12 138 MET B CA 1
ATOM 3054 C C . MET B 1 138 ? -22.266 -19.344 -10.883 1 92.12 138 MET B C 1
ATOM 3056 O O . MET B 1 138 ? -21.484 -18.625 -10.25 1 92.12 138 MET B O 1
ATOM 3060 N N . ARG B 1 139 ? -22.922 -18.922 -11.898 1 94.38 139 ARG B N 1
ATOM 3061 C CA . ARG B 1 139 ? -22.812 -17.547 -12.375 1 94.38 139 ARG B CA 1
ATOM 3062 C C . ARG B 1 139 ? -23.203 -16.562 -11.273 1 94.38 139 ARG B C 1
ATOM 3064 O O . ARG B 1 139 ? -22.5 -15.57 -11.047 1 94.38 139 ARG B O 1
ATOM 3071 N N . ALA B 1 140 ? -24.234 -16.859 -10.602 1 94.81 140 ALA B N 1
ATOM 3072 C CA . ALA B 1 140 ? -24.703 -16 -9.516 1 94.81 140 ALA B CA 1
ATOM 3073 C C . ALA B 1 140 ? -23.672 -15.922 -8.391 1 94.81 140 ALA B C 1
ATOM 3075 O O . ALA B 1 140 ? -23.438 -14.852 -7.832 1 94.81 140 ALA B O 1
ATOM 3076 N N . ALA B 1 141 ? -23.156 -17.031 -8.086 1 91.19 141 ALA B N 1
ATOM 3077 C CA . ALA B 1 141 ? -22.141 -17.094 -7.039 1 91.19 141 ALA B CA 1
ATOM 3078 C C . ALA B 1 141 ? -20.906 -16.312 -7.441 1 91.19 141 ALA B C 1
ATOM 3080 O O . ALA B 1 141 ? -20.328 -15.57 -6.633 1 91.19 141 ALA B O 1
ATOM 3081 N N . LEU B 1 142 ? -20.484 -16.453 -8.664 1 93.06 142 LEU B N 1
ATOM 3082 C CA . LEU B 1 142 ? -19.328 -15.75 -9.195 1 93.06 142 LEU B CA 1
ATOM 3083 C C . LEU B 1 142 ? -19.547 -14.242 -9.188 1 93.06 142 LEU B C 1
ATOM 3085 O O . LEU B 1 142 ? -18.688 -13.477 -8.773 1 93.06 142 LEU B O 1
ATOM 3089 N N . ASP B 1 143 ? -20.703 -13.836 -9.57 1 95.25 143 ASP B N 1
ATOM 3090 C CA . ASP B 1 143 ? -21.016 -12.414 -9.617 1 95.25 143 ASP B CA 1
ATOM 3091 C C . ASP B 1 143 ? -21.094 -11.812 -8.211 1 95.25 143 ASP B C 1
ATOM 3093 O O . ASP B 1 143 ? -20.688 -10.672 -8 1 95.25 143 ASP B O 1
ATOM 3097 N N . ALA B 1 144 ? -21.594 -12.609 -7.293 1 93.88 144 ALA B N 1
ATOM 3098 C CA . ALA B 1 144 ? -21.609 -12.156 -5.902 1 93.88 144 ALA B CA 1
ATOM 3099 C C . ALA B 1 144 ? -20.203 -11.977 -5.367 1 93.88 144 ALA B C 1
ATOM 3101 O O . ALA B 1 144 ? -19.922 -11.023 -4.641 1 93.88 144 ALA B O 1
ATOM 3102 N N . PHE B 1 145 ? -19.391 -12.875 -5.727 1 90.12 145 PHE B N 1
ATOM 3103 C CA . PHE B 1 145 ? -17.984 -12.797 -5.344 1 90.12 145 PHE B CA 1
ATOM 3104 C C . PHE B 1 145 ? -17.328 -11.562 -5.953 1 90.12 145 PHE B C 1
ATOM 3106 O O . PHE B 1 145 ? -16.594 -10.844 -5.273 1 90.12 145 PHE B O 1
ATOM 3113 N N . ARG B 1 146 ? -17.594 -11.328 -7.168 1 95 146 ARG B N 1
ATOM 3114 C CA . ARG B 1 146 ? -17.109 -10.141 -7.852 1 95 146 ARG B CA 1
ATOM 3115 C C . ARG B 1 146 ? -17.5 -8.867 -7.109 1 95 146 ARG B C 1
ATOM 3117 O O . ARG B 1 146 ? -16.688 -7.965 -6.926 1 95 146 ARG B O 1
ATOM 3124 N N . GLU B 1 147 ? -18.719 -8.805 -6.719 1 95.44 147 GLU B N 1
ATOM 3125 C CA . GLU B 1 147 ? -19.234 -7.625 -6.027 1 95.44 147 GLU B CA 1
ATOM 3126 C C . GLU B 1 147 ? -18.484 -7.383 -4.719 1 95.44 147 GLU B C 1
ATOM 3128 O O . GLU B 1 147 ? -18.234 -6.238 -4.348 1 95.44 147 GLU B O 1
ATOM 3133 N N . ARG B 1 148 ? -18.188 -8.422 -4.094 1 92.56 148 ARG B N 1
ATOM 3134 C CA . ARG B 1 148 ? -17.406 -8.312 -2.861 1 92.56 148 ARG B CA 1
ATOM 3135 C C . ARG B 1 148 ? -16.016 -7.75 -3.137 1 92.56 148 ARG B C 1
ATOM 3137 O O . ARG B 1 148 ? -15.547 -6.863 -2.418 1 92.56 148 ARG B O 1
ATOM 3144 N N . ILE B 1 149 ? -15.383 -8.227 -4.141 1 94.06 149 ILE B N 1
ATOM 3145 C CA . ILE B 1 149 ? -14.039 -7.781 -4.5 1 94.06 149 ILE B CA 1
ATOM 3146 C C . ILE B 1 149 ? -14.078 -6.309 -4.906 1 94.06 149 ILE B C 1
ATOM 3148 O O . ILE B 1 149 ? -13.211 -5.527 -4.516 1 94.06 149 ILE B O 1
ATOM 3152 N N . VAL B 1 150 ? -15.086 -5.941 -5.656 1 96 150 VAL B N 1
ATOM 3153 C CA . VAL B 1 150 ? -15.219 -4.559 -6.109 1 96 150 VAL B CA 1
ATOM 3154 C C . VAL B 1 150 ? -15.484 -3.645 -4.914 1 96 150 VAL B C 1
ATOM 3156 O O . VAL B 1 150 ? -14.977 -2.521 -4.859 1 96 150 VAL B O 1
ATOM 3159 N N . ALA B 1 151 ? -16.234 -4.145 -3.955 1 94.56 151 ALA B N 1
ATOM 3160 C CA . ALA B 1 151 ? -16.484 -3.381 -2.734 1 94.56 151 ALA B CA 1
ATOM 3161 C C . ALA B 1 151 ? -15.18 -3.172 -1.957 1 94.56 151 ALA B C 1
ATOM 3163 O O . ALA B 1 151 ? -14.945 -2.094 -1.406 1 94.56 151 ALA B O 1
ATOM 3164 N N . GLU B 1 152 ? -14.406 -4.195 -1.926 1 94.25 152 GLU B N 1
ATOM 3165 C CA . GLU B 1 152 ? -13.094 -4.09 -1.281 1 94.25 152 GLU B CA 1
ATOM 3166 C C . GLU B 1 152 ? -12.195 -3.107 -2.021 1 94.25 152 GLU B C 1
ATOM 3168 O O . GLU B 1 152 ? -11.453 -2.344 -1.396 1 94.25 152 GLU B O 1
ATOM 3173 N N . PHE B 1 153 ? -12.266 -3.115 -3.34 1 96.25 153 PHE B N 1
ATOM 3174 C CA . PHE B 1 153 ? -11.523 -2.207 -4.203 1 96.25 153 PHE B CA 1
ATOM 3175 C C . PHE B 1 153 ? -11.898 -0.758 -3.916 1 96.25 153 PHE B C 1
ATOM 3177 O O . PHE B 1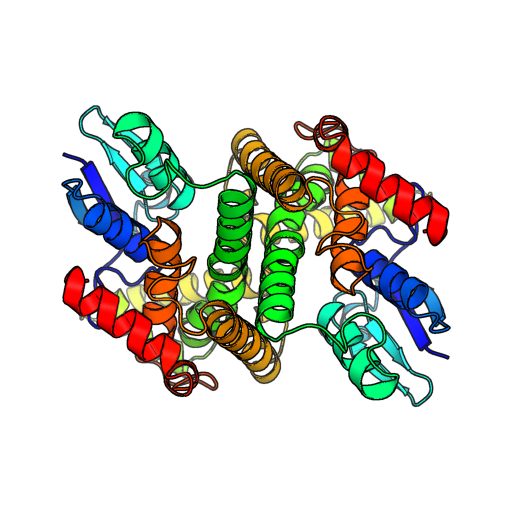 153 ? -11.023 0.108 -3.83 1 96.25 153 PHE B O 1
ATOM 3184 N N . ASN B 1 154 ? -13.195 -0.489 -3.658 1 93.69 154 ASN B N 1
ATOM 3185 C CA . ASN B 1 154 ? -13.68 0.836 -3.285 1 93.69 154 ASN B CA 1
ATOM 3186 C C . ASN B 1 154 ? -13.258 1.209 -1.867 1 93.69 154 ASN B C 1
ATOM 3188 O O . ASN B 1 154 ? -12.836 2.342 -1.615 1 93.69 154 ASN B O 1
ATOM 3192 N N . GLY B 1 155 ? -13.352 0.242 -1.02 1 91.31 155 GLY B N 1
ATOM 3193 C CA . GLY B 1 155 ? -13 0.476 0.371 1 91.31 155 GLY B CA 1
ATOM 3194 C C . GLY B 1 155 ? -11.531 0.795 0.567 1 91.31 155 GLY B C 1
ATOM 3195 O O . GLY B 1 155 ? -11.172 1.602 1.429 1 91.31 155 GLY B O 1
ATOM 3196 N N . GLN B 1 156 ? -10.727 0.139 -0.215 1 92.88 156 GLN B N 1
ATOM 3197 C CA . GLN B 1 156 ? -9.289 0.384 -0.177 1 92.88 156 GLN B CA 1
ATOM 3198 C C . GLN B 1 156 ? -8.953 1.78 -0.693 1 92.88 156 GLN B C 1
ATOM 3200 O O . GLN B 1 156 ? -7.926 2.355 -0.324 1 92.88 156 GLN B O 1
ATOM 3205 N N . GLY B 1 157 ? -9.812 2.332 -1.503 1 92.19 157 GLY B N 1
ATOM 3206 C CA . GLY B 1 157 ? -9.641 3.699 -1.97 1 92.19 157 GLY B CA 1
ATOM 3207 C C . GLY B 1 157 ? -9.43 3.795 -3.469 1 92.19 157 GLY B C 1
ATOM 3208 O O . GLY B 1 157 ? -10 4.672 -4.125 1 92.19 157 GLY B O 1
ATOM 3209 N N . MET B 1 158 ? -8.719 2.838 -4.098 1 94.81 158 MET B N 1
ATOM 3210 C CA . MET B 1 158 ? -8.391 2.879 -5.52 1 94.81 158 MET B CA 1
ATOM 3211 C C . MET B 1 158 ? -9.648 2.912 -6.375 1 94.81 158 MET B C 1
ATOM 3213 O O . MET B 1 158 ? -9.734 3.674 -7.34 1 94.81 158 MET B O 1
ATOM 3217 N N . GLY B 1 159 ? -10.625 2.17 -5.988 1 94.75 159 GLY B N 1
ATOM 3218 C CA . GLY B 1 159 ? -11.82 1.97 -6.789 1 94.75 159 GLY B CA 1
ATOM 3219 C C . GLY B 1 159 ? -12.758 3.164 -6.777 1 94.75 159 GLY B C 1
ATOM 3220 O O . GLY B 1 159 ? -13.734 3.201 -7.527 1 94.75 159 GLY B O 1
ATOM 3221 N N . ARG B 1 160 ? -12.445 4.152 -5.918 1 93.06 160 ARG B N 1
ATOM 3222 C CA . ARG B 1 160 ? -13.266 5.363 -5.855 1 93.06 160 ARG B CA 1
ATOM 3223 C C . ARG B 1 160 ? -12.914 6.316 -6.992 1 93.06 160 ARG B C 1
ATOM 3225 O O . ARG B 1 160 ? -13.648 7.273 -7.25 1 93.06 160 ARG B O 1
ATOM 3232 N N . ARG B 1 161 ? -11.82 6 -7.668 1 94.19 161 ARG B N 1
ATOM 3233 C CA . ARG B 1 161 ? -11.32 6.859 -8.734 1 94.19 161 ARG B CA 1
ATOM 3234 C C . ARG B 1 161 ? -11.789 6.367 -10.102 1 94.19 161 ARG B C 1
ATOM 3236 O O . ARG B 1 161 ? -11.969 5.168 -10.305 1 94.19 161 ARG B O 1
ATOM 3243 N N . PRO B 1 162 ? -11.914 7.324 -11.039 1 95 162 PRO B N 1
ATOM 3244 C CA . PRO B 1 162 ? -12.227 6.863 -12.398 1 95 162 PRO B CA 1
ATOM 3245 C C . PRO B 1 162 ? -11.094 6.051 -13.016 1 95 162 PRO B C 1
ATOM 3247 O O . PRO B 1 162 ? -9.93 6.203 -12.633 1 95 162 PRO B O 1
ATOM 3250 N N . PRO B 1 163 ? -11.422 5.203 -14.023 1 96.12 163 PRO B N 1
ATOM 3251 C CA . PRO B 1 163 ? -10.438 4.305 -14.625 1 96.12 163 PRO B CA 1
ATOM 3252 C C . PRO B 1 163 ? -9.203 5.039 -15.148 1 96.12 163 PRO B C 1
ATOM 3254 O O . PRO B 1 163 ? -8.094 4.52 -15.062 1 96.12 163 PRO B O 1
ATOM 3257 N N . GLU B 1 164 ? -9.383 6.242 -15.625 1 96.56 164 GLU B N 1
ATOM 3258 C CA . GLU B 1 164 ? -8.266 6.992 -16.188 1 96.56 164 GLU B CA 1
ATOM 3259 C C . GLU B 1 164 ? -7.27 7.387 -15.102 1 96.56 164 GLU B C 1
ATOM 3261 O O . GLU B 1 164 ? -6.059 7.402 -15.336 1 96.56 164 GLU B O 1
ATOM 3266 N N . VAL B 1 165 ? -7.809 7.691 -13.938 1 95.75 165 VAL B N 1
ATOM 3267 C CA . VAL B 1 165 ? -6.957 8.047 -12.805 1 95.75 165 VAL B CA 1
ATOM 3268 C C . VAL B 1 165 ? -6.234 6.805 -12.289 1 95.75 165 VAL B C 1
ATOM 3270 O O . VAL B 1 165 ? -5.039 6.848 -12 1 95.75 165 VAL B O 1
ATOM 3273 N N . VAL B 1 166 ? -6.941 5.676 -12.242 1 97.31 166 VAL B N 1
ATOM 3274 C CA . VAL B 1 166 ? -6.34 4.418 -11.82 1 97.31 166 VAL B CA 1
ATOM 3275 C C . VAL B 1 166 ? -5.203 4.047 -12.766 1 97.31 166 VAL B C 1
ATOM 3277 O O . VAL B 1 166 ? -4.148 3.578 -12.328 1 97.31 166 VAL B O 1
ATOM 3280 N N . TYR B 1 167 ? -5.43 4.312 -14.047 1 97.81 167 TYR B N 1
ATOM 3281 C CA . TYR B 1 167 ? -4.406 4.051 -15.047 1 97.81 167 TYR B CA 1
ATOM 3282 C C . TYR B 1 167 ? -3.164 4.898 -14.797 1 97.81 167 TYR B C 1
ATOM 3284 O O . TYR B 1 167 ? -2.037 4.414 -14.93 1 97.81 167 TYR B O 1
ATOM 3292 N N . GLU B 1 168 ? -3.33 6.121 -14.406 1 97.5 168 GLU B N 1
ATOM 3293 C CA . GLU B 1 168 ? -2.193 6.988 -14.102 1 97.5 168 GLU B CA 1
ATOM 3294 C C . GLU B 1 168 ? -1.407 6.473 -12.906 1 97.5 168 GLU B C 1
ATOM 3296 O O . GLU B 1 168 ? -0.177 6.547 -12.883 1 97.5 168 GLU B O 1
ATOM 3301 N N . PHE B 1 169 ? -2.098 5.969 -11.938 1 97.75 169 PHE B N 1
ATOM 3302 C CA . PHE B 1 169 ? -1.45 5.375 -10.773 1 97.75 169 PHE B CA 1
ATOM 3303 C C . PHE B 1 169 ? -0.653 4.137 -11.172 1 97.75 169 PHE B C 1
ATOM 3305 O O . PHE B 1 169 ? 0.481 3.955 -10.727 1 97.75 169 PHE B O 1
ATOM 3312 N N . PHE B 1 170 ? -1.26 3.324 -12.016 1 98.5 170 PHE B N 1
ATOM 3313 C CA . PHE B 1 170 ? -0.615 2.127 -12.539 1 98.5 170 PHE B CA 1
ATOM 3314 C C . PHE B 1 170 ? 0.669 2.484 -13.281 1 98.5 170 PHE B C 1
ATOM 3316 O O . PHE B 1 170 ? 1.728 1.913 -13.008 1 98.5 170 PHE B O 1
ATOM 3323 N N . ARG B 1 171 ? 0.583 3.461 -14.148 1 98.56 171 ARG B N 1
ATOM 3324 C CA . ARG B 1 171 ? 1.727 3.871 -14.961 1 98.56 171 ARG B CA 1
ATOM 3325 C C . ARG B 1 171 ? 2.861 4.391 -14.078 1 98.56 171 ARG B C 1
ATOM 3327 O O . ARG B 1 171 ? 4.031 4.086 -14.32 1 98.56 171 ARG B O 1
ATOM 3334 N N . ALA B 1 172 ? 2.494 5.145 -13.109 1 98.56 172 ALA B N 1
ATOM 3335 C CA . ALA B 1 172 ? 3.502 5.703 -12.219 1 98.56 172 ALA B CA 1
ATOM 3336 C C . ALA B 1 172 ? 4.285 4.598 -11.516 1 98.56 172 ALA B C 1
ATOM 3338 O O . ALA B 1 172 ? 5.504 4.695 -11.359 1 98.56 172 ALA B O 1
ATOM 3339 N N . ASP B 1 173 ? 3.566 3.557 -11.086 1 98.88 173 ASP B N 1
ATOM 3340 C CA . ASP B 1 173 ? 4.23 2.451 -10.398 1 98.88 173 ASP B CA 1
ATOM 3341 C C . ASP B 1 173 ? 5.133 1.674 -11.352 1 98.88 173 ASP B C 1
ATOM 3343 O O . ASP B 1 173 ? 6.254 1.307 -10.992 1 98.88 173 ASP B O 1
ATOM 3347 N N . ILE B 1 174 ? 4.668 1.448 -12.578 1 98.88 174 ILE B N 1
ATOM 3348 C CA . ILE B 1 174 ? 5.461 0.734 -13.57 1 98.88 174 ILE B CA 1
ATOM 3349 C C . ILE B 1 174 ? 6.699 1.553 -13.93 1 98.88 174 ILE B C 1
ATOM 3351 O O . ILE B 1 174 ? 7.809 1.015 -14.008 1 98.88 174 ILE B O 1
ATOM 3355 N N . ASP B 1 175 ? 6.48 2.846 -14.102 1 98.88 175 ASP B N 1
ATOM 3356 C CA . ASP B 1 175 ? 7.609 3.723 -14.391 1 98.88 175 ASP B CA 1
ATOM 3357 C C . ASP B 1 175 ? 8.633 3.697 -13.25 1 98.88 175 ASP B C 1
ATOM 3359 O O . ASP B 1 175 ? 9.836 3.684 -13.492 1 98.88 175 ASP B O 1
ATOM 3363 N N . ALA B 1 176 ? 8.148 3.678 -12.055 1 98.94 176 ALA B N 1
ATOM 3364 C CA . ALA B 1 176 ? 9.039 3.645 -10.898 1 98.94 176 ALA B CA 1
ATOM 3365 C C . ALA B 1 176 ? 9.852 2.354 -10.867 1 98.94 176 ALA B C 1
ATOM 3367 O O . ALA B 1 176 ? 11.055 2.373 -10.586 1 98.94 176 ALA B O 1
ATOM 3368 N N . LEU B 1 177 ? 9.188 1.22 -11.148 1 98.94 177 LEU B N 1
ATOM 3369 C CA . LEU B 1 177 ? 9.891 -0.055 -11.211 1 98.94 177 LEU B CA 1
ATOM 3370 C C . LEU B 1 177 ? 11 -0.007 -12.258 1 98.94 177 LEU B C 1
ATOM 3372 O O . LEU B 1 177 ? 12.125 -0.444 -11.992 1 98.94 177 LEU B O 1
ATOM 3376 N N . SER B 1 178 ? 10.641 0.546 -13.375 1 98.94 178 SER B N 1
ATOM 3377 C CA . SER B 1 178 ? 11.609 0.65 -14.461 1 98.94 178 SER B CA 1
ATOM 3378 C C . SER B 1 178 ? 12.781 1.55 -14.078 1 98.94 178 SER B C 1
ATOM 3380 O O . SER B 1 178 ? 13.938 1.166 -14.234 1 98.94 178 SER B O 1
ATOM 3382 N N . ASP B 1 179 ? 12.492 2.725 -13.578 1 98.88 179 ASP B N 1
ATOM 3383 C CA . ASP B 1 179 ? 13.5 3.721 -13.234 1 98.88 179 ASP B CA 1
ATOM 3384 C C . ASP B 1 179 ? 14.43 3.211 -12.133 1 98.88 179 ASP B C 1
ATOM 3386 O O . ASP B 1 179 ? 15.633 3.492 -12.148 1 98.88 179 ASP B O 1
ATOM 3390 N N . PHE B 1 180 ? 13.883 2.477 -11.18 1 98.81 180 PHE B N 1
ATOM 3391 C CA . PHE B 1 180 ? 14.695 1.973 -10.078 1 98.81 180 PHE B CA 1
ATOM 3392 C C . PHE B 1 180 ? 15.547 0.792 -10.523 1 98.81 180 PHE B C 1
ATOM 3394 O O . PHE B 1 180 ? 16.703 0.671 -10.125 1 98.81 180 PHE B O 1
ATOM 3401 N N . LEU B 1 181 ? 14.961 -0.085 -11.312 1 98.75 181 LEU B N 1
ATOM 3402 C CA . LEU B 1 181 ? 15.727 -1.206 -11.852 1 98.75 181 LEU B CA 1
ATOM 3403 C C . LEU B 1 181 ? 16.922 -0.713 -12.656 1 98.75 181 LEU B C 1
ATOM 3405 O O . LEU B 1 181 ? 18.047 -1.194 -12.461 1 98.75 181 LEU B O 1
ATOM 3409 N N . GLY B 1 182 ? 16.594 0.263 -13.516 1 98.44 182 GLY B N 1
ATOM 3410 C CA . GLY B 1 182 ? 17.672 0.764 -14.359 1 98.44 182 GLY B CA 1
ATOM 3411 C C . GLY B 1 182 ? 18.359 -0.324 -15.172 1 98.44 182 GLY B C 1
ATOM 3412 O O . GLY B 1 182 ? 17.688 -1.091 -15.867 1 98.44 182 GLY B O 1
ATOM 3413 N N . ASP B 1 183 ? 19.641 -0.405 -14.922 1 97.75 183 ASP B N 1
ATOM 3414 C CA . ASP B 1 183 ? 20.422 -1.375 -15.688 1 97.75 183 ASP B CA 1
ATOM 3415 C C . ASP B 1 183 ? 20.812 -2.57 -14.828 1 97.75 183 ASP B C 1
ATOM 3417 O O . ASP B 1 183 ? 21.594 -3.416 -15.25 1 97.75 183 ASP B O 1
ATOM 3421 N N . LYS B 1 184 ? 20.297 -2.688 -13.641 1 98 184 LYS B N 1
ATOM 3422 C CA . LYS B 1 184 ? 20.641 -3.777 -12.734 1 98 184 LYS B CA 1
ATOM 3423 C C . LYS B 1 184 ? 20.141 -5.117 -13.266 1 98 184 LYS B C 1
ATOM 3425 O O . LYS B 1 184 ? 19.078 -5.188 -13.883 1 98 184 LYS B O 1
ATOM 3430 N N . GLU B 1 185 ? 20.797 -6.117 -12.961 1 98.06 185 GLU B N 1
ATOM 3431 C CA . GLU B 1 185 ? 20.406 -7.461 -13.383 1 98.06 185 GLU B CA 1
ATOM 3432 C C . GLU B 1 185 ? 19.156 -7.938 -12.656 1 98.06 185 GLU B C 1
ATOM 3434 O O . GLU B 1 185 ? 18.297 -8.578 -13.25 1 98.06 185 GLU B O 1
ATOM 3439 N N . TYR B 1 186 ? 19.203 -7.711 -11.383 1 98.56 186 TYR B N 1
ATOM 3440 C CA . TYR B 1 186 ? 18.047 -7.996 -10.531 1 98.56 186 TYR B CA 1
ATOM 3441 C C . TYR B 1 186 ? 17.562 -6.734 -9.828 1 98.56 186 TYR B C 1
ATOM 3443 O O . TYR B 1 186 ? 18.172 -5.672 -9.945 1 98.56 186 TYR B O 1
ATOM 3451 N N . PHE B 1 187 ? 16.516 -6.785 -9.141 1 98.5 187 PHE B N 1
ATOM 3452 C CA . PHE B 1 187 ? 15.781 -5.586 -8.766 1 98.5 187 PHE B CA 1
ATOM 3453 C C . PHE B 1 187 ? 16.609 -4.695 -7.855 1 98.5 187 PHE B C 1
ATOM 3455 O O . PHE B 1 187 ? 16.562 -3.469 -7.953 1 98.5 187 PHE B O 1
ATOM 3462 N N . LEU B 1 188 ? 17.375 -5.332 -6.938 1 97.94 188 LEU B N 1
ATOM 3463 C CA . LEU B 1 188 ? 18.156 -4.531 -5.992 1 97.94 188 LEU B CA 1
ATOM 3464 C C . LEU B 1 188 ? 19.609 -4.465 -6.402 1 97.94 188 LEU B C 1
ATOM 3466 O O . LEU B 1 188 ? 20.422 -3.832 -5.727 1 97.94 188 LEU B O 1
ATOM 3470 N N . GLY B 1 189 ? 19.969 -5.141 -7.484 1 97.5 189 GLY B N 1
ATOM 3471 C CA . GLY B 1 189 ? 21.375 -5.145 -7.891 1 97.5 189 GLY B CA 1
ATOM 3472 C C . GLY B 1 189 ? 21.734 -6.336 -8.758 1 97.5 189 GLY B C 1
ATOM 3473 O O . GLY B 1 189 ? 21.031 -6.656 -9.711 1 97.5 189 GLY B O 1
ATOM 3474 N N . ASP B 1 190 ? 22.828 -6.902 -8.383 1 97.31 190 ASP B N 1
ATOM 3475 C CA . ASP B 1 190 ? 23.391 -7.941 -9.242 1 97.31 190 ASP B CA 1
ATOM 3476 C C . ASP B 1 190 ? 23.031 -9.328 -8.727 1 97.31 190 ASP B C 1
ATOM 3478 O O . ASP B 1 190 ? 23.344 -10.336 -9.375 1 97.31 190 ASP B O 1
ATOM 3482 N N . LYS B 1 191 ? 22.391 -9.344 -7.578 1 97.31 191 LYS B N 1
ATOM 3483 C CA . LYS B 1 191 ? 21.984 -10.625 -7 1 97.31 191 LYS B CA 1
ATOM 3484 C C . LYS B 1 191 ? 20.469 -10.734 -6.883 1 97.31 191 LYS B C 1
ATOM 3486 O O . LYS B 1 191 ? 19.797 -9.758 -6.535 1 97.31 191 LYS B O 1
ATOM 3491 N N . LEU B 1 192 ? 20 -11.953 -7.168 1 98.31 192 LEU B N 1
ATOM 3492 C CA . LEU B 1 192 ? 18.594 -12.25 -6.93 1 98.31 192 LEU B CA 1
ATOM 3493 C C . LEU B 1 192 ? 18.281 -12.203 -5.441 1 98.31 192 LEU B C 1
ATOM 3495 O O . LEU B 1 192 ? 19.031 -12.742 -4.621 1 98.31 192 LEU B O 1
ATOM 3499 N N . ARG B 1 193 ? 17.297 -11.469 -5.09 1 98.62 193 ARG B N 1
ATOM 3500 C CA . ARG B 1 193 ? 16.812 -11.375 -3.717 1 98.62 193 ARG B CA 1
ATOM 3501 C C . ARG B 1 193 ? 15.367 -11.859 -3.609 1 98.62 193 ARG B C 1
ATOM 3503 O O . ARG B 1 193 ? 14.703 -12.078 -4.625 1 98.62 193 ARG B O 1
ATOM 3510 N N . SER B 1 194 ? 14.859 -12.016 -2.367 1 98.69 194 SER B N 1
ATOM 3511 C CA . SER B 1 194 ? 13.484 -12.445 -2.15 1 98.69 194 SER B CA 1
ATOM 3512 C C . SER B 1 194 ? 12.5 -11.469 -2.777 1 98.69 194 SER B C 1
ATOM 3514 O O . SER B 1 194 ? 11.43 -11.875 -3.25 1 98.69 194 SER B O 1
ATOM 3516 N N . ILE B 1 195 ? 12.852 -10.188 -2.871 1 98.75 195 ILE B N 1
ATOM 3517 C CA . ILE B 1 195 ? 11.953 -9.18 -3.422 1 98.75 195 ILE B CA 1
ATOM 3518 C C . ILE B 1 195 ? 11.719 -9.453 -4.906 1 98.75 195 ILE B C 1
ATOM 3520 O O . ILE B 1 195 ? 10.68 -9.078 -5.457 1 98.75 195 ILE B O 1
ATOM 3524 N N . ASP B 1 196 ? 12.641 -10.094 -5.574 1 98.88 196 ASP B N 1
ATOM 3525 C CA . ASP B 1 196 ? 12.477 -10.438 -6.984 1 98.88 196 ASP B CA 1
ATOM 3526 C C . ASP B 1 196 ? 11.297 -11.383 -7.18 1 98.88 196 ASP B C 1
ATOM 3528 O O . ASP B 1 196 ? 10.68 -11.406 -8.25 1 98.88 196 ASP B O 1
ATOM 3532 N N . ALA B 1 197 ? 10.953 -12.211 -6.148 1 98.81 197 ALA B N 1
ATOM 3533 C CA . ALA B 1 197 ? 9.789 -13.086 -6.234 1 98.81 197 ALA B CA 1
ATOM 3534 C C . ALA B 1 197 ? 8.508 -12.273 -6.391 1 98.81 197 ALA B C 1
ATOM 3536 O O . ALA B 1 197 ? 7.625 -12.633 -7.176 1 98.81 197 ALA B O 1
ATOM 3537 N N . SER B 1 198 ? 8.453 -11.195 -5.68 1 98.75 198 SER B N 1
ATOM 3538 C CA . SER B 1 198 ? 7.281 -10.328 -5.73 1 98.75 198 SER B CA 1
ATOM 3539 C C . SER B 1 198 ? 7.273 -9.484 -6.996 1 98.75 198 SER B C 1
ATOM 3541 O O . SER B 1 198 ? 6.238 -9.336 -7.648 1 98.75 198 SER B O 1
ATOM 3543 N N . VAL B 1 199 ? 8.414 -8.906 -7.344 1 98.88 199 VAL B N 1
ATOM 3544 C CA . VAL B 1 199 ? 8.508 -8.055 -8.523 1 98.88 199 VAL B CA 1
ATOM 3545 C C . VAL B 1 199 ? 8.141 -8.852 -9.773 1 98.88 199 VAL B C 1
ATOM 3547 O O . VAL B 1 199 ? 7.281 -8.43 -10.555 1 98.88 199 VAL B O 1
ATOM 3550 N N . TYR B 1 200 ? 8.758 -9.992 -9.914 1 98.81 200 TYR B N 1
ATOM 3551 C CA . TYR B 1 200 ? 8.531 -10.836 -11.086 1 98.81 200 TYR B CA 1
ATOM 3552 C C . TYR B 1 200 ? 7.086 -11.312 -11.141 1 98.81 200 TYR B C 1
ATOM 3554 O O . TYR B 1 200 ? 6.441 -11.234 -12.195 1 98.81 200 TYR B O 1
ATOM 3562 N N . SER B 1 201 ? 6.578 -11.773 -9.984 1 98.69 201 SER B N 1
ATOM 3563 C CA . SER B 1 201 ? 5.191 -12.227 -9.93 1 98.69 201 SER B CA 1
ATOM 3564 C C . SER B 1 201 ? 4.23 -11.117 -10.352 1 98.69 201 SER B C 1
ATOM 3566 O O . SER B 1 201 ? 3.387 -11.32 -11.227 1 98.69 201 SER B O 1
ATOM 3568 N N . THR B 1 202 ? 4.363 -9.969 -9.781 1 98.75 202 THR B N 1
ATOM 3569 C CA . THR B 1 202 ? 3.449 -8.867 -10.062 1 98.75 202 THR B CA 1
ATOM 3570 C C . THR B 1 202 ? 3.553 -8.43 -11.516 1 98.75 202 THR B C 1
ATOM 3572 O O . THR B 1 202 ? 2.535 -8.219 -12.18 1 98.75 202 THR B O 1
ATOM 3575 N N . LEU B 1 203 ? 4.781 -8.32 -12.016 1 98.69 203 LEU B N 1
ATOM 3576 C CA . LEU B 1 203 ? 4.973 -7.914 -13.398 1 98.69 203 LEU B CA 1
ATOM 3577 C C . LEU B 1 203 ? 4.328 -8.914 -14.352 1 98.69 203 LEU B C 1
ATOM 3579 O O . LEU B 1 203 ? 3.689 -8.523 -15.336 1 98.69 203 LEU B O 1
ATOM 3583 N N . ARG B 1 204 ? 4.445 -10.188 -14.078 1 97.94 204 ARG B N 1
ATOM 3584 C CA . ARG B 1 204 ? 3.824 -11.203 -14.922 1 97.94 204 ARG B CA 1
ATOM 3585 C C . ARG B 1 204 ? 2.305 -11.094 -14.875 1 97.94 204 ARG B C 1
ATOM 3587 O O . ARG B 1 204 ? 1.637 -11.234 -15.906 1 97.94 204 ARG B O 1
ATOM 3594 N N . HIS B 1 205 ? 1.772 -10.797 -13.75 1 97.38 205 HIS B N 1
ATOM 3595 C CA . HIS B 1 205 ? 0.324 -10.742 -13.586 1 97.38 205 HIS B CA 1
ATOM 3596 C C . HIS B 1 205 ? -0.253 -9.484 -14.234 1 97.38 205 HIS B C 1
ATOM 3598 O O . HIS B 1 205 ? -1.427 -9.461 -14.609 1 97.38 205 HIS B O 1
ATOM 3604 N N . VAL B 1 206 ? 0.58 -8.414 -14.359 1 96.81 206 VAL B N 1
ATOM 3605 C CA . VAL B 1 206 ? 0.071 -7.215 -15.008 1 96.81 206 VAL B CA 1
ATOM 3606 C C . VAL B 1 206 ? 0.274 -7.316 -16.516 1 96.81 206 VAL B C 1
ATOM 3608 O O . VAL B 1 206 ? -0.458 -6.695 -17.297 1 96.81 206 VAL B O 1
ATOM 3611 N N . THR B 1 207 ? 1.206 -8.156 -16.938 1 96 207 THR B N 1
ATOM 3612 C CA . THR B 1 207 ? 1.577 -8.219 -18.344 1 96 207 THR B CA 1
ATOM 3613 C C . THR B 1 207 ? 0.851 -9.367 -19.047 1 96 207 THR B C 1
ATOM 3615 O O . THR B 1 207 ? 0.4 -9.219 -20.188 1 96 207 THR B O 1
ATOM 3618 N N . ASP B 1 208 ? 0.729 -10.484 -18.328 1 94 208 ASP B N 1
ATOM 3619 C CA . ASP B 1 208 ? 0.327 -11.711 -19.016 1 94 208 ASP B CA 1
ATOM 3620 C C . ASP B 1 208 ? -1.186 -11.906 -18.938 1 94 208 ASP B C 1
ATOM 3622 O O . ASP B 1 208 ? -1.735 -12.781 -19.609 1 94 208 ASP B O 1
ATOM 3626 N N . GLN B 1 209 ? -1.854 -11.164 -18.141 1 90.81 209 GLN B N 1
ATOM 3627 C CA . GLN B 1 209 ? -3.301 -11.312 -18.031 1 90.81 209 GLN B CA 1
ATOM 3628 C C . GLN B 1 209 ? -3.992 -11.07 -19.359 1 90.81 209 GLN B C 1
ATOM 3630 O O . GLN B 1 209 ? -3.553 -10.234 -20.156 1 90.81 209 GLN B O 1
ATOM 3635 N N . PRO B 1 210 ? -5.07 -11.727 -19.562 1 91.31 210 PRO B N 1
ATOM 3636 C CA . PRO B 1 210 ? -5.684 -11.727 -20.891 1 91.31 210 PRO B CA 1
ATOM 3637 C C . PRO B 1 210 ? -6.621 -10.539 -21.109 1 91.31 210 PRO B C 1
ATOM 3639 O O . PRO B 1 210 ? -6.973 -10.234 -22.25 1 91.31 210 PRO B O 1
ATOM 3642 N N . GLN B 1 211 ? -7.051 -9.945 -20.078 1 89.62 211 GLN B N 1
ATOM 3643 C CA . GLN B 1 211 ? -8.008 -8.844 -20.203 1 89.62 211 GLN B CA 1
ATOM 3644 C C . GLN B 1 211 ? -7.352 -7.613 -20.828 1 89.62 211 GLN B C 1
ATOM 3646 O O . GLN B 1 211 ? -6.207 -7.289 -20.516 1 89.62 211 GLN B O 1
ATOM 3651 N N . ARG B 1 212 ? -8.078 -7.043 -21.797 1 92.69 212 ARG B N 1
ATOM 3652 C CA . ARG B 1 212 ? -7.633 -5.754 -22.328 1 92.69 212 ARG B CA 1
ATOM 3653 C C . ARG B 1 212 ? -8.195 -4.602 -21.5 1 92.69 212 ARG B C 1
ATOM 3655 O O . ARG B 1 212 ? -9.352 -4.648 -21.062 1 92.69 212 ARG B O 1
ATOM 3662 N N . TRP B 1 213 ? -7.348 -3.678 -21.188 1 95.19 213 TRP B N 1
ATOM 3663 C CA . TRP B 1 213 ? -7.727 -2.494 -20.422 1 95.19 213 TRP B CA 1
ATOM 3664 C C . TRP B 1 213 ? -6.781 -1.334 -20.703 1 95.19 213 TRP B C 1
ATOM 3666 O O . TRP B 1 213 ? -5.859 -1.463 -21.516 1 95.19 213 TRP B O 1
ATOM 3676 N N . LEU B 1 214 ? -6.918 -0.168 -20.188 1 95.81 214 LEU B N 1
ATOM 3677 C CA . LEU B 1 214 ? -6.152 1.041 -20.469 1 95.81 214 LEU B CA 1
ATOM 3678 C C . LEU B 1 214 ? -4.66 0.801 -20.266 1 95.81 214 LEU B C 1
ATOM 3680 O O . LEU B 1 214 ? -3.834 1.389 -20.969 1 95.81 214 LEU B O 1
ATOM 3684 N N . GLY B 1 215 ? -4.336 -0.077 -19.359 1 96.81 215 GLY B N 1
ATOM 3685 C CA . GLY B 1 215 ? -2.943 -0.302 -19.016 1 96.81 215 GLY B CA 1
ATOM 3686 C C . GLY B 1 215 ? -2.293 -1.407 -19.812 1 96.81 215 GLY B C 1
ATOM 3687 O O . GLY B 1 215 ? -1.099 -1.673 -19.672 1 96.81 215 GLY B O 1
ATOM 3688 N N . SER B 1 216 ? -3.104 -2.037 -20.688 1 96.44 216 SER B N 1
ATOM 3689 C CA . SER B 1 216 ? -2.59 -3.156 -21.469 1 96.44 216 SER B CA 1
ATOM 3690 C C . SER B 1 216 ? -1.435 -2.723 -22.375 1 96.44 216 SER B C 1
ATOM 3692 O O . SER B 1 216 ? -1.547 -1.738 -23.109 1 96.44 216 SER B O 1
ATOM 3694 N N . GLY B 1 217 ? -0.319 -3.426 -22.234 1 97 217 GLY B N 1
ATOM 3695 C CA . GLY B 1 217 ? 0.815 -3.188 -23.109 1 97 217 GLY B CA 1
ATOM 3696 C C . GLY B 1 217 ? 1.783 -2.152 -22.578 1 97 217 GLY B C 1
ATOM 3697 O O . GLY B 1 217 ? 2.881 -1.979 -23.109 1 97 217 GLY B O 1
ATOM 3698 N N . TYR B 1 218 ? 1.441 -1.456 -21.5 1 98.25 218 TYR B N 1
ATOM 3699 C CA . TYR B 1 218 ? 2.275 -0.361 -21.016 1 98.25 218 TYR B CA 1
ATOM 3700 C C . TYR B 1 218 ? 3.611 -0.88 -20.484 1 98.25 218 TYR B C 1
ATOM 3702 O O . TYR B 1 218 ? 4.66 -0.289 -20.766 1 98.25 218 TYR B O 1
ATOM 3710 N N . THR B 1 219 ? 3.596 -1.992 -19.734 1 98.31 219 THR B N 1
ATOM 3711 C CA . THR B 1 219 ? 4.824 -2.541 -19.172 1 98.31 219 THR B CA 1
ATOM 3712 C C . THR B 1 219 ? 5.816 -2.893 -20.266 1 98.31 219 THR B C 1
ATOM 3714 O O . THR B 1 219 ? 7.027 -2.725 -20.109 1 98.31 219 THR B O 1
ATOM 3717 N N . ALA B 1 220 ? 5.332 -3.316 -21.391 1 97.44 220 ALA B N 1
ATOM 3718 C CA . ALA B 1 220 ? 6.168 -3.732 -22.5 1 97.44 220 ALA B CA 1
ATOM 3719 C C . ALA B 1 220 ? 6.914 -2.543 -23.109 1 97.44 220 ALA B C 1
ATOM 3721 O O . ALA B 1 220 ? 7.891 -2.719 -23.844 1 97.44 220 ALA B O 1
ATOM 3722 N N . THR B 1 221 ? 6.41 -1.363 -22.859 1 98.38 221 THR B N 1
ATOM 3723 C CA . THR B 1 221 ? 7.09 -0.175 -23.359 1 98.38 221 THR B CA 1
ATOM 3724 C C . THR B 1 221 ? 8.359 0.097 -22.562 1 98.38 221 THR B C 1
ATOM 3726 O O . THR B 1 221 ? 9.18 0.932 -22.938 1 98.38 221 THR B O 1
ATOM 3729 N N . ARG B 1 222 ? 8.547 -0.536 -21.422 1 98.62 222 ARG B N 1
ATOM 3730 C CA . ARG B 1 222 ? 9.758 -0.461 -20.609 1 98.62 222 ARG B CA 1
ATOM 3731 C C . ARG B 1 222 ? 10.656 -1.67 -20.859 1 98.62 222 ARG B C 1
ATOM 3733 O O . ARG B 1 222 ? 10.539 -2.688 -20.172 1 98.62 222 ARG B O 1
ATOM 3740 N N . GLN B 1 223 ? 11.547 -1.528 -21.719 1 98.62 223 GLN B N 1
ATOM 3741 C CA . GLN B 1 223 ? 12.336 -2.654 -22.219 1 98.62 223 GLN B CA 1
ATOM 3742 C C . GLN B 1 223 ? 13.141 -3.293 -21.094 1 98.62 223 GLN B C 1
ATOM 3744 O O . GLN B 1 223 ? 13.344 -4.508 -21.078 1 98.62 223 GLN B O 1
ATOM 3749 N N . ASN B 1 224 ? 13.625 -2.48 -20.203 1 98.81 224 ASN B N 1
ATOM 3750 C CA . ASN B 1 224 ? 14.43 -3.045 -19.141 1 98.81 224 ASN B CA 1
ATOM 3751 C C . ASN B 1 224 ? 13.609 -3.971 -18.25 1 98.81 224 ASN B C 1
ATOM 3753 O O . ASN B 1 224 ? 14.133 -4.934 -17.688 1 98.81 224 ASN B O 1
ATOM 3757 N N . LEU B 1 225 ? 12.336 -3.721 -18.078 1 98.81 225 LEU B N 1
ATOM 3758 C CA . LEU B 1 225 ? 11.469 -4.625 -17.344 1 98.81 225 LEU B CA 1
ATOM 3759 C C . LEU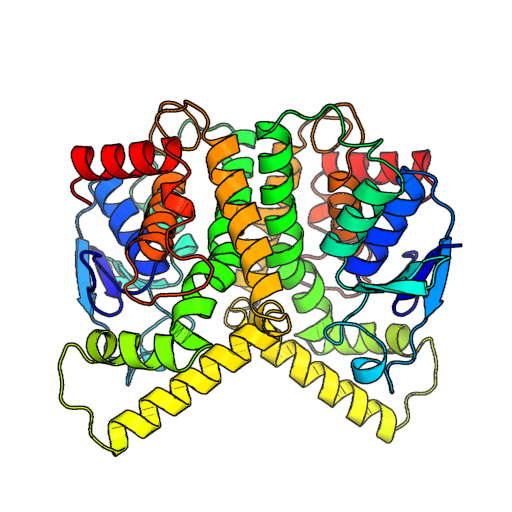 B 1 225 ? 11.227 -5.914 -18.109 1 98.81 225 LEU B C 1
ATOM 3761 O O . LEU B 1 225 ? 11.195 -7 -17.531 1 98.81 225 LEU B O 1
ATOM 3765 N N . VAL B 1 226 ? 11.016 -5.77 -19.391 1 98.5 226 VAL B N 1
ATOM 3766 C CA . VAL B 1 226 ? 10.852 -6.938 -20.234 1 98.5 226 VAL B CA 1
ATOM 3767 C C . VAL B 1 226 ? 12.086 -7.828 -20.141 1 98.5 226 VAL B C 1
ATOM 3769 O O . VAL B 1 226 ? 11.977 -9.039 -19.922 1 98.5 226 VAL B O 1
ATOM 3772 N N . ASP B 1 227 ? 13.25 -7.219 -20.266 1 98.69 227 ASP B N 1
ATOM 3773 C CA . ASP B 1 227 ? 14.508 -7.953 -20.188 1 98.69 227 ASP B CA 1
ATOM 3774 C C . ASP B 1 227 ? 14.664 -8.625 -18.828 1 98.69 227 ASP B C 1
ATOM 3776 O O . ASP B 1 227 ? 15.148 -9.758 -18.734 1 98.69 227 ASP B O 1
ATOM 3780 N N . TYR B 1 228 ? 14.312 -7.93 -17.781 1 98.75 228 TYR B N 1
ATOM 3781 C CA . TYR B 1 228 ? 14.359 -8.438 -16.406 1 98.75 228 TYR B CA 1
ATOM 3782 C C . TYR B 1 228 ? 13.508 -9.695 -16.266 1 98.75 228 TYR B C 1
ATOM 3784 O O . TYR B 1 228 ? 13.969 -10.711 -15.734 1 98.75 228 TYR B O 1
ATOM 3792 N N . MET B 1 229 ? 12.258 -9.656 -16.781 1 98.38 229 MET B N 1
ATOM 3793 C CA . MET B 1 229 ? 11.359 -10.805 -16.703 1 98.38 229 MET B CA 1
ATOM 3794 C C . MET B 1 229 ? 11.891 -11.969 -17.531 1 98.38 229 MET B C 1
ATOM 3796 O O . MET B 1 229 ? 11.844 -13.125 -17.094 1 98.38 229 MET B O 1
ATOM 3800 N N . ASP B 1 230 ? 12.383 -11.695 -18.672 1 98.12 230 ASP B N 1
ATOM 3801 C CA . ASP B 1 230 ? 12.938 -12.727 -19.547 1 98.12 230 ASP B CA 1
ATOM 3802 C C . ASP B 1 230 ? 14.125 -13.422 -18.891 1 98.12 230 ASP B C 1
ATOM 3804 O O . ASP B 1 230 ? 14.273 -14.641 -19 1 98.12 230 ASP B O 1
ATOM 3808 N N . ARG B 1 231 ? 14.961 -12.633 -18.266 1 98.12 231 ARG B N 1
ATOM 3809 C CA . ARG B 1 231 ? 16.125 -13.18 -17.578 1 98.12 231 ARG B CA 1
ATOM 3810 C C . ARG B 1 231 ? 15.703 -14.164 -16.484 1 98.12 231 ARG B C 1
ATOM 3812 O O . ARG B 1 231 ? 16.25 -15.258 -16.391 1 98.12 231 ARG B O 1
ATOM 3819 N N . ILE B 1 232 ? 14.75 -13.781 -15.688 1 98.19 232 ILE B N 1
ATOM 3820 C CA . ILE B 1 232 ? 14.305 -14.641 -14.594 1 98.19 232 ILE B CA 1
ATOM 3821 C C . ILE B 1 232 ? 13.633 -15.891 -15.164 1 98.19 232 ILE B C 1
ATOM 3823 O O . ILE B 1 232 ? 13.867 -17 -14.68 1 98.19 232 ILE B O 1
ATOM 3827 N N . ARG B 1 233 ? 12.82 -15.703 -16.141 1 96.81 233 ARG B N 1
ATOM 3828 C CA . ARG B 1 233 ? 12.156 -16.844 -16.781 1 96.81 233 ARG B CA 1
ATOM 3829 C C . ARG B 1 233 ? 13.18 -17.844 -17.312 1 96.81 233 ARG B C 1
ATOM 3831 O O . ARG B 1 233 ? 13.031 -19.047 -17.125 1 96.81 233 ARG B O 1
ATOM 3838 N N . LYS B 1 234 ? 14.133 -17.375 -18 1 97.19 234 LYS B N 1
ATOM 3839 C CA . LYS B 1 234 ? 15.156 -18.219 -18.594 1 97.19 234 LYS B CA 1
ATOM 3840 C C . LYS B 1 234 ? 15.977 -18.938 -17.531 1 97.19 234 LYS B C 1
ATOM 3842 O O . LYS B 1 234 ? 16.25 -20.141 -17.656 1 97.19 234 LYS B O 1
ATOM 3847 N N . GLU B 1 235 ? 16.344 -18.266 -16.5 1 96.94 235 GLU B N 1
ATOM 3848 C CA . GLU B 1 235 ? 17.266 -18.797 -15.492 1 96.94 235 GLU B CA 1
ATOM 3849 C C . GLU B 1 235 ? 16.547 -19.766 -14.562 1 96.94 235 GLU B C 1
ATOM 3851 O O . GLU B 1 235 ? 17.141 -20.734 -14.102 1 96.94 235 GLU B O 1
ATOM 3856 N N . TYR B 1 236 ? 15.25 -19.5 -14.281 1 95.62 236 TYR B N 1
ATOM 3857 C CA . TYR B 1 236 ? 14.617 -20.266 -13.203 1 95.62 236 TYR B CA 1
ATOM 3858 C C . TYR B 1 236 ? 13.406 -21.031 -13.719 1 95.62 236 TYR B C 1
ATOM 3860 O O . TYR B 1 236 ? 12.805 -21.812 -12.984 1 95.62 236 TYR B O 1
ATOM 3868 N N . GLY B 1 237 ? 13 -20.844 -14.953 1 92.62 237 GLY B N 1
ATOM 3869 C CA . GLY B 1 237 ? 11.922 -21.594 -15.57 1 92.62 237 GLY B CA 1
ATOM 3870 C C . GLY B 1 237 ? 10.547 -21.234 -15.031 1 92.62 237 GLY B C 1
ATOM 3871 O O . GLY B 1 237 ? 9.633 -22.062 -15.039 1 92.62 237 GLY B O 1
ATOM 3872 N N . VAL B 1 238 ? 10.594 -20.141 -14.43 1 89.06 238 VAL B N 1
ATOM 3873 C CA . VAL B 1 238 ? 9.32 -19.641 -13.922 1 89.06 238 VAL B CA 1
ATOM 3874 C C . VAL B 1 238 ? 8.867 -18.438 -14.75 1 89.06 238 VAL B C 1
ATOM 3876 O O . VAL B 1 238 ? 9.688 -17.766 -15.375 1 89.06 238 VAL B O 1
#

Solvent-accessible surface area (backbone atoms only — not comparable to full-atom values): 25096 Å² total; per-residue (Å²): 98,34,34,38,34,32,63,50,55,44,82,90,36,82,25,75,42,48,48,33,30,16,46,52,41,41,32,59,76,71,65,52,69,66,45,81,42,65,54,61,73,92,45,30,69,78,70,26,54,72,49,44,71,16,30,34,35,37,70,87,61,54,72,40,34,46,47,69,54,36,51,53,49,45,32,72,73,74,47,45,90,53,52,69,86,55,51,64,37,54,52,20,51,44,49,20,45,48,29,26,47,69,52,44,40,36,52,42,45,44,44,40,44,43,54,68,39,67,71,14,32,65,61,42,47,50,55,76,53,68,68,53,84,76,44,73,68,51,46,52,53,52,53,53,51,44,52,52,54,45,49,18,37,35,44,58,46,66,55,50,47,56,70,71,56,36,41,52,55,33,49,50,51,52,49,24,54,42,40,47,28,52,86,42,70,23,70,89,29,86,51,72,37,65,58,45,20,48,52,49,24,46,53,47,49,52,64,53,50,84,50,78,50,94,61,55,69,54,66,67,72,38,56,60,49,48,53,40,49,50,51,49,26,70,75,69,73,92,98,34,35,37,35,31,65,48,55,44,84,90,34,82,25,73,43,49,48,32,28,16,46,53,41,42,33,59,78,70,64,53,70,66,45,82,41,64,55,62,72,92,44,30,69,78,70,28,54,71,50,45,71,16,29,35,36,36,69,89,60,55,73,41,33,44,46,70,54,35,52,52,50,44,31,71,74,76,48,47,90,52,54,70,84,55,49,62,39,56,52,21,48,44,49,20,44,47,29,26,47,70,50,43,40,36,53,41,44,43,45,41,42,41,54,67,39,66,71,12,32,65,62,43,48,52,53,75,54,68,67,53,83,77,44,75,67,52,47,52,52,50,52,52,49,45,50,52,53,47,50,19,37,36,46,59,46,66,55,52,46,56,72,71,55,36,40,51,54,33,48,52,51,51,50,24,53,41,41,47,28,52,87,43,71,24,69,89,28,85,51,72,37,64,57,44,21,48,53,48,25,45,52,44,50,52,63,53,50,82,50,78,50,94,60,56,68,54,65,67,72,37,57,59,49,46,51,42,50,51,51,48,25,71,76,68,75,92

Nearest PDB structures (foldseek):
  4o7h-assembly1_A  TM=7.791E-01  e=6.423E-08  Rhodospirillum rubrum F11
  4o7h-assembly1_B  TM=7.979E-01  e=1.162E-07  Rhodospirillum rubrum F11
  4hz4-assembly1_A-2  TM=6.894E-01  e=5.640E-07  Actinobacillus pleuropneumoniae
  3cbu-assembly1_A  TM=6.240E-01  e=1.306E-06  Cupriavidus pinatubonensis JMP134
  4l8e-assembly1_A-2  TM=6.938E-01  e=5.204E-06  Xenorhabdus nematophila ATCC 19061

Foldseek 3Di:
DKEKEAACDDLLARHLDLLSQLLVLLCLVVVPDYHYDYDDLVCQVPPADVSDDIWMQDPVGDIDGDSVRVSVVCCVPVNFPFPVPPDPVLVVVLVVLLCCLPVQLCLLQALVQCQVDPQNVVLNVCVRVVNDDQDPVNVVVSVVVSVVSLVVSVVSPLSVDDNVVSLVSNLVSLVVQLVQCPQALASSHPGHHSSSSSLLSSLCSSASRDGDDPNHPSSVVRVNSVVSNVSSCVVRVD/DKEKEAACDDLLARHLDLLSQLLVLLCLVVVPDYHYDYDDLVCQVPPADVSDDIWMQDPVGDIDGDSVRVSVVCCVPVNFPFPVPPDPVLVVVLVVLLCCLPVQLCLLQALVQCQVDPQNVVLNVCVRVVNDDQDPVNVVVSVVVSVVSLVVSVVSPLSVDDNVVSLVSNLVSLVVQLVQCPQALASSHPGHHSSSSSLLSSLCSSASRDGDDPNHCSSVVRVNSVVSNVSSCVVRVD

Sequence (476 aa):
MITVYGYVPAWGLPDISPYVTKLVNYLTFTGLEFEHRTQDLATLDQDSPYGKLPYIVDEDGTKVGDSNMIIAYLKEKYGDPLDADMTPAERANALAWNRLLEEHLYWSGVIEPRWRHDEGWEVYIPYIVQGAEVTSEMRAALDAFRERIVAEFNGQGMGRRPPEVVYEFFRADIDALSDFLGDKEYFLGDKLRSIDASVYSTLRHVTDQPQRWLGSGYTATRQNLVDYMDRIRKEYGVMITVYGYVPAWGLPDISPYVTKLVNYLTFTGLEFEHRTQDLATLDQDSPYGKLPYIVDEDGTKVGDSNMIIAYLKEKYGDPLDADMTPAERANALAWNRLLEEHLYWSGVIEPRWRHDEGWEVYIPYIVQGAEVTSEMRAALDAFRERIVAEFNGQGMGRRPPEVVYEFFRADIDALSDFLGDKEYFLGDKLRSIDASVYSTLRHVTDQPQRWLGSGYTATRQNLVDYMDRIRKEYGV

pLDDT: mean 95.89, std 3.35, range [83.06, 98.94]

InterPro domains:
  IPR004045 Glutathione S-transferase, N-terminal [PS50404] (1-82)
  IPR012336 Thioredoxin-like fold [PF17172] (18-112)
  IPR026928 FAX/IsoI-like [SFLDG01200] (1-236)
  IPR033468 Metaxin, glutathione S-transferase domain [PF17171] (171-232)
  IPR036249 Thioredoxin-like superfamily [SSF52833] (2-106)
  IPR036282 Glutathione S-transferase, C-terminal domain superfamily [SSF47616] (161-234)
  IPR040079 Glutathione transferase family [SFLDS00019] (1-236)
  IPR050931 Mitochondrial Protein Transport Metaxin [PTHR12289] (3-236)

Secondary structure (DSSP, 8-state):
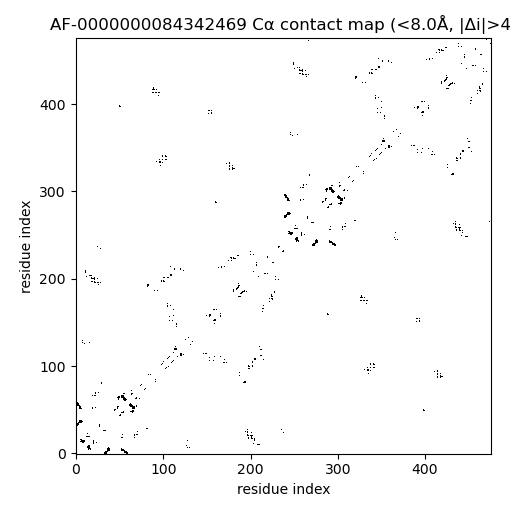-EEEEE---BTTBS-SSHHHHHHHHHHHHHT--EEEEE--GGGHHHHSGGG-S-EEE-TT--EEESHHHHHHHHHHHH--TTTTT--HHHHHHHHHHHHHIIIIIHIIIIIIIIIISHHHHHHHHHHHTTT----HHHHHHHHHHHHHHHHHHHHHSGGGS-HHHHHHHHHHHHHHHHHHHTT-SBTTBSS--THHHHHHHHHHHHHS-----TTTTTGGG-HHHHHHHHHHHHHH--/-EEEEE---BTTBS-SSHHHHHHHHHHHHHT--EEEEE--GGGHHHHSGGG-S-EEE-TT--EEESHHHHHHHHHHHH--TTTTT--HHHHHHHHHHHHHIIIIIHIIIIIIIIIISHHHHHHHHHHHTTT----HHHHHHHHHHHHHHHHHHHHHSGGGS-HHHHHHHHHHHHHHHHHHHTT-SBTTBSS--THHHHHHHHHHHHHS-----TTTTTGGG-HHHHHHHHHHHHHH--

Organism: Pseudonocardia thermophila (NCBI:txid1848)